Protein AF-A0A1D2JQI1-F1 (afdb_monomer_lite)

InterPro domains:
  IPR007872 DPH-type metal-binding domain [PF05207] (418-472)
  IPR007872 DPH-type metal-binding domain [PS51074] (416-472)
  IPR036671 DPH-type metal-binding domain superfamily [G3DSA:3.10.660.10] (413-496)
  IPR036671 DPH-type metal-binding domain superfamily [SSF144217] (415-484)
  IPR044248 Diphthamide biosynthesis protein 3/4-like [PTHR21454] (108-478)

Foldseek 3Di:
DPPDDDVVVCVVDVPVVVVVCCCDPPFADPVGHGPVCVVDPVSVVVVVVVVVVVCVVVVVVLVLVLLCVLLVDPPPPDDDVVLSVLSNVVSVVVVVCVVPVDDPVVVVVVCVVCVVSVVVVVVCVVVCVVSSVVVVVVVVVVVVVVVVVVVVVVPPPDDDDDDDDDDDDDDDDDDDDDDDDDDDDDDPDDDPPDPPPVNVVVVVVVVVCCCVVPVVVVVVVVVVVVVVVVVVVVVVVVVVVVVVCCCPVVNVVVVVVVVVVVVVVVVVVVVVVVVVVVVVVVCCVVDPVVVVVVVVVVVVVVVVVVVVVVVVVVVVVVVVVVVVVQQVPDDDDDDDDDDDDDGHPVVVVVVVVVVVVVVVVVVVVVDDDDDDDDDDDDDDPDPDDPDDDPDDPPPDDDPPVPPVVPPPPDPPDPPAPEEEEQVQWDADPVQQWTWDQDPVRFIFIDHLVCVVVVNQWTATPPPRHIHGYDDDPVPRDDDDPDDDDDDDDDDDDDDDD

Structure (mmCIF, N/CA/C/O backbone):
data_AF-A0A1D2JQI1-F1
#
_entry.id   AF-A0A1D2JQI1-F1
#
loop_
_atom_site.group_PDB
_atom_site.id
_atom_site.type_symbol
_atom_site.label_atom_id
_atom_site.label_alt_id
_atom_site.label_comp_id
_atom_site.label_asym_id
_atom_site.label_entity_id
_atom_site.label_seq_id
_atom_site.pdbx_PDB_ins_code
_atom_site.Cartn_x
_atom_site.Cartn_y
_atom_site.Cartn_z
_atom_site.occupancy
_atom_site.B_iso_or_equiv
_atom_site.auth_seq_id
_atom_site.auth_comp_id
_atom_site.auth_asym_id
_atom_site.auth_atom_id
_atom_site.pdbx_PDB_model_num
ATOM 1 N N . MET A 1 1 ? -30.054 -13.345 26.731 1.00 65.88 1 MET A N 1
ATOM 2 C CA . MET A 1 1 ? -31.461 -13.523 27.149 1.00 65.88 1 MET A CA 1
ATOM 3 C C . MET A 1 1 ? -32.138 -14.485 26.201 1.00 65.88 1 MET A C 1
ATOM 5 O O . MET A 1 1 ? -32.055 -14.279 24.997 1.00 65.88 1 MET A O 1
ATOM 9 N N . ILE A 1 2 ? -32.776 -15.524 26.736 1.00 69.56 2 ILE A N 1
ATOM 10 C CA . ILE A 1 2 ? -33.629 -16.416 25.942 1.00 69.56 2 ILE A CA 1
ATOM 11 C C . ILE A 1 2 ? -34.876 -15.619 25.548 1.00 69.56 2 ILE A C 1
ATOM 13 O O . ILE A 1 2 ? -35.559 -15.079 26.419 1.00 69.56 2 ILE A O 1
ATOM 17 N N . SER A 1 3 ? -35.133 -15.485 24.247 1.00 73.56 3 SER A N 1
ATOM 18 C CA . SER A 1 3 ? -36.301 -14.758 23.745 1.00 73.56 3 SER A CA 1
ATOM 19 C C . SER A 1 3 ? -37.591 -15.403 24.272 1.00 73.56 3 SER A C 1
ATOM 21 O O . SER A 1 3 ? -37.704 -16.631 24.221 1.00 73.56 3 SER A O 1
ATOM 23 N N . PRO A 1 4 ? -38.561 -14.623 24.783 1.00 74.06 4 PRO A N 1
ATOM 24 C CA . PRO A 1 4 ? -39.824 -15.180 25.256 1.00 74.06 4 PRO A CA 1
ATOM 25 C C . PRO A 1 4 ? -40.563 -15.873 24.101 1.00 74.06 4 PRO A C 1
ATOM 27 O O . PRO A 1 4 ? -40.760 -15.278 23.043 1.00 74.06 4 PRO A O 1
ATOM 30 N N . CYS A 1 5 ? -40.941 -17.140 24.299 1.00 76.75 5 CYS A N 1
ATOM 31 C CA . CYS A 1 5 ? -41.705 -17.916 23.320 1.00 76.75 5 CYS A CA 1
ATOM 32 C C . CYS A 1 5 ? -43.203 -17.596 23.403 1.00 76.75 5 CYS A C 1
ATOM 34 O O . CYS A 1 5 ? -43.749 -17.436 24.495 1.00 76.75 5 CYS A O 1
ATOM 36 N N . ASP A 1 6 ? -43.864 -17.556 22.245 1.00 81.00 6 ASP A N 1
ATOM 37 C CA . ASP A 1 6 ? -45.310 -17.351 22.131 1.00 81.00 6 ASP A CA 1
ATOM 38 C C . ASP A 1 6 ? -46.080 -18.522 22.788 1.00 81.00 6 ASP A C 1
ATOM 40 O O . ASP A 1 6 ? -45.827 -19.690 22.450 1.00 81.00 6 ASP A O 1
ATOM 44 N N . PRO A 1 7 ? -47.015 -18.256 23.724 1.00 77.38 7 PRO A N 1
ATOM 45 C CA . PRO A 1 7 ? -47.788 -19.298 24.397 1.00 77.38 7 PRO A CA 1
ATOM 46 C C . PRO A 1 7 ? -48.595 -20.191 23.443 1.00 77.38 7 PRO A C 1
ATOM 48 O O . PRO A 1 7 ? -48.797 -21.361 23.772 1.00 77.38 7 PRO A O 1
ATOM 51 N N . ALA A 1 8 ? -48.997 -19.705 22.261 1.00 79.31 8 ALA A N 1
ATOM 52 C CA . ALA A 1 8 ? -49.744 -20.497 21.276 1.00 79.31 8 ALA A CA 1
ATOM 53 C C . ALA A 1 8 ? -48.920 -21.669 20.699 1.00 79.31 8 ALA A C 1
ATOM 55 O O . ALA A 1 8 ? -49.446 -22.743 20.398 1.00 79.31 8 ALA A O 1
ATOM 56 N N . ILE A 1 9 ? -47.600 -21.496 20.587 1.00 77.56 9 ILE A N 1
ATOM 57 C CA . ILE A 1 9 ? -46.680 -22.532 20.092 1.00 77.56 9 ILE A CA 1
ATOM 58 C C . ILE A 1 9 ? -46.479 -23.619 21.157 1.00 77.56 9 ILE A C 1
ATOM 60 O O . ILE A 1 9 ? -46.401 -24.807 20.836 1.00 77.56 9 ILE A O 1
ATOM 64 N N . LEU A 1 10 ? -46.455 -23.221 22.434 1.00 78.19 10 LEU A N 1
ATOM 65 C CA . LEU A 1 10 ? -46.332 -24.133 23.574 1.00 78.19 10 LEU A CA 1
ATOM 66 C C . LEU A 1 10 ? -47.607 -24.963 23.797 1.00 78.19 10 LEU A C 1
ATOM 68 O O . LEU A 1 10 ? -47.518 -26.082 24.300 1.00 78.19 10 LEU A O 1
ATOM 72 N N . THR A 1 11 ? -48.786 -24.453 23.433 1.00 79.06 11 THR A N 1
ATOM 73 C CA . THR A 1 11 ? -50.043 -25.217 23.504 1.00 79.06 11 THR A CA 1
ATOM 74 C C . THR A 1 11 ? -50.204 -26.196 22.346 1.00 79.06 11 THR A C 1
ATOM 76 O O . THR A 1 11 ? -50.681 -27.305 22.567 1.00 79.06 11 THR A O 1
ATOM 79 N N . ASN A 1 12 ? -49.766 -25.828 21.139 1.00 87.06 12 ASN A N 1
ATOM 80 C CA . ASN A 1 12 ? -49.921 -26.669 19.947 1.00 87.06 12 ASN A CA 1
ATOM 81 C C . ASN A 1 12 ? -48.917 -27.832 19.887 1.00 87.06 12 ASN A C 1
ATOM 83 O O . ASN A 1 12 ? -49.200 -28.848 19.261 1.00 87.06 12 ASN A O 1
ATOM 87 N N . ASN A 1 13 ? -47.759 -27.707 20.545 1.00 86.75 13 ASN A N 1
ATOM 88 C CA . ASN A 1 13 ? -46.709 -28.726 20.539 1.00 86.75 13 ASN A CA 1
ATOM 89 C C . ASN A 1 13 ? -46.302 -29.119 21.972 1.00 86.75 13 ASN A C 1
ATOM 91 O O . ASN A 1 13 ? -45.365 -28.539 22.532 1.00 86.75 13 ASN A O 1
ATOM 95 N N . PRO A 1 14 ? -46.951 -30.131 22.583 1.00 86.88 14 PRO A N 1
ATOM 96 C CA . PRO A 1 14 ? -46.682 -30.518 23.970 1.00 86.88 14 PRO A CA 1
ATOM 97 C C . PRO A 1 14 ? -45.256 -31.052 24.177 1.00 86.88 14 PRO A C 1
ATOM 99 O O . PRO A 1 14 ? -44.654 -30.804 25.222 1.00 86.88 14 PRO A O 1
ATOM 102 N N . GLN A 1 15 ? -44.674 -31.715 23.170 1.00 85.31 15 GLN A N 1
ATOM 103 C CA . GLN A 1 15 ? -43.277 -32.169 23.209 1.00 85.31 15 GLN A CA 1
ATOM 104 C C . GLN A 1 15 ? -42.291 -30.991 23.236 1.00 85.31 15 GLN A C 1
ATOM 106 O O . GLN A 1 15 ? -41.346 -30.982 24.024 1.00 85.31 15 GLN A O 1
ATOM 111 N N . PHE A 1 16 ? -42.547 -29.954 22.433 1.00 87.38 16 PHE A N 1
ATOM 112 C CA . PHE A 1 16 ? -41.736 -28.737 22.425 1.00 87.38 16 PHE A CA 1
ATOM 113 C C . PHE A 1 16 ? -41.861 -27.964 23.742 1.00 87.38 16 PHE A C 1
ATOM 115 O O . PHE A 1 16 ? -40.862 -27.477 24.265 1.00 87.38 16 PHE A O 1
ATOM 122 N N . LYS A 1 17 ? -43.063 -27.907 24.330 1.00 85.69 17 LYS A N 1
ATOM 123 C CA . LYS A 1 17 ? -43.283 -27.307 25.653 1.00 85.69 17 LYS A CA 1
ATOM 124 C C . LYS A 1 17 ? -42.463 -27.996 26.742 1.00 85.69 17 LYS A C 1
ATOM 126 O O . LYS A 1 17 ? -41.819 -27.302 27.528 1.00 85.69 17 LYS A O 1
ATOM 131 N N . ALA A 1 18 ? -42.452 -29.330 26.767 1.00 85.81 18 ALA A N 1
ATOM 132 C CA . ALA A 1 18 ? -41.653 -30.101 27.718 1.00 85.81 18 ALA A CA 1
ATOM 133 C C . ALA A 1 18 ? -40.148 -29.822 27.549 1.00 85.81 18 ALA A C 1
ATOM 135 O O . ALA A 1 18 ? -39.460 -29.540 28.529 1.00 85.81 18 ALA A O 1
ATOM 136 N N . LEU A 1 19 ? -39.656 -29.795 26.306 1.00 86.50 19 LEU A N 1
ATOM 137 C CA . LEU A 1 19 ? -38.259 -29.487 25.993 1.00 86.50 19 LEU A CA 1
ATOM 138 C C . LEU A 1 19 ? -37.881 -28.046 26.362 1.00 86.50 19 LEU A C 1
ATOM 140 O O . LEU A 1 19 ? -36.851 -27.822 26.991 1.00 86.50 19 LEU A O 1
ATOM 144 N N . HIS A 1 20 ? -38.718 -27.062 26.032 1.00 84.62 20 HIS A N 1
ATOM 145 C CA . HIS A 1 20 ? -38.488 -25.660 26.382 1.00 84.62 20 HIS A CA 1
ATOM 146 C C . HIS A 1 20 ? -38.479 -25.461 27.904 1.00 84.62 20 HIS A C 1
ATOM 148 O O . HIS A 1 20 ? -37.617 -24.761 28.440 1.00 84.62 20 HIS A O 1
ATOM 154 N N . GLN A 1 21 ? -39.395 -26.115 28.624 1.00 85.50 21 GLN A N 1
ATOM 155 C CA . GLN A 1 21 ? -39.428 -26.097 30.084 1.00 85.50 21 GLN A CA 1
ATOM 156 C C . GLN A 1 21 ? -38.184 -26.762 30.680 1.00 85.50 21 GLN A C 1
ATOM 158 O O . GLN A 1 21 ? -37.587 -26.216 31.604 1.00 85.50 21 GLN A O 1
ATOM 163 N N . GLN A 1 22 ? -37.728 -27.884 30.125 1.00 85.19 22 GLN A N 1
ATOM 164 C CA . GLN A 1 22 ? -36.499 -28.543 30.559 1.00 85.19 22 GLN A CA 1
ATOM 165 C C . GLN A 1 22 ? -35.271 -27.656 30.302 1.00 85.19 22 GLN A C 1
ATOM 167 O O . GLN A 1 22 ? -34.471 -27.439 31.213 1.00 85.19 22 GLN A O 1
ATOM 172 N N . LEU A 1 23 ? -35.146 -27.064 29.113 1.00 83.19 23 LEU A N 1
ATOM 173 C CA . LEU A 1 23 ? -34.034 -26.176 28.772 1.00 83.19 23 LEU A CA 1
ATOM 174 C C . LEU A 1 23 ? -33.984 -24.937 29.671 1.00 83.19 23 LEU A C 1
ATOM 176 O O . LEU A 1 23 ? -32.914 -24.593 30.163 1.00 83.19 23 LEU A O 1
ATOM 180 N N . THR A 1 24 ? -35.121 -24.291 29.927 1.00 82.06 24 THR A N 1
ATOM 181 C CA . THR A 1 24 ? -35.177 -23.042 30.710 1.00 82.06 24 THR A CA 1
ATOM 182 C C . THR A 1 24 ? -35.077 -23.255 32.221 1.00 82.06 24 THR A C 1
ATOM 184 O O . THR A 1 24 ? -34.538 -22.398 32.925 1.00 82.06 24 THR A O 1
ATOM 187 N N . THR A 1 25 ? -35.556 -24.388 32.743 1.00 82.00 25 THR A N 1
ATOM 188 C CA . THR A 1 25 ? -35.526 -24.660 34.191 1.00 82.00 25 THR A CA 1
ATOM 189 C C . THR A 1 25 ? -34.269 -25.409 34.632 1.00 82.00 25 THR A C 1
ATOM 191 O O . THR A 1 25 ? -33.700 -25.066 35.669 1.00 82.00 25 THR A O 1
ATOM 194 N N . THR A 1 26 ? -33.796 -26.390 33.852 1.00 79.31 26 THR A N 1
ATOM 195 C CA . THR A 1 26 ? -32.721 -27.306 34.283 1.00 79.31 26 THR A CA 1
ATOM 196 C C . THR A 1 26 ? -31.365 -27.024 33.640 1.00 79.31 26 THR A C 1
ATOM 198 O O . THR A 1 26 ? -30.344 -27.121 34.320 1.00 79.31 26 THR A O 1
ATOM 201 N N . ILE A 1 27 ? -31.326 -26.640 32.359 1.00 81.12 27 ILE A N 1
ATOM 202 C CA . ILE A 1 27 ? -30.069 -26.598 31.590 1.00 81.12 27 ILE A CA 1
ATOM 203 C C . ILE A 1 27 ? -29.524 -25.177 31.438 1.00 81.12 27 ILE A C 1
ATOM 205 O O . ILE A 1 27 ? -28.314 -24.995 31.546 1.00 81.12 27 ILE A O 1
ATOM 209 N N . LEU A 1 28 ? -30.367 -24.165 31.224 1.00 83.88 28 LEU A N 1
ATOM 210 C CA . LEU A 1 28 ? -29.956 -22.798 30.890 1.00 83.88 28 LEU A CA 1
ATOM 211 C C . LEU A 1 28 ? -30.342 -21.781 31.975 1.00 83.88 28 LEU A C 1
ATOM 213 O O . LEU A 1 28 ? -31.339 -21.911 32.683 1.00 83.88 28 LEU A O 1
ATOM 217 N N . ASN A 1 29 ? -29.523 -20.746 32.102 1.00 80.44 29 ASN A N 1
ATOM 218 C CA . ASN A 1 29 ? -29.800 -19.522 32.843 1.00 80.44 29 ASN A CA 1
ATOM 219 C C . ASN A 1 29 ? -30.635 -18.563 31.975 1.00 80.44 29 ASN A C 1
ATOM 221 O O . ASN A 1 29 ? -30.608 -18.681 30.747 1.00 80.44 29 ASN A O 1
ATOM 225 N N . PRO A 1 30 ? -31.314 -17.562 32.568 1.00 75.12 30 PRO A N 1
ATOM 226 C CA . PRO A 1 30 ? -32.069 -16.547 31.817 1.00 75.12 30 PRO A CA 1
ATOM 227 C C . PRO A 1 30 ? -31.225 -15.803 30.766 1.00 75.12 30 PRO A C 1
ATOM 229 O O . PRO A 1 30 ? -31.743 -15.367 29.735 1.00 75.12 30 PRO A O 1
ATOM 232 N N . ASP A 1 31 ? -29.907 -15.729 30.967 1.00 72.12 31 ASP A N 1
ATOM 233 C CA . ASP A 1 31 ? -28.973 -15.110 30.026 1.00 72.12 31 ASP A CA 1
ATOM 234 C C . ASP A 1 31 ? -28.615 -16.000 28.823 1.00 72.12 31 ASP A C 1
ATOM 236 O O . ASP A 1 31 ? -28.075 -15.487 27.844 1.00 72.12 31 ASP A O 1
ATOM 240 N N . GLY A 1 32 ? -28.974 -17.290 28.848 1.00 69.38 32 GLY A N 1
ATOM 241 C CA . GLY A 1 32 ? -28.658 -18.286 27.814 1.00 69.38 32 GLY A CA 1
ATOM 242 C C . GLY A 1 32 ? -27.382 -19.094 28.081 1.00 69.38 32 GLY A C 1
ATOM 243 O O . GLY A 1 32 ? -27.019 -19.951 27.282 1.00 69.38 32 GLY A O 1
ATOM 244 N N . SER A 1 33 ? -26.697 -18.858 29.205 1.00 77.94 33 SER A N 1
ATOM 245 C CA . SER A 1 33 ? -25.552 -19.672 29.633 1.00 77.94 33 SER A CA 1
ATOM 246 C C . SER A 1 33 ? -26.017 -20.974 30.287 1.00 77.94 33 SER A C 1
ATOM 248 O O . SER A 1 33 ? -27.030 -20.996 30.979 1.00 77.94 33 SER A O 1
ATOM 250 N N . THR A 1 34 ? -25.292 -22.076 30.109 1.00 81.06 34 THR A N 1
ATOM 251 C CA . THR A 1 34 ? -25.673 -23.351 30.736 1.00 81.06 34 THR A CA 1
ATOM 252 C C . THR A 1 34 ? -25.367 -23.363 32.237 1.00 81.06 34 THR A C 1
ATOM 254 O O . THR A 1 34 ? -24.273 -22.977 32.658 1.00 81.06 34 THR A O 1
ATOM 257 N N . ARG A 1 35 ? -26.277 -23.917 33.034 1.00 77.69 35 ARG A N 1
ATOM 258 C CA . ARG A 1 35 ? -26.137 -24.136 34.479 1.00 77.69 35 ARG A CA 1
ATOM 259 C C . ARG A 1 35 ? -25.040 -25.147 34.826 1.00 77.69 35 ARG A C 1
ATOM 261 O O . ARG A 1 35 ? -24.340 -24.947 35.812 1.00 77.69 35 ARG A O 1
ATOM 268 N N . ALA A 1 36 ? -24.819 -26.165 33.987 1.00 70.06 36 ALA A N 1
ATOM 269 C CA . ALA A 1 36 ? -23.766 -27.173 34.183 1.00 70.06 36 ALA A CA 1
ATOM 270 C C . ALA A 1 36 ? -22.363 -26.546 34.291 1.00 70.06 36 ALA A C 1
ATOM 272 O O . ALA A 1 36 ? -21.581 -26.872 35.179 1.00 70.06 36 ALA A O 1
ATOM 273 N N . HIS A 1 37 ? -22.079 -25.553 33.449 1.00 66.75 37 HIS A N 1
ATOM 274 C CA . HIS A 1 37 ? -20.824 -24.804 33.476 1.00 66.75 37 HIS A CA 1
ATOM 275 C C . HIS A 1 37 ? -20.630 -23.952 34.734 1.00 66.75 37 HIS A C 1
ATOM 277 O O . HIS A 1 37 ? -19.496 -23.658 35.100 1.00 66.75 37 HIS A O 1
ATOM 283 N N . ALA A 1 38 ? -21.720 -23.553 35.391 1.00 66.19 38 ALA A N 1
ATOM 284 C CA . ALA A 1 38 ? -21.659 -22.847 36.660 1.00 66.19 38 ALA A CA 1
ATOM 285 C C . ALA A 1 38 ? -21.487 -23.802 37.849 1.00 66.19 38 ALA A C 1
ATOM 287 O O . ALA A 1 38 ? -21.155 -23.320 38.924 1.00 66.19 38 ALA A O 1
ATOM 288 N N . ALA A 1 39 ? -21.718 -25.111 37.704 1.00 70.94 39 ALA A N 1
ATOM 289 C CA . ALA A 1 39 ? -21.535 -26.107 38.764 1.00 70.94 39 ALA A CA 1
ATOM 290 C C . ALA A 1 39 ? -20.103 -26.668 38.821 1.00 70.94 39 ALA A C 1
ATOM 292 O O . ALA A 1 39 ? -19.658 -27.068 39.893 1.00 70.94 39 ALA A O 1
ATOM 293 N N . ASP A 1 40 ? -19.381 -26.640 37.698 1.00 80.50 40 ASP A N 1
ATOM 294 C CA . ASP A 1 40 ? -18.009 -27.135 37.580 1.00 80.50 40 ASP A CA 1
ATOM 295 C C . ASP A 1 40 ? -16.998 -26.245 38.350 1.00 80.50 40 ASP A C 1
ATOM 297 O O . ASP A 1 40 ? -16.815 -25.068 38.002 1.00 80.50 40 ASP A O 1
ATOM 301 N N . PRO A 1 41 ? -16.320 -26.774 39.390 1.00 82.88 41 PRO A N 1
ATOM 302 C CA . PRO A 1 41 ? -15.331 -26.029 40.169 1.00 82.88 41 PRO A CA 1
ATOM 303 C C . PRO A 1 41 ? -14.138 -25.541 39.339 1.00 82.88 41 PRO A C 1
ATOM 305 O O . PRO A 1 41 ? -13.644 -24.437 39.579 1.00 82.88 41 PRO A O 1
ATOM 308 N N . SER A 1 42 ? -13.702 -26.321 38.344 1.00 84.19 42 SER A N 1
ATOM 309 C CA . SER A 1 42 ? -12.545 -25.987 37.505 1.00 84.19 42 SER A CA 1
ATOM 310 C C . SER A 1 42 ? -12.815 -24.734 36.666 1.00 84.19 42 SER A C 1
ATOM 312 O O . SER A 1 42 ? -12.016 -23.797 36.619 1.00 84.19 42 SER A O 1
ATOM 314 N N . ARG A 1 43 ? -14.017 -24.645 36.092 1.00 81.19 43 ARG A N 1
ATOM 315 C CA . ARG A 1 43 ? -14.450 -23.497 35.297 1.00 81.19 43 ARG A CA 1
ATOM 316 C C . ARG A 1 43 ? -14.724 -22.258 36.142 1.00 81.19 43 ARG A C 1
ATOM 318 O O . ARG A 1 43 ? -14.455 -21.147 35.683 1.00 81.19 43 ARG A O 1
ATOM 325 N N . ARG A 1 44 ? -15.223 -22.414 37.375 1.00 82.81 44 ARG A N 1
ATOM 326 C CA . ARG A 1 44 ? -15.351 -21.288 38.319 1.00 82.81 44 ARG A CA 1
ATOM 327 C C . ARG A 1 44 ? -13.994 -20.666 38.636 1.00 82.81 44 ARG A C 1
ATOM 329 O O . ARG A 1 44 ? -13.909 -19.439 38.666 1.00 82.81 44 ARG A O 1
ATOM 336 N N . ALA A 1 45 ? -12.959 -21.486 38.831 1.00 86.94 45 ALA A N 1
ATOM 337 C CA . ALA A 1 45 ? -11.597 -21.003 39.052 1.00 86.94 45 ALA A CA 1
ATOM 338 C C . ALA A 1 45 ? -11.098 -20.191 37.844 1.00 86.94 45 ALA A C 1
ATOM 340 O O . ALA A 1 45 ? -10.741 -19.025 37.999 1.00 86.94 45 ALA A O 1
ATOM 341 N N . VAL A 1 46 ? -11.230 -20.729 36.625 1.00 87.50 46 VAL A N 1
ATOM 342 C CA . VAL A 1 46 ? -10.859 -20.016 35.385 1.00 87.50 46 VAL A CA 1
ATOM 343 C C . VAL A 1 46 ? -11.653 -18.717 35.206 1.00 87.50 46 VAL A C 1
ATOM 345 O O . VAL A 1 46 ? -11.106 -17.699 34.788 1.00 87.50 46 VAL A O 1
ATOM 348 N N . GLN A 1 47 ? -12.946 -18.702 35.538 1.00 86.00 47 GLN A N 1
ATOM 349 C CA . GLN A 1 47 ? -13.753 -17.484 35.460 1.00 86.00 47 GLN A CA 1
ATOM 350 C C . GLN A 1 47 ? -13.322 -16.439 36.500 1.00 86.00 47 GLN A C 1
ATOM 352 O O . GLN A 1 47 ? -13.365 -15.241 36.212 1.00 86.00 47 GLN A O 1
ATOM 357 N N . ALA A 1 48 ? -12.924 -16.863 37.701 1.00 88.56 48 ALA A N 1
ATOM 358 C CA . ALA A 1 48 ? -12.370 -15.972 38.714 1.00 88.56 48 ALA A CA 1
ATOM 359 C C . ALA A 1 48 ? -11.033 -15.373 38.249 1.00 88.56 48 ALA A C 1
ATOM 361 O O . ALA A 1 48 ? -10.844 -14.158 38.356 1.00 88.56 48 ALA A O 1
ATOM 362 N N . ASP A 1 49 ? -10.169 -16.184 37.638 1.00 91.31 49 ASP A N 1
ATOM 363 C CA . ASP A 1 49 ? -8.912 -15.726 37.046 1.00 91.31 49 ASP 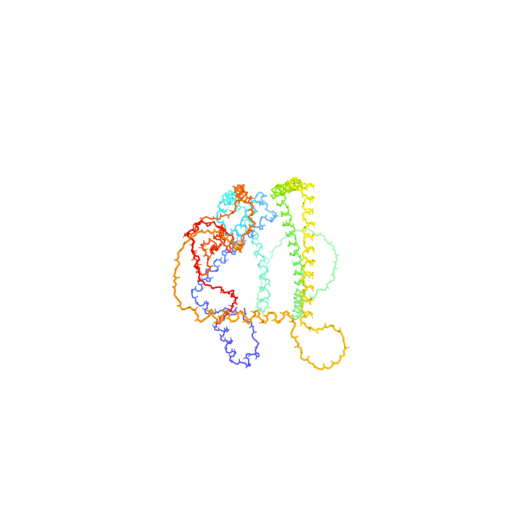A CA 1
ATOM 364 C C . ASP A 1 49 ? -9.157 -14.757 35.888 1.00 91.31 49 ASP A C 1
ATOM 366 O O . ASP A 1 49 ? -8.596 -13.661 35.865 1.00 91.31 49 ASP A O 1
ATOM 370 N N . LEU A 1 50 ? -10.078 -15.075 34.975 1.00 90.75 50 LEU A N 1
ATOM 371 C CA . LEU A 1 50 ? -10.466 -14.178 33.886 1.00 90.75 50 LEU A CA 1
ATOM 372 C C . LEU A 1 50 ? -10.983 -12.845 34.428 1.00 90.75 50 LEU A C 1
ATOM 374 O O . LEU A 1 50 ? -10.576 -11.789 33.944 1.00 90.75 50 LEU A O 1
ATOM 378 N N . LYS A 1 51 ? -11.836 -12.862 35.459 1.00 91.56 51 LYS A N 1
ATOM 379 C CA . LYS A 1 51 ? -12.302 -11.635 36.122 1.00 91.56 51 LYS A CA 1
ATOM 380 C C . LYS A 1 51 ? -11.135 -10.846 36.708 1.00 91.56 51 LYS A C 1
ATOM 382 O O . LYS A 1 51 ? -11.098 -9.631 36.539 1.00 91.56 51 LYS A O 1
ATOM 387 N N . LYS A 1 52 ? -10.163 -11.504 37.342 1.00 94.19 52 LYS A N 1
ATOM 388 C CA . LYS A 1 52 ? -8.953 -10.859 37.872 1.00 94.19 52 LYS A CA 1
ATOM 389 C C . LYS A 1 52 ? -8.137 -10.190 36.760 1.00 94.19 52 LYS A C 1
ATOM 391 O O . LYS A 1 52 ? -7.754 -9.028 36.911 1.00 94.19 52 LYS A O 1
ATOM 396 N N . TYR A 1 53 ? -7.919 -10.869 35.632 1.00 89.06 53 TYR A N 1
ATOM 397 C CA . TYR A 1 53 ? -7.228 -10.295 34.471 1.00 89.06 53 TYR A CA 1
ATOM 398 C C . TYR A 1 53 ? -8.011 -9.144 33.840 1.00 89.06 53 TYR A C 1
ATOM 400 O O . TYR A 1 53 ? -7.427 -8.109 33.523 1.00 89.06 53 TYR A O 1
ATOM 408 N N . LEU A 1 54 ? -9.333 -9.276 33.725 1.00 91.31 54 LEU A N 1
ATOM 409 C CA . LEU A 1 54 ? -10.206 -8.235 33.194 1.00 91.31 54 LEU A CA 1
ATOM 410 C C . LEU A 1 54 ? -10.188 -6.996 34.090 1.00 91.31 54 LEU A C 1
ATOM 412 O O . LEU A 1 54 ? -10.012 -5.890 33.588 1.00 91.31 54 LEU A O 1
ATOM 416 N N . ILE A 1 55 ? -10.285 -7.162 35.411 1.00 91.44 55 ILE A N 1
ATOM 417 C CA . ILE A 1 55 ? -10.159 -6.062 36.377 1.00 91.44 55 ILE A CA 1
ATOM 418 C C . ILE A 1 55 ? -8.801 -5.378 36.221 1.00 91.44 55 ILE A C 1
ATOM 420 O O . ILE A 1 55 ? -8.739 -4.150 36.183 1.00 91.44 55 ILE A O 1
ATOM 424 N N . ARG A 1 56 ? -7.714 -6.148 36.081 1.00 90.00 56 ARG A N 1
ATOM 425 C CA . ARG A 1 56 ? -6.372 -5.595 35.861 1.00 90.00 56 ARG A CA 1
ATOM 426 C C . ARG A 1 56 ? -6.304 -4.787 34.563 1.00 90.00 56 ARG A C 1
ATOM 428 O O . ARG A 1 56 ? -5.847 -3.649 34.592 1.00 90.00 56 ARG A O 1
ATOM 435 N N . ALA A 1 57 ? -6.798 -5.333 33.454 1.00 83.81 57 ALA A N 1
ATOM 436 C CA . ALA A 1 57 ? -6.802 -4.667 32.154 1.00 83.81 57 ALA A CA 1
ATOM 437 C C . ALA A 1 57 ? -7.659 -3.390 32.160 1.00 83.81 57 ALA A C 1
ATOM 439 O O . ALA A 1 57 ? -7.225 -2.337 31.687 1.00 83.81 57 ALA A O 1
ATOM 440 N N . VAL A 1 58 ? -8.856 -3.457 32.749 1.00 89.44 58 VAL A N 1
ATOM 441 C CA . VAL A 1 58 ? -9.768 -2.315 32.885 1.00 89.44 58 VAL A CA 1
ATOM 442 C C . VAL A 1 58 ? -9.157 -1.241 33.780 1.00 89.44 58 VAL A C 1
ATOM 444 O O . VAL A 1 58 ? -9.172 -0.074 33.398 1.00 89.44 58 VAL A O 1
ATOM 447 N N . LYS A 1 59 ? -8.550 -1.609 34.916 1.00 89.56 59 LYS A N 1
ATOM 448 C CA . LYS A 1 59 ? -7.843 -0.667 35.798 1.00 89.56 59 LYS A CA 1
ATOM 449 C C . LYS A 1 59 ? -6.746 0.077 35.039 1.00 89.56 59 LYS A C 1
ATOM 451 O O . LYS A 1 59 ? -6.704 1.302 35.094 1.00 89.56 59 LYS A O 1
ATOM 456 N N . THR A 1 60 ? -5.909 -0.637 34.285 1.00 86.00 60 THR A N 1
ATOM 457 C CA . THR A 1 60 ? -4.861 -0.022 33.456 1.00 86.00 60 THR A CA 1
ATOM 458 C C . THR A 1 60 ? -5.452 0.932 32.418 1.00 86.00 60 THR A C 1
ATOM 460 O O . THR A 1 60 ? -4.958 2.045 32.252 1.00 86.00 60 THR A O 1
ATOM 463 N N . ARG A 1 61 ? -6.543 0.541 31.748 1.00 86.31 61 ARG A N 1
ATOM 464 C CA . ARG A 1 61 ? -7.212 1.378 30.742 1.00 86.31 61 ARG A CA 1
ATOM 465 C C . ARG A 1 61 ? -7.827 2.644 31.343 1.00 86.31 61 ARG A C 1
ATOM 467 O O . ARG A 1 61 ? -7.713 3.708 30.738 1.00 86.31 61 ARG A O 1
ATOM 474 N N . ILE A 1 62 ? -8.462 2.536 32.511 1.00 88.81 62 ILE A N 1
ATOM 475 C CA . ILE A 1 62 ? -9.028 3.681 33.236 1.00 88.81 62 ILE A CA 1
ATOM 476 C C . ILE A 1 62 ? -7.907 4.638 33.635 1.00 88.81 62 ILE A C 1
ATOM 478 O O . ILE A 1 62 ? -7.978 5.812 33.290 1.00 88.81 62 ILE A O 1
ATOM 482 N N . LEU A 1 63 ? -6.849 4.137 34.280 1.00 87.00 63 LEU A N 1
ATOM 483 C CA . LEU A 1 63 ? -5.717 4.964 34.704 1.00 87.00 63 LEU A CA 1
ATOM 484 C C . LEU A 1 63 ? -5.080 5.695 33.522 1.00 87.00 63 LEU A C 1
ATOM 486 O O . LEU A 1 63 ? -4.907 6.906 33.571 1.00 87.00 63 LEU A O 1
ATOM 490 N N . ARG A 1 64 ? -4.825 4.987 32.421 1.00 85.25 64 ARG A N 1
ATOM 491 C CA . ARG A 1 64 ? -4.279 5.574 31.194 1.00 85.25 64 ARG A CA 1
ATOM 492 C C . ARG A 1 64 ? -5.154 6.700 30.643 1.00 85.25 64 ARG A C 1
ATOM 494 O O . ARG A 1 64 ? -4.642 7.755 30.290 1.00 85.25 64 ARG A O 1
ATOM 501 N N . ARG A 1 65 ? -6.472 6.488 30.582 1.00 86.56 65 ARG A N 1
ATOM 502 C CA . ARG A 1 65 ? -7.425 7.497 30.098 1.00 86.56 65 ARG A CA 1
ATOM 503 C C . ARG A 1 65 ? -7.467 8.720 31.011 1.00 86.56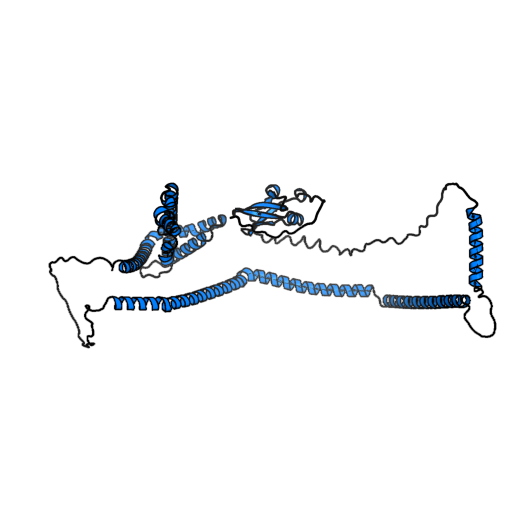 65 ARG A C 1
ATOM 505 O O . ARG A 1 65 ? -7.544 9.836 30.513 1.00 86.56 65 ARG A O 1
ATOM 512 N N . VAL A 1 66 ? -7.449 8.511 32.324 1.00 87.81 66 VAL A N 1
ATOM 513 C CA . VAL A 1 66 ? -7.508 9.595 33.312 1.00 87.81 66 VAL A CA 1
ATOM 514 C C . VAL A 1 66 ? -6.221 10.414 33.283 1.00 87.81 66 VAL A C 1
ATOM 516 O O . VAL A 1 66 ? -6.296 11.631 33.206 1.00 87.81 66 VAL A O 1
ATOM 519 N N . VAL A 1 67 ? -5.053 9.770 33.222 1.00 85.56 67 VAL A N 1
ATOM 520 C CA . VAL A 1 67 ? -3.761 10.464 33.073 1.00 85.56 67 VAL A CA 1
ATOM 521 C C . VAL A 1 67 ? -3.699 11.241 31.751 1.00 85.56 67 VAL A C 1
ATOM 523 O O . VAL A 1 67 ? -3.270 12.389 31.740 1.00 85.56 67 VAL A O 1
ATOM 526 N N . ALA A 1 68 ? -4.209 10.672 30.653 1.00 84.94 68 ALA A N 1
ATOM 527 C CA . ALA A 1 68 ? -4.313 11.378 29.374 1.00 84.94 68 ALA A CA 1
ATOM 528 C C . ALA A 1 68 ? -5.257 12.591 29.429 1.00 84.94 68 ALA A C 1
ATOM 530 O O . ALA A 1 68 ? -4.987 13.602 28.795 1.00 84.94 68 ALA A O 1
ATOM 531 N N . ARG A 1 69 ? -6.353 12.517 30.194 1.00 85.62 69 ARG A N 1
ATOM 532 C CA . ARG A 1 69 ? -7.250 13.662 30.408 1.00 85.62 69 ARG A CA 1
ATOM 533 C C . ARG A 1 69 ? -6.601 14.751 31.252 1.00 85.62 69 ARG A C 1
ATOM 535 O O . ARG A 1 69 ? -6.724 15.913 30.899 1.00 85.62 69 ARG A O 1
ATOM 542 N N . VAL A 1 70 ? -5.863 14.384 32.298 1.00 83.12 70 VAL A N 1
ATOM 543 C CA . VAL A 1 70 ? -5.111 15.341 33.129 1.00 83.12 70 VAL A CA 1
ATOM 544 C C . VAL A 1 70 ? -4.050 16.089 32.312 1.00 83.12 70 VAL A C 1
ATOM 546 O O . VAL A 1 70 ? -3.786 17.252 32.584 1.00 83.12 70 VAL A O 1
ATOM 549 N N . ALA A 1 71 ? -3.481 15.460 31.279 1.00 79.75 71 ALA A N 1
ATOM 550 C CA . ALA A 1 71 ? -2.559 16.126 30.357 1.00 79.75 71 ALA A CA 1
ATOM 551 C C . ALA A 1 71 ? -3.233 17.200 29.473 1.00 79.75 71 ALA A C 1
ATOM 553 O O . ALA A 1 71 ? -2.557 18.111 29.008 1.00 79.75 71 ALA A O 1
ATOM 554 N N . VAL A 1 72 ? -4.547 17.091 29.238 1.00 75.69 72 VAL A N 1
ATOM 555 C CA . VAL A 1 72 ? -5.311 17.933 28.296 1.00 75.69 72 VAL A CA 1
ATOM 556 C C . VAL A 1 72 ? -6.205 18.957 29.008 1.00 75.69 72 VAL A C 1
ATOM 558 O O . VAL A 1 72 ? -6.480 20.014 28.451 1.00 75.69 72 VAL A O 1
ATOM 561 N N . GLU A 1 73 ? -6.688 18.667 30.219 1.00 69.19 73 GLU A N 1
ATOM 562 C CA . GLU A 1 73 ? -7.605 19.550 30.947 1.00 69.19 73 GLU A CA 1
ATOM 563 C C . GLU A 1 73 ? -6.870 20.689 31.677 1.00 69.19 73 GLU A C 1
ATOM 565 O O . GLU A 1 73 ? -6.206 20.482 32.693 1.00 69.19 73 GLU A O 1
ATOM 570 N N . GLU A 1 74 ? -7.085 21.923 31.213 1.00 61.00 74 GLU A N 1
ATOM 571 C CA . GLU A 1 74 ? -6.708 23.186 31.874 1.00 61.00 74 GLU A CA 1
ATOM 572 C C . GLU A 1 74 ? -7.636 23.505 33.063 1.00 61.00 74 GLU A C 1
ATOM 574 O O . GLU A 1 74 ? -8.272 24.556 33.137 1.00 61.00 74 GLU A O 1
ATOM 579 N N . SER A 1 75 ? -7.811 22.567 33.993 1.00 53.00 75 SER A N 1
ATOM 580 C CA . SER A 1 75 ? -8.650 22.835 35.166 1.00 53.00 75 SER A CA 1
ATOM 581 C C . SER A 1 75 ? -7.920 23.746 36.170 1.00 53.00 75 SER A C 1
ATOM 583 O O . SER A 1 75 ? -6.727 23.584 36.411 1.00 53.00 75 SER A O 1
ATOM 585 N N . ASN A 1 76 ? -8.662 24.696 36.756 1.00 50.31 76 ASN A N 1
ATOM 586 C CA . ASN A 1 76 ? -8.259 25.832 37.614 1.00 50.31 76 ASN A CA 1
ATOM 587 C C . ASN A 1 76 ? -7.439 25.522 38.902 1.00 50.31 76 ASN A C 1
ATOM 589 O O . ASN A 1 76 ? -7.373 26.357 39.803 1.00 50.31 76 ASN A O 1
ATOM 593 N N . GLY A 1 77 ? -6.828 24.344 39.028 1.00 57.72 77 GLY A N 1
ATOM 594 C CA . GLY A 1 77 ? -5.863 23.986 40.069 1.00 57.72 77 GLY A CA 1
ATOM 595 C C . GLY A 1 77 ? -4.516 23.683 39.420 1.00 57.72 77 GLY A C 1
ATOM 596 O O . GLY A 1 77 ? -4.292 22.559 38.983 1.00 57.72 77 GLY A O 1
ATOM 597 N N . GLY A 1 78 ? -3.668 24.712 39.324 1.00 60.25 78 GLY A N 1
ATOM 598 C CA . GLY A 1 78 ? -2.443 24.758 38.523 1.00 60.25 78 GLY A CA 1
ATOM 599 C C . GLY A 1 78 ? -1.545 23.533 38.651 1.00 60.25 78 GLY A C 1
ATOM 600 O O . GLY A 1 78 ? -0.818 23.372 39.630 1.00 60.25 78 GLY A O 1
ATOM 601 N N . LEU A 1 79 ? -1.561 22.702 37.612 1.00 64.44 79 LEU A N 1
ATOM 602 C CA . LEU A 1 79 ? -0.423 21.859 37.301 1.00 64.44 79 LEU A CA 1
ATOM 603 C C . LEU A 1 79 ? 0.517 22.693 36.434 1.00 64.44 79 LEU A C 1
ATOM 605 O O . LEU A 1 79 ? 0.086 23.183 35.387 1.00 64.44 79 LEU A O 1
ATOM 609 N N . ASP A 1 80 ? 1.750 22.863 36.904 1.00 72.25 80 ASP A N 1
ATOM 610 C CA . ASP A 1 80 ? 2.801 23.598 36.205 1.00 72.25 80 ASP A CA 1
ATOM 611 C C . ASP A 1 80 ? 2.930 23.120 34.750 1.00 72.25 80 ASP A C 1
ATOM 613 O O . ASP A 1 80 ? 2.819 21.919 34.469 1.00 72.25 80 ASP A O 1
ATOM 617 N N . ASP A 1 81 ? 3.119 24.048 33.814 1.00 76.56 81 ASP A N 1
ATOM 618 C CA . ASP A 1 81 ? 3.090 23.738 32.381 1.00 76.56 81 ASP A CA 1
ATOM 619 C C . ASP A 1 81 ? 4.221 22.762 31.999 1.00 76.56 81 ASP A C 1
ATOM 621 O O . ASP A 1 81 ? 4.044 21.909 31.124 1.00 76.56 81 ASP A O 1
ATOM 625 N N . GLU A 1 82 ? 5.346 22.788 32.725 1.00 77.81 82 GLU A N 1
ATOM 626 C CA . GLU A 1 82 ? 6.430 21.806 32.595 1.00 77.81 82 GLU A CA 1
ATOM 627 C C . GLU A 1 82 ? 5.983 20.385 32.970 1.00 77.81 82 GLU A C 1
ATOM 629 O O . GLU A 1 82 ? 6.266 19.423 32.248 1.00 77.81 82 GLU A O 1
ATOM 634 N N . LEU A 1 83 ? 5.220 20.238 34.058 1.00 79.12 83 LEU A N 1
ATOM 635 C CA . LEU A 1 83 ? 4.661 18.952 34.471 1.00 79.12 83 LEU A CA 1
ATOM 636 C C . LEU A 1 83 ? 3.613 18.459 33.470 1.00 79.12 83 LEU A C 1
ATOM 638 O O . LEU A 1 83 ? 3.592 17.270 33.156 1.00 79.12 83 LEU A O 1
ATOM 642 N N . ARG A 1 84 ? 2.779 19.348 32.916 1.00 81.06 84 ARG A N 1
ATOM 643 C CA . ARG A 1 84 ? 1.779 18.985 31.895 1.00 81.06 84 ARG A CA 1
ATOM 644 C C . ARG A 1 84 ? 2.435 18.467 30.614 1.00 81.06 84 ARG A C 1
ATOM 646 O O . ARG A 1 84 ? 2.000 17.447 30.069 1.00 81.06 84 ARG A O 1
ATOM 653 N N . ASN A 1 85 ? 3.510 19.115 30.169 1.00 83.50 85 ASN A N 1
ATOM 654 C CA . ASN A 1 85 ? 4.301 18.667 29.024 1.00 83.50 85 ASN A CA 1
ATOM 655 C C . ASN A 1 85 ? 4.938 17.297 29.288 1.00 83.50 85 ASN A C 1
ATOM 657 O O . ASN A 1 85 ? 4.832 16.395 28.456 1.00 83.50 85 ASN A O 1
ATOM 661 N N . LEU A 1 86 ? 5.507 17.099 30.479 1.00 84.25 86 LEU A N 1
ATOM 662 C CA . LEU A 1 86 ? 6.099 15.826 30.885 1.00 84.25 86 LEU A CA 1
ATOM 663 C C . LEU A 1 86 ? 5.063 14.687 30.934 1.00 84.25 86 LEU A C 1
ATOM 665 O O . LEU A 1 86 ? 5.316 13.602 30.409 1.00 84.25 86 LEU A O 1
ATOM 669 N N . VAL A 1 87 ? 3.864 14.927 31.481 1.00 84.19 87 VAL A N 1
ATOM 670 C CA . VAL A 1 87 ? 2.774 13.934 31.449 1.00 84.19 87 VAL A CA 1
ATOM 671 C C . VAL A 1 87 ? 2.327 13.647 30.012 1.00 84.19 87 VAL A C 1
ATOM 673 O O . VAL A 1 87 ? 2.086 12.489 29.674 1.00 84.19 87 VAL A O 1
ATOM 676 N N . SER A 1 88 ? 2.263 14.660 29.146 1.00 85.00 88 SER A N 1
ATOM 677 C CA . SER A 1 88 ? 1.875 14.498 27.738 1.00 85.00 88 SER A CA 1
ATOM 678 C C . SER A 1 88 ? 2.850 13.603 26.969 1.00 85.00 88 SER A C 1
ATOM 680 O O . SER A 1 88 ? 2.422 12.662 26.296 1.00 85.00 88 SER A O 1
ATOM 682 N N . VAL A 1 89 ? 4.158 13.833 27.124 1.00 84.88 89 VAL A N 1
ATOM 683 C CA . VAL A 1 89 ? 5.215 13.002 26.518 1.00 84.88 89 VAL A CA 1
ATOM 684 C C . VAL A 1 89 ? 5.097 11.548 26.983 1.00 84.88 89 VAL A C 1
ATOM 686 O O . VAL A 1 89 ? 5.157 10.624 26.172 1.00 84.88 89 VAL A O 1
ATOM 689 N N . ILE A 1 90 ? 4.836 11.325 28.272 1.00 84.06 90 ILE A N 1
ATOM 690 C CA . ILE A 1 90 ? 4.716 9.977 28.843 1.00 84.06 90 ILE A CA 1
ATOM 691 C C . ILE A 1 90 ? 3.437 9.270 28.392 1.00 84.06 90 ILE A C 1
ATOM 693 O O . ILE A 1 90 ? 3.460 8.072 28.111 1.00 84.06 90 ILE A O 1
ATOM 697 N N . VAL A 1 91 ? 2.319 9.985 28.270 1.00 85.50 91 VAL A N 1
ATOM 698 C CA . VAL A 1 91 ? 1.072 9.428 27.725 1.00 85.50 91 VAL A CA 1
ATOM 699 C C . VAL A 1 91 ? 1.265 8.995 26.271 1.00 85.50 91 VAL A C 1
ATOM 701 O O . VAL A 1 91 ? 0.825 7.901 25.907 1.00 85.50 91 VAL A O 1
ATOM 704 N N . LEU A 1 92 ? 1.958 9.802 25.461 1.00 82.62 92 LEU A N 1
ATOM 705 C CA . LEU A 1 92 ? 2.304 9.460 24.078 1.00 82.62 92 LEU A CA 1
ATOM 706 C C . LEU A 1 92 ? 3.217 8.231 24.013 1.00 82.62 92 LEU A C 1
ATOM 708 O O . LEU A 1 92 ? 2.949 7.310 23.241 1.00 82.62 92 LEU A O 1
ATOM 712 N N . TYR A 1 93 ? 4.229 8.168 24.878 1.00 82.12 93 TYR A N 1
ATOM 713 C CA . TYR A 1 93 ? 5.115 7.014 24.994 1.00 82.12 93 TYR A CA 1
ATOM 714 C C . TYR A 1 93 ? 4.352 5.729 25.356 1.00 82.12 93 TYR A C 1
ATOM 716 O O . TYR A 1 93 ? 4.480 4.710 24.678 1.00 82.12 93 TYR A O 1
ATOM 724 N N . ILE A 1 94 ? 3.488 5.776 26.375 1.00 78.62 94 ILE A N 1
ATOM 725 C CA . ILE A 1 94 ? 2.663 4.630 26.783 1.00 78.62 94 ILE A CA 1
ATOM 726 C C . ILE A 1 94 ? 1.732 4.208 25.631 1.00 78.62 94 ILE A C 1
ATOM 728 O O . ILE A 1 94 ? 1.543 3.010 25.399 1.00 78.62 94 ILE A O 1
ATOM 732 N N . GLN A 1 95 ? 1.166 5.170 24.883 1.00 80.50 95 GLN A N 1
ATOM 733 C CA . GLN A 1 95 ? 0.368 4.937 23.668 1.00 80.50 95 GLN A CA 1
ATOM 734 C C . GLN A 1 95 ? 1.127 4.193 22.580 1.00 80.50 95 GLN A C 1
ATOM 736 O O . GLN A 1 95 ? 0.602 3.198 22.079 1.00 80.50 95 GLN A O 1
ATOM 741 N N . HIS A 1 96 ? 2.359 4.600 22.304 1.00 73.44 96 HIS A N 1
ATOM 742 C CA . HIS A 1 96 ? 3.196 3.995 21.280 1.00 73.44 96 HIS A CA 1
ATOM 743 C C . HIS A 1 96 ? 3.705 2.594 21.665 1.00 73.44 96 HIS A C 1
ATOM 745 O O . HIS A 1 96 ? 3.660 1.669 20.852 1.00 73.44 96 HIS A O 1
ATOM 751 N N . THR A 1 97 ? 4.118 2.384 22.920 1.00 65.94 97 THR A N 1
ATOM 752 C CA . THR A 1 97 ? 4.588 1.063 23.385 1.00 65.94 97 THR A CA 1
ATOM 753 C C . THR A 1 97 ? 3.472 0.025 23.414 1.00 65.94 97 THR A C 1
ATOM 755 O O . THR A 1 97 ? 3.706 -1.146 23.138 1.00 65.94 97 THR A O 1
ATOM 758 N N . SER A 1 98 ? 2.227 0.442 23.665 1.00 61.41 98 SER A N 1
ATOM 759 C CA . SER A 1 98 ? 1.085 -0.482 23.639 1.00 61.41 98 SER A CA 1
ATOM 760 C C . SER A 1 98 ? 0.662 -0.915 22.234 1.00 61.41 98 SER A C 1
ATOM 762 O O . SER A 1 98 ? 0.031 -1.959 22.105 1.00 61.41 98 SER A O 1
ATOM 764 N N . SER A 1 99 ? 0.989 -0.142 21.193 1.00 54.75 99 SER A N 1
ATOM 765 C CA . SER A 1 99 ? 0.818 -0.558 19.793 1.00 54.75 99 SER A CA 1
ATOM 766 C C . SER A 1 99 ? 2.027 -1.321 19.243 1.00 54.75 99 SER A C 1
ATOM 768 O O . SER A 1 99 ? 1.871 -2.113 18.321 1.00 54.75 99 SER A O 1
ATOM 770 N N . SER A 1 100 ? 3.216 -1.114 19.820 1.00 49.12 100 SER A N 1
ATOM 771 C CA . SER A 1 100 ? 4.501 -1.638 19.339 1.00 49.12 100 SER A CA 1
ATOM 772 C C . SER A 1 100 ? 5.025 -2.815 20.179 1.00 49.12 100 SER A C 1
ATOM 774 O O . SER A 1 100 ? 6.203 -2.882 20.523 1.00 49.12 100 SER A O 1
ATOM 776 N N . PHE A 1 101 ? 4.168 -3.784 20.504 1.00 46.47 101 PHE A N 1
ATOM 777 C CA . PHE A 1 101 ? 4.548 -4.994 21.255 1.00 46.47 101 PHE A CA 1
ATOM 778 C C . PHE A 1 101 ? 5.355 -6.033 20.438 1.00 46.47 101 PHE A C 1
ATOM 780 O O . PHE A 1 101 ? 5.373 -7.205 20.800 1.00 46.47 101 PHE A O 1
ATOM 787 N N . LYS A 1 102 ? 6.012 -5.644 19.332 1.00 51.34 102 LYS A N 1
ATOM 788 C CA . LYS A 1 102 ? 6.688 -6.592 18.420 1.00 51.34 102 LYS A CA 1
ATOM 789 C C . LYS A 1 102 ? 8.195 -6.387 18.197 1.00 51.34 102 LYS A C 1
ATOM 791 O O . LYS A 1 102 ? 8.815 -7.301 17.674 1.00 51.34 102 LYS A O 1
ATOM 796 N N . ASN A 1 103 ? 8.811 -5.287 18.646 1.00 49.97 103 ASN A N 1
ATOM 797 C CA . ASN A 1 103 ? 10.240 -5.027 18.384 1.00 49.97 103 ASN A CA 1
ATOM 798 C C . ASN A 1 103 ? 11.029 -4.870 19.693 1.00 49.97 103 ASN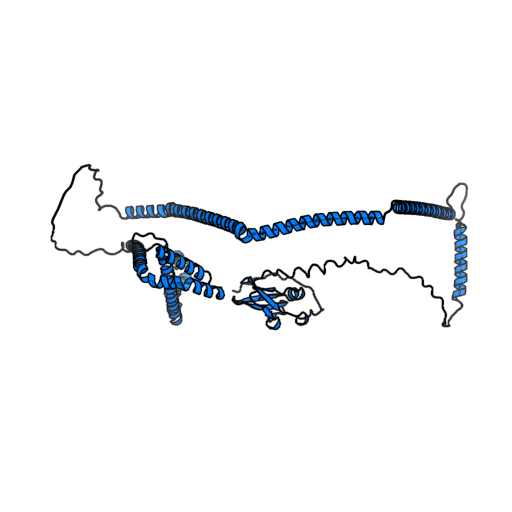 A C 1
ATOM 800 O O . ASN A 1 103 ? 11.144 -3.765 20.213 1.00 49.97 103 ASN A O 1
ATOM 804 N N . SER A 1 104 ? 11.563 -5.971 20.236 1.00 54.81 104 SER A N 1
ATOM 805 C CA . SER A 1 104 ? 12.303 -5.966 21.513 1.00 54.81 104 SER A CA 1
ATOM 806 C C . SER A 1 104 ? 13.595 -5.138 21.461 1.00 54.81 104 SER A C 1
ATOM 808 O O . SER A 1 104 ? 13.894 -4.451 22.428 1.00 54.81 104 SER A O 1
ATOM 810 N N . ALA A 1 105 ? 14.315 -5.133 20.333 1.00 55.41 105 ALA A N 1
ATOM 811 C CA . ALA A 1 105 ? 15.624 -4.477 20.222 1.00 55.41 105 ALA A CA 1
ATOM 812 C C . ALA A 1 105 ? 15.556 -2.936 20.283 1.00 55.41 105 ALA A C 1
ATOM 814 O O . ALA A 1 105 ? 16.387 -2.302 20.923 1.00 55.41 105 ALA A O 1
ATOM 815 N N . ASN A 1 106 ? 14.518 -2.325 19.699 1.00 56.06 106 ASN A N 1
ATOM 816 C CA . ASN A 1 106 ? 14.362 -0.861 19.691 1.00 56.06 106 ASN A CA 1
ATOM 817 C C . ASN A 1 106 ? 13.755 -0.319 20.994 1.00 56.06 106 ASN A C 1
ATOM 819 O O . ASN A 1 106 ? 13.793 0.886 21.246 1.00 56.06 106 ASN A O 1
ATOM 823 N N . ASN A 1 107 ? 13.148 -1.182 21.814 1.00 58.47 107 ASN A N 1
ATOM 824 C CA . ASN A 1 107 ? 12.532 -0.754 23.064 1.00 58.47 107 ASN A CA 1
ATOM 825 C C . ASN A 1 107 ? 13.592 -0.418 24.118 1.00 58.47 107 ASN A C 1
ATOM 827 O O . ASN A 1 107 ? 13.384 0.535 24.862 1.00 58.47 107 ASN A O 1
ATOM 831 N N . ASP A 1 108 ? 14.726 -1.121 24.159 1.00 63.78 108 ASP A N 1
ATOM 832 C CA . ASP A 1 108 ? 15.754 -0.916 25.189 1.00 63.78 108 ASP A CA 1
ATOM 833 C C . ASP A 1 108 ? 16.479 0.435 25.043 1.00 63.78 108 ASP A C 1
ATOM 835 O O . ASP A 1 108 ? 16.674 1.148 26.032 1.00 63.78 108 ASP A O 1
ATOM 839 N N . GLU A 1 109 ? 16.775 0.863 23.811 1.00 67.50 109 GLU A N 1
ATOM 840 C CA . GLU A 1 109 ? 17.323 2.201 23.539 1.00 67.50 109 GLU A CA 1
ATOM 841 C C . GLU A 1 109 ? 16.314 3.312 23.868 1.00 67.50 109 GLU A C 1
ATOM 843 O O . GLU A 1 109 ? 16.661 4.300 24.519 1.00 67.50 109 GLU A O 1
ATOM 848 N N . LEU A 1 110 ? 15.037 3.132 23.508 1.00 66.31 110 LEU A N 1
ATOM 849 C CA . LEU A 1 110 ? 13.973 4.081 23.851 1.00 66.31 110 LEU A CA 1
ATOM 850 C C . LEU A 1 110 ? 13.730 4.142 25.369 1.00 66.31 110 LEU A C 1
ATOM 852 O O . LEU A 1 110 ? 13.561 5.225 25.927 1.00 66.31 110 LEU A O 1
ATOM 856 N N . HIS A 1 111 ? 13.753 3.004 26.065 1.00 68.81 111 HIS A N 1
AT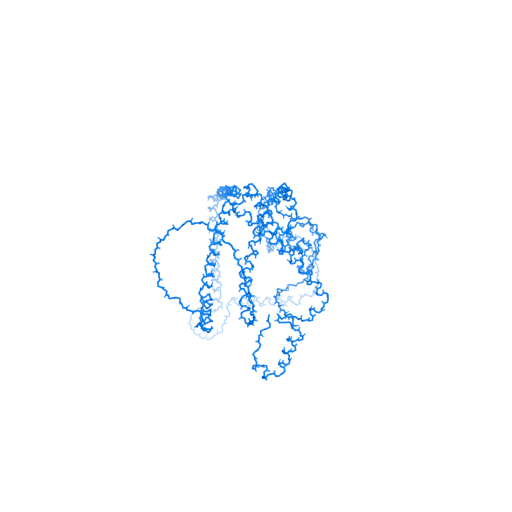OM 857 C CA . HIS A 1 111 ? 13.653 2.941 27.525 1.00 68.81 111 HIS A CA 1
ATOM 858 C C . HIS A 1 111 ? 14.823 3.665 28.208 1.00 68.81 111 HIS A C 1
ATOM 860 O O . HIS A 1 111 ? 14.608 4.334 29.222 1.00 68.81 111 HIS A O 1
ATOM 866 N N . SER A 1 112 ? 16.033 3.588 27.645 1.00 77.44 112 SER A N 1
ATOM 867 C CA . SER A 1 112 ? 17.206 4.325 28.129 1.00 77.44 112 SER A CA 1
ATOM 868 C C . SER A 1 112 ? 17.049 5.841 27.946 1.00 77.44 112 SER A C 1
ATOM 870 O O . SER A 1 112 ? 17.276 6.602 28.890 1.00 77.44 112 SER A O 1
ATOM 872 N N . LEU A 1 113 ? 16.550 6.281 26.783 1.00 76.88 113 LEU A N 1
ATOM 873 C CA . LEU A 1 113 ? 16.320 7.698 26.464 1.00 76.88 113 LEU A CA 1
ATOM 874 C C . LEU A 1 113 ? 15.250 8.357 27.352 1.00 76.88 113 LEU A C 1
ATOM 876 O O . LEU A 1 113 ? 15.435 9.493 27.783 1.00 76.88 113 LEU A O 1
ATOM 880 N N . PHE A 1 114 ? 14.162 7.648 27.677 1.00 78.50 114 PHE A N 1
ATOM 881 C CA . PHE A 1 114 ? 13.078 8.169 28.529 1.00 78.50 114 PHE A CA 1
ATOM 882 C C . PHE A 1 114 ? 13.275 7.907 30.032 1.00 78.50 114 PHE A C 1
ATOM 884 O O . PHE A 1 114 ? 12.509 8.415 30.851 1.00 78.50 114 PHE A O 1
ATOM 891 N N . SER A 1 115 ? 14.300 7.146 30.433 1.00 79.81 115 SER A N 1
ATOM 892 C CA . SER A 1 115 ? 14.645 6.879 31.841 1.00 79.81 115 SER A CA 1
ATOM 893 C C . SER A 1 115 ? 14.689 8.134 32.743 1.00 79.81 115 SER A C 1
ATOM 895 O O . SER A 1 115 ? 14.104 8.096 33.833 1.00 79.81 115 SER A O 1
ATOM 897 N N . PRO A 1 116 ? 15.313 9.266 32.346 1.00 83.88 116 PRO A N 1
ATOM 898 C CA . PRO A 1 116 ? 15.293 10.489 33.156 1.00 83.88 116 PRO A CA 1
ATOM 899 C C . PRO A 1 116 ? 13.891 11.101 33.300 1.00 83.88 116 PRO A C 1
ATOM 901 O O . PRO A 1 116 ? 13.525 11.522 34.401 1.00 83.88 116 PRO A O 1
ATOM 904 N N . ASP A 1 117 ? 13.082 11.097 32.240 1.00 82.06 117 ASP A N 1
ATOM 905 C CA . ASP A 1 117 ? 11.719 11.642 32.262 1.00 82.06 117 ASP A CA 1
ATOM 906 C C . ASP A 1 117 ? 10.765 10.761 33.072 1.00 82.06 117 ASP A C 1
ATOM 908 O O . ASP A 1 117 ? 9.930 11.269 33.821 1.00 82.06 117 ASP A O 1
ATOM 912 N N . LEU A 1 118 ? 10.946 9.439 33.025 1.00 83.75 118 LEU A N 1
ATOM 913 C CA . LEU A 1 118 ? 10.226 8.496 33.879 1.00 83.75 118 LEU A CA 1
ATOM 914 C C . LEU A 1 118 ? 10.547 8.727 35.360 1.00 83.75 118 LEU A C 1
ATOM 916 O O . LEU A 1 118 ? 9.636 8.750 36.186 1.00 83.75 118 LEU A O 1
ATOM 920 N N . LYS A 1 119 ? 11.816 8.958 35.719 1.00 85.56 119 LYS A N 1
ATOM 921 C CA . LYS A 1 119 ? 12.200 9.285 37.105 1.00 85.56 119 LYS A CA 1
ATOM 922 C C . LYS A 1 119 ? 11.564 10.595 37.576 1.00 85.56 119 LYS A C 1
ATOM 924 O O . LYS A 1 119 ? 11.018 10.638 38.678 1.00 85.56 119 LYS A O 1
ATOM 929 N N . ARG A 1 120 ? 11.576 11.631 36.728 1.00 85.00 120 ARG A N 1
ATOM 930 C CA . ARG A 1 120 ? 10.915 12.920 37.001 1.00 85.00 120 ARG A CA 1
ATOM 931 C C . ARG A 1 120 ? 9.400 12.770 37.153 1.00 85.00 120 ARG A C 1
ATOM 933 O O . ARG A 1 120 ? 8.813 13.342 38.071 1.00 85.00 120 ARG A O 1
ATOM 940 N N . PHE A 1 121 ? 8.771 11.936 36.330 1.00 85.38 121 PHE A N 1
ATOM 941 C CA . PHE A 1 121 ? 7.359 11.595 36.478 1.00 85.38 121 PHE A CA 1
ATOM 942 C C . PHE A 1 121 ? 7.072 10.894 37.792 1.00 85.38 121 PHE A C 1
ATOM 944 O O . PHE A 1 121 ? 6.150 11.291 38.494 1.00 85.38 121 PHE A O 1
ATOM 951 N N . HIS A 1 122 ? 7.878 9.897 38.164 1.00 85.50 122 HIS A N 1
ATOM 952 C CA . HIS A 1 122 ? 7.713 9.183 39.425 1.00 85.50 122 HIS A CA 1
ATOM 953 C C . HIS A 1 122 ? 7.767 10.123 40.635 1.00 85.50 122 HIS A C 1
ATOM 955 O O . HIS A 1 122 ? 6.950 9.971 41.543 1.00 85.50 122 HIS A O 1
ATOM 961 N N . SER A 1 123 ? 8.644 11.133 40.623 1.00 87.38 123 SER A N 1
ATOM 962 C CA . SER A 1 123 ? 8.654 12.177 41.657 1.00 87.38 123 SER A CA 1
ATOM 963 C C . SER A 1 123 ? 7.447 13.122 41.604 1.00 87.38 123 SER A C 1
ATOM 965 O O . SER A 1 123 ? 7.061 13.660 42.637 1.00 87.38 123 SER A O 1
ATOM 967 N N . ALA A 1 124 ? 6.823 13.297 40.437 1.00 83.50 124 ALA A N 1
ATOM 968 C CA . ALA A 1 124 ? 5.646 14.143 40.233 1.00 83.50 124 ALA A CA 1
ATOM 969 C C . ALA A 1 124 ? 4.302 13.408 40.426 1.00 83.50 124 ALA A C 1
ATOM 971 O O . ALA A 1 124 ? 3.249 14.039 40.440 1.00 83.50 124 ALA A O 1
ATOM 972 N N . ILE A 1 125 ? 4.289 12.082 40.616 1.00 84.56 125 ILE A N 1
ATOM 973 C CA . ILE A 1 125 ? 3.049 11.329 40.880 1.00 84.56 125 ILE A CA 1
ATOM 974 C C . ILE A 1 125 ? 2.247 11.924 42.054 1.00 84.56 125 ILE A C 1
ATOM 976 O O . ILE A 1 125 ? 1.038 12.098 41.889 1.00 84.56 125 ILE A O 1
ATOM 980 N N . PRO A 1 126 ? 2.847 12.278 43.211 1.00 86.06 126 PRO A N 1
ATOM 981 C CA . PRO A 1 126 ? 2.092 12.805 44.347 1.00 86.06 126 PRO A CA 1
ATOM 982 C C . PRO A 1 126 ? 1.309 14.088 44.041 1.00 86.06 126 PRO A C 1
ATOM 984 O O . PRO A 1 126 ? 0.209 14.253 44.564 1.00 86.06 126 PRO A O 1
ATOM 987 N N . SER A 1 127 ? 1.826 14.964 43.172 1.00 82.44 127 SER A N 1
ATOM 988 C CA . SER A 1 127 ? 1.141 16.202 42.774 1.00 82.44 127 SER A CA 1
ATOM 989 C C . SER A 1 127 ? 0.037 15.973 41.736 1.00 82.44 127 SER A C 1
ATOM 991 O O . SER A 1 127 ? -0.884 16.778 41.644 1.00 82.44 127 SER A O 1
ATOM 993 N N . LEU A 1 128 ? 0.068 14.852 41.007 1.00 81.38 128 LEU A N 1
ATOM 994 C CA . LEU A 1 128 ? -0.974 14.455 40.052 1.00 81.38 128 LEU A CA 1
ATOM 995 C C . LEU A 1 128 ? -2.171 13.756 40.719 1.00 81.38 128 LEU A C 1
ATOM 997 O O . LEU A 1 128 ? -3.280 13.781 40.181 1.00 81.38 128 LEU A O 1
ATOM 1001 N N . ILE A 1 129 ? -1.971 13.126 41.884 1.00 85.31 129 ILE A N 1
ATOM 1002 C CA . ILE A 1 129 ? -3.012 12.361 42.597 1.00 85.31 129 ILE A CA 1
ATOM 1003 C C . ILE A 1 129 ? -4.286 13.184 42.869 1.00 85.31 129 ILE A C 1
ATOM 1005 O O . ILE A 1 129 ? -5.370 12.648 42.615 1.00 85.31 129 ILE A O 1
ATOM 1009 N N . PRO A 1 130 ? -4.226 14.445 43.346 1.00 85.88 130 PRO A N 1
ATOM 1010 C CA . PRO A 1 130 ? -5.428 15.240 43.605 1.00 85.88 130 PRO A CA 1
ATOM 1011 C C . PRO A 1 130 ? -6.284 15.451 42.350 1.00 85.88 130 PRO A C 1
ATOM 1013 O O . PRO A 1 130 ? -7.497 15.245 42.403 1.00 85.88 130 PRO A O 1
ATOM 1016 N N . SER A 1 131 ? -5.656 15.770 41.213 1.00 81.94 131 SER A N 1
ATOM 1017 C CA . SER A 1 131 ? -6.334 15.984 39.925 1.00 81.94 131 SER A CA 1
ATOM 1018 C C . SER A 1 131 ? -6.908 14.687 39.347 1.00 81.94 131 SER A C 1
ATOM 1020 O O . SER A 1 131 ? -8.017 14.660 38.820 1.00 81.94 131 SER A O 1
ATOM 1022 N N . ILE A 1 132 ? -6.193 13.571 39.499 1.00 85.56 132 ILE A N 1
ATOM 1023 C CA . ILE A 1 132 ? -6.689 12.241 39.114 1.00 85.56 132 ILE A CA 1
ATOM 1024 C C . ILE A 1 132 ? -7.903 11.851 39.975 1.00 85.56 132 ILE A C 1
ATOM 1026 O O . ILE A 1 132 ? -8.891 11.322 39.463 1.00 85.56 132 ILE A O 1
ATOM 1030 N N . SER A 1 133 ? -7.843 12.110 41.283 1.00 89.44 133 SER A N 1
ATOM 1031 C CA . SER A 1 133 ? -8.902 11.769 42.237 1.00 89.44 133 SER A CA 1
ATOM 1032 C C . SER A 1 133 ? -10.174 12.589 42.016 1.00 89.44 133 SER A C 1
ATOM 1034 O O . SER A 1 133 ? -11.276 12.033 42.065 1.00 89.44 133 SER A O 1
ATOM 1036 N N . SER A 1 134 ? -10.049 13.889 41.726 1.00 87.00 134 SER A N 1
ATOM 1037 C CA . SER A 1 134 ? -11.198 14.751 41.427 1.00 87.00 134 SER A CA 1
ATOM 1038 C C . SER A 1 134 ? -11.914 14.301 40.152 1.00 87.00 134 SER A C 1
ATOM 1040 O O . SER A 1 134 ? -13.137 14.152 40.164 1.00 87.00 134 SER A O 1
ATOM 1042 N N . LEU A 1 135 ? -11.163 13.975 39.095 1.00 86.38 135 LEU A N 1
ATOM 1043 C CA . LEU A 1 135 ? -11.715 13.502 37.827 1.00 86.38 135 LEU A CA 1
ATOM 1044 C C . LEU A 1 135 ? -12.393 12.129 37.967 1.00 86.38 135 LEU A C 1
ATOM 1046 O O . LEU A 1 135 ? -13.506 11.932 37.481 1.00 86.38 135 LEU A O 1
ATOM 1050 N N . LEU A 1 136 ? -11.779 11.194 38.700 1.00 88.88 136 LEU A N 1
ATOM 1051 C CA . LEU A 1 136 ? -12.397 9.900 39.010 1.00 88.88 136 LEU A CA 1
ATOM 1052 C C . LEU A 1 136 ? -13.662 10.051 39.861 1.00 88.88 136 LEU A C 1
ATOM 1054 O O . LEU A 1 136 ? -14.644 9.345 39.634 1.00 88.88 136 LEU A O 1
ATOM 1058 N N . SER A 1 137 ? -13.656 10.968 40.829 1.00 89.69 137 SER A N 1
ATOM 1059 C CA . SER A 1 137 ? -14.820 11.248 41.674 1.00 89.69 137 SER A CA 1
ATOM 1060 C C . SER A 1 137 ? -15.960 11.871 40.866 1.00 89.69 137 SER A C 1
ATOM 1062 O O . SER A 1 137 ? -17.120 11.497 41.062 1.00 89.69 137 SER A O 1
ATOM 1064 N N . ALA A 1 138 ? -15.640 12.753 39.915 1.00 88.00 138 ALA A N 1
ATOM 1065 C CA . ALA A 1 138 ? -16.599 13.310 38.970 1.00 88.00 138 ALA A CA 1
ATOM 1066 C C . ALA A 1 138 ? -17.198 12.211 38.078 1.00 88.00 138 ALA A C 1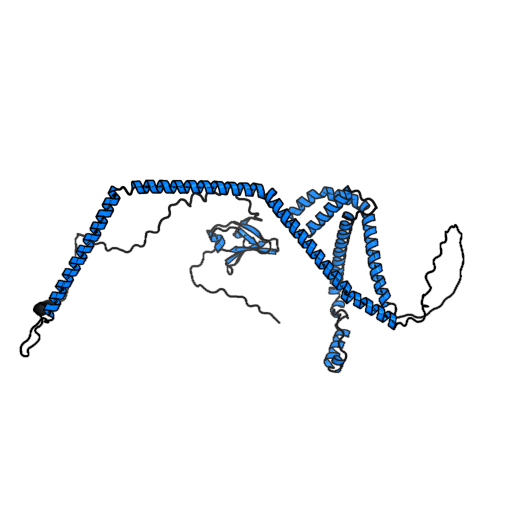
ATOM 1068 O O . ALA A 1 138 ? -18.418 12.041 38.073 1.00 88.00 138 ALA A O 1
ATOM 1069 N N . ASP A 1 139 ? -16.370 11.391 37.421 1.00 86.88 139 ASP A N 1
ATOM 1070 C CA . ASP A 1 139 ? -16.820 10.259 36.595 1.00 86.88 139 ASP A CA 1
ATOM 1071 C C . ASP A 1 139 ? -17.713 9.291 37.402 1.00 86.88 139 ASP A C 1
ATOM 1073 O O . ASP A 1 139 ? -18.758 8.844 36.924 1.00 86.88 139 ASP A O 1
ATOM 1077 N N . LEU A 1 140 ? -17.361 9.010 38.661 1.00 90.06 140 LEU A N 1
ATOM 1078 C CA . LEU A 1 140 ? -18.151 8.166 39.562 1.00 90.06 140 LEU A CA 1
ATOM 1079 C C . LEU A 1 140 ? -19.501 8.819 39.903 1.00 90.06 140 LEU A C 1
ATOM 1081 O O . LEU A 1 140 ? -20.530 8.141 39.904 1.00 90.06 140 LEU A O 1
ATOM 1085 N N . SER A 1 141 ? -19.528 10.129 40.155 1.00 89.75 141 SER A N 1
ATOM 1086 C CA . SER A 1 141 ? -20.769 10.873 40.402 1.00 89.75 141 SER A CA 1
ATOM 1087 C C . SER A 1 141 ? -21.703 10.863 39.183 1.00 89.75 141 SER A C 1
ATOM 1089 O O . SER A 1 141 ? -22.904 10.633 39.339 1.00 89.75 141 SER A O 1
ATOM 1091 N N . HIS A 1 142 ? -21.148 10.984 37.970 1.00 87.81 142 HIS A N 1
ATOM 1092 C CA . HIS A 1 142 ? -21.889 10.847 36.718 1.00 87.81 142 HIS A CA 1
ATOM 1093 C C . HIS A 1 142 ? -22.441 9.427 36.548 1.00 87.81 142 HIS A C 1
ATOM 1095 O O . HIS A 1 142 ? -23.620 9.253 36.259 1.00 87.81 142 HIS A O 1
ATOM 1101 N N . LEU A 1 143 ? -21.642 8.385 36.792 1.00 86.81 143 LEU A N 1
ATOM 1102 C CA . LEU A 1 143 ? -22.131 7.003 36.720 1.00 86.81 143 LEU A CA 1
ATOM 1103 C C . LEU A 1 143 ? -23.215 6.714 37.766 1.00 86.81 143 LEU A C 1
ATOM 1105 O O . LEU A 1 143 ? -24.185 6.018 37.468 1.00 86.81 143 LEU A O 1
ATOM 1109 N N . LYS A 1 144 ? -23.093 7.277 38.973 1.00 86.50 144 LYS A N 1
ATOM 1110 C CA . LYS A 1 144 ? -24.122 7.174 40.015 1.00 86.50 144 LYS A CA 1
ATOM 1111 C C . LYS A 1 144 ? -25.426 7.857 39.611 1.00 86.50 144 LYS A C 1
ATOM 1113 O O . LYS A 1 144 ? -26.477 7.300 39.911 1.00 86.50 144 LYS A O 1
ATOM 1118 N N . SER A 1 145 ? -25.387 9.004 38.929 1.00 87.19 145 SER A N 1
ATOM 1119 C CA . SER A 1 145 ? -26.607 9.666 38.443 1.00 87.19 145 SER A CA 1
ATOM 1120 C C . SER A 1 145 ? -27.278 8.886 37.304 1.00 87.19 145 SER A C 1
ATOM 1122 O O . SER A 1 145 ? -28.504 8.768 37.271 1.00 87.19 145 SER A O 1
ATOM 1124 N N . PHE A 1 146 ? -26.500 8.252 36.421 1.00 81.50 146 PHE A N 1
ATOM 1125 C CA . PHE A 1 146 ? -27.043 7.317 35.429 1.00 81.50 146 PHE A CA 1
ATOM 1126 C C . PHE A 1 146 ? -27.638 6.057 36.075 1.00 81.50 146 PHE A C 1
ATOM 1128 O O . PHE A 1 146 ? -28.695 5.591 35.665 1.00 81.50 146 PHE A O 1
ATOM 1135 N N . ALA A 1 147 ? -27.012 5.514 37.118 1.00 80.12 147 ALA A N 1
ATOM 1136 C CA . ALA A 1 147 ? -27.543 4.342 37.811 1.00 80.12 147 ALA A CA 1
ATOM 1137 C C . ALA A 1 147 ? -28.814 4.660 38.623 1.00 80.12 147 ALA A C 1
ATOM 1139 O O . ALA A 1 147 ? -29.767 3.885 38.605 1.00 80.12 147 ALA A O 1
ATOM 1140 N N . SER A 1 148 ? -28.872 5.808 39.307 1.00 74.88 148 SER A N 1
ATOM 1141 C CA . SER A 1 148 ? -30.038 6.195 40.115 1.00 74.88 148 SER A CA 1
ATOM 1142 C C . SER A 1 148 ? -31.262 6.557 39.269 1.00 74.88 148 SER A C 1
ATOM 1144 O O . SER A 1 148 ? -32.392 6.289 39.686 1.00 74.88 148 SER A O 1
ATOM 1146 N N . THR A 1 149 ? -31.060 7.094 38.062 1.00 67.31 149 THR A N 1
ATOM 1147 C CA . THR A 1 149 ? -32.138 7.304 37.077 1.00 67.31 149 THR A CA 1
ATOM 1148 C C . THR A 1 149 ? -32.705 5.986 36.542 1.00 67.31 149 THR A C 1
ATOM 1150 O O . THR A 1 149 ? -33.905 5.897 36.290 1.00 67.31 149 THR A O 1
ATOM 1153 N N . ILE A 1 150 ? -31.884 4.936 36.444 1.00 62.75 150 ILE A N 1
ATOM 1154 C CA . ILE A 1 150 ? -32.340 3.585 36.088 1.00 62.75 150 ILE A CA 1
ATOM 1155 C C . ILE A 1 150 ? -33.142 2.966 37.244 1.00 62.75 150 ILE A C 1
ATOM 1157 O O . ILE A 1 150 ? -34.250 2.487 37.015 1.00 62.75 150 ILE A O 1
ATOM 1161 N N . SER A 1 151 ? -32.666 3.044 38.490 1.00 55.81 151 SER A N 1
ATOM 1162 C CA . SER A 1 151 ? -33.370 2.458 39.647 1.00 55.81 151 SER A CA 1
ATOM 1163 C C . SER A 1 151 ? -34.708 3.133 39.973 1.00 55.81 151 SER A C 1
ATOM 1165 O O . SER A 1 151 ? -35.657 2.459 40.361 1.00 55.81 151 SER A O 1
ATOM 1167 N N . THR A 1 152 ? -34.833 4.448 39.764 1.00 52.44 152 THR A N 1
ATOM 1168 C CA . THR A 1 152 ? -36.115 5.164 39.951 1.00 52.44 152 THR A CA 1
ATOM 1169 C C . THR A 1 152 ? -37.159 4.841 38.878 1.00 52.44 152 THR A C 1
ATOM 1171 O O . THR A 1 152 ? -38.339 5.136 39.065 1.00 52.44 152 THR A O 1
ATOM 1174 N N . SER A 1 153 ? -36.763 4.200 37.773 1.00 48.88 153 SER A N 1
ATOM 1175 C CA . SER A 1 153 ? -37.700 3.675 36.773 1.00 48.88 153 SER A CA 1
ATOM 1176 C C . SER A 1 153 ? -38.222 2.268 37.101 1.00 48.88 153 SER A C 1
ATOM 1178 O O . SER A 1 153 ? -39.266 1.883 36.579 1.00 48.88 153 SER A O 1
ATOM 1180 N N . THR A 1 154 ? -37.559 1.537 38.005 1.00 45.31 154 THR A N 1
ATOM 1181 C CA . THR A 1 154 ? -37.931 0.174 38.430 1.00 45.31 154 THR A CA 1
ATOM 1182 C C . THR A 1 154 ? -38.559 0.093 39.824 1.00 45.31 154 THR A C 1
ATOM 1184 O O . THR A 1 154 ? -39.209 -0.904 40.113 1.00 45.31 154 THR A O 1
ATOM 1187 N N . SER A 1 155 ? -38.434 1.115 40.681 1.00 41.47 155 SER A N 1
ATOM 1188 C CA . SER A 1 155 ? -38.963 1.086 42.058 1.00 41.47 155 SER A CA 1
ATOM 1189 C C . SER A 1 155 ? -40.317 1.784 42.274 1.00 41.47 155 SER A C 1
ATOM 1191 O O . SER A 1 155 ? -40.785 1.842 43.405 1.00 41.47 155 SER A O 1
ATOM 1193 N N . ASN A 1 156 ? -40.975 2.304 41.234 1.00 43.06 156 ASN A N 1
ATOM 1194 C CA . ASN A 1 156 ? -42.298 2.943 41.365 1.00 43.06 156 ASN A CA 1
ATOM 1195 C C . ASN A 1 156 ? -43.488 1.961 41.287 1.00 43.06 156 ASN A C 1
ATOM 1197 O O . ASN A 1 156 ? -44.607 2.394 41.017 1.00 43.06 156 ASN A O 1
ATOM 1201 N N . SER A 1 157 ? -43.269 0.663 41.530 1.00 43.28 157 SER A N 1
ATOM 1202 C CA . SER A 1 157 ? -44.350 -0.333 41.528 1.00 43.28 157 SER A CA 1
ATOM 1203 C C . SER A 1 157 ? -44.720 -0.931 42.882 1.00 43.28 157 SER A C 1
ATOM 1205 O O . SER A 1 157 ? -45.839 -1.406 42.967 1.00 43.28 157 SER A O 1
ATOM 1207 N N . ASP A 1 158 ? -43.918 -0.835 43.947 1.00 37.75 158 ASP A N 1
ATOM 1208 C CA . ASP A 1 158 ? -44.291 -1.453 45.232 1.00 37.75 158 ASP A CA 1
ATOM 1209 C C . ASP A 1 158 ? -43.798 -0.639 46.439 1.00 37.75 158 ASP A C 1
ATOM 1211 O O . ASP A 1 158 ? -42.624 -0.693 46.799 1.00 37.75 158 ASP A O 1
ATOM 1215 N N . ASN A 1 159 ? -44.698 0.143 47.050 1.00 36.12 159 ASN A N 1
ATOM 1216 C CA . ASN A 1 159 ? -45.000 0.101 48.491 1.00 36.12 159 ASN A CA 1
ATOM 1217 C C . ASN A 1 159 ? -45.804 1.328 48.941 1.00 36.12 159 ASN A C 1
ATOM 1219 O O . ASN A 1 159 ? -45.295 2.439 49.090 1.00 36.12 159 ASN A O 1
ATOM 1223 N N . HIS A 1 160 ? -47.078 1.077 49.233 1.00 38.88 160 HIS A N 1
ATOM 1224 C CA . HIS A 1 160 ? -47.877 1.902 50.122 1.00 38.88 160 HIS A CA 1
ATOM 1225 C C . HIS A 1 160 ? -47.483 1.637 51.584 1.00 38.88 160 HIS A C 1
ATOM 1227 O O . HIS A 1 160 ? -47.336 0.490 51.992 1.00 38.88 160 HIS A O 1
ATOM 1233 N N . ASN A 1 161 ? -47.516 2.721 52.364 1.00 34.53 161 ASN A N 1
ATOM 1234 C CA . ASN A 1 161 ? -47.889 2.779 53.780 1.00 34.53 161 ASN A CA 1
ATOM 1235 C C . ASN A 1 161 ? -46.785 2.594 54.842 1.00 34.53 161 ASN A C 1
ATOM 1237 O O . ASN A 1 161 ? -46.361 1.482 55.124 1.00 34.53 161 ASN A O 1
ATOM 1241 N N . SER A 1 162 ? -46.460 3.687 55.544 1.00 33.09 162 SER A N 1
ATOM 1242 C CA . SER A 1 162 ? -46.672 3.778 57.000 1.00 33.09 162 SER A CA 1
ATOM 1243 C C . SER A 1 162 ? -46.347 5.182 57.526 1.00 33.09 162 SER A C 1
ATOM 1245 O O . SER A 1 162 ? -45.243 5.692 57.347 1.00 33.09 162 SER A O 1
ATOM 1247 N N . ASN A 1 163 ? -47.334 5.772 58.199 1.00 34.75 163 ASN A N 1
ATOM 1248 C CA . ASN A 1 163 ? -47.238 6.954 59.052 1.00 34.75 163 ASN A CA 1
ATOM 1249 C C . ASN A 1 163 ? -46.206 6.785 60.178 1.00 34.75 163 ASN A C 1
ATOM 1251 O O . ASN A 1 163 ? -46.192 5.740 60.821 1.00 34.75 163 ASN A O 1
ATOM 1255 N N . SER A 1 164 ? -45.526 7.873 60.551 1.00 31.27 164 SER A N 1
ATOM 1256 C CA . SER A 1 164 ? -45.366 8.231 61.968 1.00 31.27 164 SER A CA 1
ATOM 1257 C C . SER A 1 164 ? -44.898 9.676 62.144 1.00 31.27 164 SER A C 1
ATOM 1259 O O . SER A 1 164 ? -43.942 10.133 61.522 1.00 31.27 164 SER A O 1
ATOM 1261 N N . SER A 1 165 ? -45.625 10.350 63.021 1.00 35.16 165 SER A N 1
ATOM 1262 C CA . SER A 1 165 ? -45.473 11.677 63.601 1.00 35.16 165 SER A CA 1
ATOM 1263 C C . SER A 1 165 ? -44.092 11.951 64.219 1.00 35.16 165 SER A C 1
ATOM 1265 O O . SER A 1 165 ? -43.479 11.045 64.772 1.00 35.16 165 SER A O 1
ATOM 1267 N N . ASP A 1 166 ? -43.667 13.218 64.244 1.00 29.52 166 ASP A N 1
ATOM 1268 C CA . ASP A 1 166 ? -43.688 14.085 65.445 1.00 29.52 166 ASP A CA 1
ATOM 1269 C C . ASP A 1 166 ? -42.500 15.084 65.518 1.00 29.52 166 ASP A C 1
ATOM 1271 O O . ASP A 1 166 ? -41.351 14.741 65.258 1.00 29.52 166 ASP A O 1
ATOM 1275 N N . ARG A 1 167 ? -42.831 16.311 65.956 1.00 28.59 167 ARG A N 1
ATOM 1276 C CA . ARG A 1 167 ? -42.007 17.359 66.616 1.00 28.59 167 ARG A CA 1
ATOM 1277 C C . ARG A 1 167 ? -40.922 18.188 65.877 1.00 28.59 167 ARG A C 1
ATOM 1279 O O . ARG A 1 167 ? -39.824 17.751 65.561 1.00 28.59 167 ARG A O 1
ATOM 1286 N N . GLN A 1 168 ? -41.242 19.489 65.787 1.00 27.22 168 GLN A N 1
ATOM 1287 C CA . GLN A 1 168 ? -40.378 20.698 65.812 1.00 27.22 168 GLN A CA 1
ATOM 1288 C C . GLN A 1 168 ? -39.505 20.780 67.112 1.00 27.22 168 GLN A C 1
ATOM 1290 O O . GLN A 1 168 ? -39.733 19.920 67.966 1.00 27.22 168 GLN A O 1
ATOM 1295 N N . PRO A 1 169 ? -38.624 21.797 67.392 1.00 40.81 169 PRO A N 1
ATOM 1296 C CA . PRO A 1 169 ? -38.481 23.140 66.777 1.00 40.81 169 PRO A CA 1
ATOM 1297 C C . PRO A 1 169 ? -37.061 23.795 66.682 1.00 40.81 169 PRO A C 1
ATOM 1299 O O . PRO A 1 169 ? -36.082 23.326 67.241 1.00 40.81 169 PRO A O 1
ATOM 1302 N N . ALA A 1 170 ? -37.051 24.973 66.028 1.00 26.27 170 ALA A N 1
ATOM 1303 C CA . ALA A 1 170 ? -36.263 26.202 66.288 1.00 26.27 170 ALA A CA 1
ATOM 1304 C C . ALA A 1 170 ? -34.724 26.246 66.094 1.00 26.27 170 ALA A C 1
ATOM 1306 O O . ALA A 1 170 ? -33.969 25.651 66.846 1.00 26.27 170 ALA A O 1
ATOM 1307 N N . HIS A 1 171 ? -34.244 27.123 65.194 1.00 31.17 171 HIS A N 1
ATOM 1308 C CA . HIS A 1 171 ? -33.790 28.482 65.557 1.00 31.17 171 HIS A CA 1
ATOM 1309 C C . HIS A 1 171 ? -33.364 29.325 64.330 1.00 31.17 171 HIS A C 1
ATOM 1311 O O . HIS A 1 171 ? -32.620 28.890 63.457 1.00 31.17 171 HIS A O 1
ATOM 1317 N N . GLN A 1 172 ? -33.873 30.557 64.302 1.00 30.80 172 GLN A N 1
ATOM 1318 C CA . GLN A 1 172 ? -33.451 31.737 63.525 1.00 30.80 172 GLN A CA 1
ATOM 1319 C C . GLN A 1 172 ? -32.441 32.550 64.389 1.00 30.80 172 GLN A C 1
ATOM 1321 O O . GLN A 1 172 ? -32.435 32.297 65.599 1.00 30.80 172 GLN A O 1
ATOM 1326 N N . PRO A 1 173 ? -31.646 33.531 63.875 1.00 40.72 173 PRO A N 1
ATOM 1327 C CA . PRO A 1 173 ? -32.203 34.718 63.208 1.00 40.72 173 PRO A CA 1
ATOM 1328 C C . PRO A 1 173 ? -31.385 35.415 62.082 1.00 40.72 173 PRO A C 1
ATOM 1330 O O . PRO A 1 173 ? -30.164 35.407 62.021 1.00 40.72 173 PRO A O 1
ATOM 1333 N N . THR A 1 174 ? -32.173 36.025 61.188 1.00 30.64 174 THR A N 1
ATOM 1334 C CA . THR A 1 174 ? -32.077 37.338 60.506 1.00 30.64 174 THR A CA 1
ATOM 1335 C C . THR A 1 174 ? -30.733 38.021 60.173 1.00 30.64 174 THR A C 1
ATOM 1337 O O . THR A 1 174 ? -29.995 38.404 61.072 1.00 30.64 174 THR A O 1
ATOM 1340 N N . ASN A 1 175 ? -30.572 38.440 58.902 1.00 28.89 175 ASN A N 1
ATOM 1341 C CA . ASN A 1 175 ? -30.567 39.868 58.515 1.00 28.89 175 ASN A CA 1
ATOM 1342 C C . ASN A 1 175 ? -30.875 40.094 57.010 1.00 28.89 175 ASN A C 1
ATOM 1344 O O . ASN A 1 175 ? -30.531 39.291 56.153 1.00 28.89 175 ASN A O 1
ATOM 1348 N N . GLN A 1 176 ? -31.625 41.171 56.754 1.00 31.77 176 GLN A N 1
ATOM 1349 C CA . GLN A 1 176 ? -32.279 41.659 55.516 1.00 31.77 176 GLN A CA 1
ATOM 1350 C C . GLN A 1 176 ? -31.277 42.410 54.573 1.00 31.77 176 GLN A C 1
ATOM 1352 O O . GLN A 1 176 ? -30.109 42.449 54.949 1.00 31.77 176 GLN A O 1
ATOM 1357 N N . PRO A 1 177 ? -31.637 43.079 53.432 1.00 38.62 177 PRO A N 1
ATOM 1358 C CA . PRO A 1 177 ? -32.962 43.391 52.876 1.00 38.62 177 PRO A CA 1
ATOM 1359 C C . PRO A 1 177 ? -33.165 43.258 51.344 1.00 38.62 177 PRO A C 1
ATOM 1361 O O . PRO A 1 177 ? -32.283 43.002 50.536 1.00 38.62 177 PRO A O 1
ATOM 1364 N N . ARG A 1 178 ? -34.441 43.450 51.000 1.00 33.88 178 ARG A N 1
ATOM 1365 C CA . ARG A 1 178 ? -35.139 43.446 49.703 1.00 33.88 178 ARG A CA 1
ATOM 1366 C C . ARG A 1 178 ? -34.768 44.655 48.814 1.00 33.88 178 ARG A C 1
ATOM 1368 O O . ARG A 1 178 ? -34.367 45.683 49.350 1.00 33.88 178 ARG A O 1
ATOM 1375 N N . PRO A 1 179 ? -35.144 44.637 47.519 1.00 38.34 179 PRO A N 1
ATOM 1376 C CA . PRO A 1 179 ? -36.318 45.439 47.156 1.00 38.34 179 PRO A CA 1
ATOM 1377 C C . PRO A 1 179 ? -37.343 44.697 46.283 1.00 38.34 179 PRO A C 1
ATOM 1379 O O . PRO A 1 179 ? -37.046 43.779 45.524 1.00 38.34 179 PRO A O 1
ATOM 1382 N N . ARG A 1 180 ? -38.610 45.086 46.466 1.00 36.12 180 ARG A N 1
ATOM 1383 C CA . ARG A 1 180 ? -39.774 44.639 45.690 1.00 36.12 180 ARG A CA 1
ATOM 1384 C C . ARG A 1 180 ? -39.758 45.322 44.324 1.00 36.12 180 ARG A C 1
ATOM 1386 O O . ARG A 1 180 ? -39.673 46.541 44.287 1.00 36.12 180 ARG A O 1
ATOM 1393 N N . ASN A 1 181 ? -40.079 44.584 43.265 1.00 35.66 181 ASN A N 1
ATOM 1394 C CA . ASN A 1 181 ? -41.047 45.092 42.299 1.00 35.66 181 ASN A CA 1
ATOM 1395 C C . ASN A 1 181 ? -41.946 43.974 41.770 1.00 35.66 181 ASN A C 1
ATOM 1397 O O . ASN A 1 181 ? -41.512 42.866 41.472 1.00 35.66 181 ASN A O 1
ATOM 1401 N N . ARG A 1 182 ? -43.244 44.275 41.799 1.00 39.28 182 ARG A N 1
ATOM 1402 C CA . ARG A 1 182 ? -44.364 43.387 41.505 1.00 39.28 182 ARG A CA 1
ATOM 1403 C C . ARG A 1 182 ? -44.561 43.305 39.999 1.00 39.28 182 ARG A C 1
ATOM 1405 O O . ARG A 1 182 ? -44.879 44.325 39.410 1.00 39.28 182 ARG A O 1
ATOM 1412 N N . LEU A 1 183 ? -44.579 42.098 39.447 1.00 39.72 183 LEU A N 1
ATOM 1413 C CA . LEU A 1 183 ? -45.505 41.736 38.375 1.00 39.72 183 LEU A CA 1
ATOM 1414 C C . LEU A 1 183 ? -45.968 40.300 38.638 1.00 39.72 183 LEU A C 1
ATOM 1416 O O . LEU A 1 183 ? -45.157 39.388 38.764 1.00 39.72 183 LEU A O 1
ATOM 1420 N N . ARG A 1 184 ? -47.281 40.127 38.817 1.00 42.47 184 ARG A N 1
ATOM 1421 C CA . ARG A 1 184 ? -47.947 38.820 38.858 1.00 42.47 184 ARG A CA 1
ATOM 1422 C C . ARG A 1 184 ? -47.985 38.261 37.432 1.00 42.47 184 ARG A C 1
ATOM 1424 O O . ARG A 1 184 ? -48.512 38.956 36.568 1.00 42.47 184 ARG A O 1
ATOM 1431 N N . PRO A 1 185 ? -47.611 36.996 37.209 1.00 40.59 185 PRO A N 1
ATOM 1432 C CA . PRO A 1 185 ? -48.255 36.180 36.195 1.00 40.59 185 PRO A CA 1
ATOM 1433 C C . PRO A 1 185 ? -49.359 35.351 36.847 1.00 40.59 185 PRO A C 1
ATOM 1435 O O . PRO A 1 185 ? -49.238 34.873 37.977 1.00 40.59 185 PRO A O 1
ATOM 1438 N N . LEU A 1 186 ? -50.459 35.240 36.117 1.00 36.12 186 LEU A N 1
ATOM 1439 C CA . LEU A 1 186 ? -51.661 34.500 36.452 1.00 36.12 186 LEU A CA 1
ATOM 1440 C C . LEU A 1 186 ? -51.350 33.071 36.909 1.00 36.12 186 LEU A C 1
ATOM 1442 O O . LEU A 1 186 ? -50.645 32.306 36.255 1.00 36.12 186 LEU A O 1
ATOM 1446 N N . SER A 1 187 ? -51.931 32.732 38.055 1.00 41.41 187 SER A N 1
ATOM 1447 C CA . SER A 1 187 ? -52.043 31.379 38.568 1.00 41.41 187 SER A CA 1
ATOM 1448 C C . SER A 1 187 ? -52.924 30.547 37.637 1.00 41.41 187 SER A C 1
ATOM 1450 O O . SER A 1 187 ? -54.140 30.692 37.655 1.00 41.41 187 SER A O 1
ATOM 1452 N N . LEU A 1 188 ? -52.308 29.633 36.893 1.00 42.59 188 LEU A N 1
ATOM 1453 C CA . LEU A 1 188 ? -52.912 28.366 36.475 1.00 42.59 188 LEU A CA 1
ATOM 1454 C C . LEU A 1 188 ? -51.925 27.250 36.834 1.00 42.59 188 LEU A C 1
ATOM 1456 O O . LEU A 1 188 ? -51.293 26.631 35.986 1.00 42.59 188 LEU A O 1
ATOM 1460 N N . LYS A 1 189 ? -51.747 27.041 38.141 1.00 38.16 189 LYS A N 1
ATOM 1461 C CA . LYS A 1 189 ? -51.212 25.792 38.686 1.00 38.16 189 LYS A CA 1
ATOM 1462 C C . LYS A 1 189 ? -52.391 24.819 38.794 1.00 38.16 189 LYS A C 1
ATOM 1464 O O . LYS A 1 189 ? -53.316 25.131 39.545 1.00 38.16 189 LYS A O 1
ATOM 1469 N N . PRO A 1 190 ? -52.399 23.671 38.101 1.00 40.66 190 PRO A N 1
ATOM 1470 C CA . PRO A 1 190 ? -53.339 22.612 38.424 1.00 40.66 190 PRO A CA 1
ATOM 1471 C C . PRO A 1 190 ? -52.937 21.998 39.769 1.00 40.66 190 PRO A C 1
ATOM 1473 O O . PRO A 1 190 ? -51.761 21.719 40.013 1.00 40.66 190 PRO A O 1
ATOM 1476 N N . SER A 1 191 ? -53.924 21.821 40.641 1.00 35.69 191 SER A N 1
ATOM 1477 C CA . SER A 1 191 ? -53.845 21.014 41.861 1.00 35.69 191 SER A CA 1
ATOM 1478 C C . SER A 1 191 ? -53.327 19.593 41.547 1.00 35.69 191 SER A C 1
ATOM 1480 O O . SER A 1 191 ? -53.715 19.034 40.519 1.00 35.69 191 SER A O 1
ATOM 1482 N N . PRO A 1 192 ? -52.473 18.977 42.388 1.00 49.69 192 PRO A N 1
ATOM 1483 C CA . PRO A 1 192 ? -51.805 17.709 42.092 1.00 49.69 192 PRO A CA 1
ATOM 1484 C C . PRO A 1 192 ? -52.656 16.473 42.442 1.00 49.69 192 PRO A C 1
ATOM 1486 O O . PRO A 1 192 ? -52.106 15.475 42.898 1.00 49.69 192 PRO A O 1
ATOM 1489 N N . ALA A 1 193 ? -53.980 16.526 42.264 1.00 49.12 193 ALA A N 1
ATOM 1490 C CA . ALA A 1 193 ? -54.868 15.426 42.659 1.00 49.12 193 ALA A CA 1
ATOM 1491 C C . ALA A 1 193 ? -55.487 14.627 41.496 1.00 49.12 193 ALA A C 1
ATOM 1493 O O . ALA A 1 193 ? -55.810 13.470 41.714 1.00 49.12 193 ALA A O 1
ATOM 1494 N N . ASP A 1 194 ? -55.555 15.145 40.262 1.00 50.25 194 ASP A N 1
ATOM 1495 C CA . ASP A 1 194 ? -56.308 14.469 39.181 1.00 50.25 194 ASP A CA 1
ATOM 1496 C C . ASP A 1 194 ? -55.542 14.326 37.853 1.00 50.25 194 ASP A C 1
ATOM 1498 O O . ASP A 1 194 ? -56.109 14.428 36.765 1.00 50.25 194 ASP A O 1
ATOM 1502 N N . ILE A 1 195 ? -54.233 14.065 37.896 1.00 58.12 195 ILE A N 1
ATOM 1503 C CA . ILE A 1 195 ? -53.511 13.647 36.683 1.00 58.12 195 ILE A CA 1
ATOM 1504 C C . ILE A 1 195 ? -53.526 12.122 36.644 1.00 58.12 195 ILE A C 1
ATOM 1506 O O . ILE A 1 195 ? -52.675 11.470 37.247 1.00 58.12 195 ILE A O 1
ATOM 1510 N N . SER A 1 196 ? -54.513 11.550 35.950 1.00 60.81 196 SER A N 1
ATOM 1511 C CA . SER A 1 196 ? -54.634 10.096 35.842 1.00 60.81 196 SER A CA 1
ATOM 1512 C C . SER A 1 196 ? -53.344 9.492 35.265 1.00 60.81 196 SER A C 1
ATOM 1514 O O . SER A 1 196 ? -52.818 9.963 34.253 1.00 60.81 196 SER A O 1
ATOM 1516 N N . LEU A 1 197 ? -52.829 8.441 35.911 1.00 63.47 197 LEU A N 1
ATOM 1517 C CA . LEU A 1 197 ? -51.645 7.668 35.498 1.00 63.47 197 LEU A CA 1
ATOM 1518 C C . LEU A 1 197 ? -51.548 7.408 33.970 1.00 63.47 197 LEU A C 1
ATOM 1520 O O . LEU A 1 197 ? -50.452 7.526 33.413 1.00 63.47 197 LEU A O 1
ATOM 1524 N N . PRO A 1 198 ? -52.661 7.125 33.253 1.00 71.06 198 PRO A N 1
ATOM 1525 C CA . PRO A 1 198 ? -52.673 6.983 31.794 1.00 71.06 198 PRO A CA 1
ATOM 1526 C C . PRO A 1 198 ? -52.176 8.211 31.014 1.00 71.06 198 PRO A C 1
ATOM 1528 O O . PRO A 1 198 ? -51.542 8.068 29.965 1.00 71.06 198 PRO A O 1
ATOM 1531 N N . SER A 1 199 ? -52.430 9.429 31.498 1.00 72.25 199 SER A N 1
ATOM 1532 C CA . SER A 1 199 ? -52.026 10.666 30.811 1.00 72.25 199 SER A CA 1
ATOM 1533 C C . SER A 1 199 ? -50.531 10.957 30.996 1.00 72.25 199 SER A C 1
ATOM 1535 O O . SER A 1 199 ? -49.853 11.377 30.058 1.00 72.25 199 SER A O 1
ATOM 1537 N N . GLN A 1 200 ? -49.964 10.614 32.156 1.00 79.06 200 GLN A N 1
ATOM 1538 C CA . GLN A 1 200 ? -48.516 10.675 32.380 1.00 79.06 200 GLN A CA 1
ATOM 1539 C C . GLN A 1 200 ? -47.764 9.598 31.593 1.00 79.06 200 GLN A C 1
ATOM 1541 O O . GLN A 1 200 ? -46.733 9.890 30.983 1.00 79.06 200 GLN A O 1
ATOM 1546 N N . LEU A 1 201 ? -48.290 8.370 31.557 1.00 83.56 201 LEU A N 1
ATOM 1547 C CA . LEU A 1 201 ? -47.680 7.268 30.817 1.00 83.56 201 LEU A CA 1
ATOM 1548 C C . LEU A 1 201 ? -47.736 7.516 29.306 1.00 83.56 201 LEU A C 1
ATOM 1550 O O . LEU A 1 201 ? -46.733 7.336 28.619 1.00 83.56 201 LEU A O 1
ATOM 1554 N N . SER A 1 202 ? -48.858 8.019 28.784 1.00 83.94 202 SER A N 1
ATOM 1555 C CA . SER A 1 202 ? -48.969 8.383 27.364 1.00 83.94 202 SER A CA 1
ATOM 1556 C C . SER A 1 202 ? -48.068 9.561 26.982 1.00 83.94 202 SER A C 1
ATOM 1558 O O . SER A 1 202 ? -47.457 9.526 25.912 1.00 83.94 202 SER A O 1
ATOM 1560 N N . ASN A 1 203 ? -47.895 10.557 27.857 1.00 85.25 203 ASN A N 1
ATOM 1561 C CA . ASN A 1 203 ? -46.926 11.631 27.638 1.00 85.25 203 ASN A CA 1
ATOM 1562 C C . ASN A 1 203 ? -45.484 11.106 27.644 1.00 85.25 203 ASN A C 1
ATOM 1564 O O . ASN A 1 203 ? -44.723 11.455 26.745 1.00 85.25 203 ASN A O 1
ATOM 1568 N N . ARG A 1 204 ? -45.125 10.205 28.570 1.00 85.88 204 ARG A N 1
ATOM 1569 C CA . ARG A 1 204 ? -43.793 9.574 28.594 1.00 85.88 204 ARG A CA 1
ATOM 1570 C C . ARG A 1 204 ? -43.529 8.676 27.385 1.00 85.88 204 ARG A C 1
ATOM 1572 O O . ARG A 1 204 ? -42.431 8.699 26.834 1.00 85.88 204 ARG A O 1
ATOM 1579 N N . LEU A 1 205 ? -44.528 7.924 26.926 1.00 92.19 205 LEU A N 1
ATOM 1580 C CA . LEU A 1 205 ? -44.424 7.142 25.690 1.00 92.19 205 LEU A CA 1
ATOM 1581 C C . LEU A 1 205 ? -44.280 8.044 24.463 1.00 92.19 205 LEU A C 1
ATOM 1583 O O . LEU A 1 205 ? -43.528 7.713 23.548 1.00 92.19 205 LEU A O 1
ATOM 1587 N N . ARG A 1 206 ? -44.960 9.196 24.442 1.00 89.19 206 ARG A N 1
ATOM 1588 C CA . ARG A 1 206 ? -44.811 10.181 23.368 1.00 89.19 206 ARG A CA 1
ATOM 1589 C C . ARG A 1 206 ? -43.404 10.776 23.365 1.00 89.19 206 ARG A C 1
ATOM 1591 O O . ARG A 1 206 ? -42.792 10.797 22.306 1.00 89.19 206 ARG A O 1
ATOM 1598 N N . THR A 1 207 ? -42.856 11.150 24.524 1.00 89.31 207 THR A N 1
ATOM 1599 C CA . THR A 1 207 ? -41.473 11.654 24.623 1.00 89.31 207 THR A CA 1
ATOM 1600 C C . THR A 1 207 ? -40.431 10.591 24.275 1.00 89.31 207 THR A C 1
ATOM 1602 O O . THR A 1 207 ? -39.439 10.885 23.619 1.00 89.31 207 THR A O 1
ATOM 1605 N N . LEU A 1 208 ? -40.650 9.328 24.657 1.00 92.69 208 LEU A N 1
ATOM 1606 C CA . LEU A 1 208 ? -39.752 8.240 24.262 1.00 92.69 208 LEU A CA 1
ATOM 1607 C C . LEU A 1 208 ? -39.790 8.007 22.750 1.00 92.69 208 LEU A C 1
ATOM 1609 O O . LEU A 1 208 ? -38.740 7.836 22.135 1.00 92.69 208 LEU A O 1
ATOM 1613 N N . ARG A 1 209 ? -40.977 8.070 22.134 1.00 92.31 209 ARG A N 1
ATOM 1614 C CA . ARG A 1 209 ? -41.100 7.988 20.676 1.00 92.31 209 ARG A CA 1
ATOM 1615 C C . ARG A 1 209 ? -40.442 9.164 19.973 1.00 92.31 209 ARG A C 1
ATOM 1617 O O . ARG A 1 209 ? -39.803 8.926 18.956 1.00 92.31 209 ARG A O 1
ATOM 1624 N N . THR A 1 210 ? -40.550 10.396 20.470 1.00 92.00 210 THR A N 1
ATOM 1625 C CA . THR A 1 210 ? -39.869 11.543 19.838 1.00 92.00 210 THR A CA 1
ATOM 1626 C C . THR A 1 210 ? -38.351 11.395 19.917 1.00 92.00 210 THR A C 1
ATOM 1628 O O . THR A 1 210 ? -37.674 11.577 18.909 1.00 92.00 210 THR A O 1
ATOM 1631 N N . ILE A 1 211 ? -37.821 10.939 21.056 1.00 93.12 211 ILE A N 1
ATOM 1632 C CA . ILE A 1 211 ? -36.381 10.690 21.213 1.00 93.12 211 ILE A CA 1
ATOM 1633 C C . ILE A 1 211 ? -35.910 9.571 20.272 1.00 93.12 211 ILE A C 1
ATOM 1635 O O . ILE A 1 211 ? -34.885 9.709 19.606 1.00 93.12 211 ILE A O 1
ATOM 1639 N N . GLN A 1 212 ? -36.662 8.469 20.177 1.00 92.75 212 GLN A N 1
ATOM 1640 C CA . GLN A 1 212 ? -36.301 7.336 19.317 1.00 92.75 212 GLN A CA 1
ATOM 1641 C C . GLN A 1 212 ? -36.443 7.639 17.822 1.00 92.75 212 GLN A C 1
ATOM 1643 O O . GLN A 1 212 ? -35.617 7.187 17.035 1.00 92.75 212 GLN A O 1
ATOM 1648 N N . SER A 1 213 ? -37.483 8.374 17.425 1.00 91.62 213 SER A N 1
ATOM 1649 C CA . SER A 1 213 ? -37.784 8.627 16.009 1.00 91.62 213 SER A CA 1
ATOM 1650 C C . SER A 1 213 ? -37.076 9.851 15.439 1.00 91.62 213 SER A C 1
ATOM 1652 O O . SER A 1 213 ? -36.844 9.888 14.234 1.00 91.62 213 SER A O 1
ATOM 1654 N N . HIS A 1 214 ? -36.717 10.834 16.269 1.00 92.12 214 HIS A N 1
ATOM 1655 C CA . HIS A 1 214 ? -36.179 12.104 15.790 1.00 92.12 214 HIS A CA 1
ATOM 1656 C C . HIS A 1 214 ? -34.803 12.431 16.369 1.00 92.12 214 HIS A C 1
ATOM 1658 O O . HIS A 1 214 ? -33.846 12.590 15.608 1.00 92.12 214 HIS A O 1
ATOM 1664 N N . ASP A 1 215 ? -34.662 12.469 17.694 1.00 92.50 215 ASP A N 1
ATOM 1665 C CA . ASP A 1 215 ? -33.430 12.977 18.311 1.00 92.50 215 ASP A CA 1
ATOM 1666 C C . ASP A 1 215 ? -32.248 12.022 18.119 1.00 92.50 215 ASP A C 1
ATOM 1668 O O . ASP A 1 215 ? -31.146 12.451 17.772 1.00 92.50 215 ASP A O 1
ATOM 1672 N N . LEU A 1 216 ? -32.471 10.714 18.282 1.00 94.50 216 LEU A N 1
ATOM 1673 C CA . LEU A 1 216 ? -31.423 9.701 18.160 1.00 94.50 216 LEU A CA 1
ATOM 1674 C C . LEU A 1 216 ? -30.917 9.546 16.711 1.00 94.50 216 LEU A C 1
ATOM 1676 O O . LEU A 1 216 ? -29.696 9.567 16.519 1.00 94.50 216 LEU A O 1
ATOM 1680 N N . PRO A 1 217 ? -31.778 9.474 15.673 1.00 95.12 217 PRO A N 1
ATOM 1681 C CA . PRO A 1 217 ? -31.328 9.510 14.282 1.00 95.12 217 PRO A CA 1
ATOM 1682 C C . PRO A 1 217 ? -30.574 10.797 13.947 1.00 95.12 217 PRO A C 1
ATOM 1684 O O . PRO A 1 217 ? -29.516 10.733 13.329 1.00 95.12 217 PRO A O 1
ATOM 1687 N N . THR A 1 218 ? -31.058 11.951 14.414 1.00 94.50 218 THR A N 1
ATOM 1688 C CA . THR A 1 218 ? -30.427 13.253 14.150 1.00 94.50 218 THR A CA 1
ATOM 1689 C C . THR A 1 218 ? -29.062 13.383 14.830 1.00 94.50 218 THR A C 1
ATOM 1691 O O . THR A 1 218 ? -28.119 13.921 14.254 1.00 94.50 218 THR A O 1
ATOM 1694 N N . ALA A 1 219 ? -28.911 12.870 16.052 1.00 94.81 219 ALA A N 1
ATOM 1695 C CA . ALA A 1 219 ? -27.617 12.816 16.726 1.00 94.81 219 ALA A CA 1
ATOM 1696 C C . ALA A 1 219 ? -26.651 11.858 16.012 1.00 94.81 219 ALA A C 1
ATOM 1698 O O . ALA A 1 219 ? -25.469 12.170 15.863 1.00 94.81 219 ALA A O 1
ATOM 1699 N N . ARG A 1 220 ? -27.152 10.718 15.518 1.00 95.62 220 ARG A N 1
ATOM 1700 C CA . ARG A 1 220 ? -26.351 9.742 14.773 1.00 95.62 220 ARG A CA 1
ATOM 1701 C C . ARG A 1 220 ? -25.869 10.304 13.438 1.00 95.62 220 ARG A C 1
ATOM 1703 O O . ARG A 1 220 ? -24.693 10.145 13.132 1.00 95.62 220 ARG A O 1
ATOM 1710 N N . THR A 1 221 ? -26.722 11.001 12.684 1.00 95.94 221 THR A N 1
ATOM 1711 C CA . THR A 1 221 ? -26.314 11.650 11.428 1.00 95.94 221 THR A CA 1
ATOM 1712 C C . THR A 1 221 ? -25.290 12.754 11.681 1.00 95.94 221 THR A C 1
ATOM 1714 O O . THR A 1 221 ? -24.259 12.796 11.009 1.00 95.94 221 THR A O 1
ATOM 1717 N N . LYS A 1 222 ? -25.491 13.587 12.711 1.00 97.19 222 LYS A N 1
ATOM 1718 C CA . LYS A 1 222 ? -24.501 14.595 13.130 1.00 97.19 222 LYS A CA 1
ATOM 1719 C C . LYS A 1 222 ? -23.153 13.965 13.480 1.00 97.19 222 LYS A C 1
ATOM 1721 O O . LYS A 1 222 ? -22.132 14.450 13.008 1.00 97.19 222 LYS A O 1
ATOM 1726 N N . LEU A 1 223 ? -23.147 12.865 14.237 1.00 97.00 223 LEU A N 1
ATOM 1727 C CA . LEU A 1 223 ? -21.923 12.136 14.578 1.00 97.00 223 LEU A CA 1
ATOM 1728 C C . LEU A 1 223 ? -21.239 11.564 13.333 1.00 97.00 223 LEU A C 1
ATOM 1730 O O . LEU A 1 223 ? -20.025 11.672 13.205 1.00 97.00 223 LEU A O 1
ATOM 1734 N N . THR A 1 224 ? -21.989 10.981 12.394 1.00 97.38 224 THR A N 1
ATOM 1735 C CA . THR A 1 224 ? -21.390 10.460 11.155 1.00 97.38 224 THR A CA 1
ATOM 1736 C C . THR A 1 224 ? -20.768 11.565 10.306 1.00 97.38 224 THR A C 1
ATOM 1738 O O . THR A 1 224 ? -19.690 11.368 9.753 1.00 97.38 224 THR A O 1
ATOM 1741 N N . VAL A 1 225 ? -21.396 12.743 10.249 1.00 97.69 225 VAL A N 1
ATOM 1742 C CA . VAL A 1 225 ? -20.874 13.895 9.502 1.00 97.69 225 VAL A CA 1
ATOM 1743 C C . VAL A 1 225 ? -19.601 14.435 10.150 1.00 97.69 225 VAL A C 1
ATOM 1745 O O . VAL A 1 225 ? -18.620 14.683 9.452 1.00 97.69 225 VAL A O 1
ATOM 1748 N N . THR A 1 226 ? -19.567 14.572 11.479 1.00 97.12 226 THR A N 1
ATOM 1749 C CA . THR A 1 226 ? -18.353 15.029 12.170 1.00 97.12 226 THR A CA 1
ATOM 1750 C C . THR A 1 226 ? -17.231 13.998 12.087 1.00 97.12 226 THR A C 1
ATOM 1752 O O . THR A 1 226 ? -16.090 14.376 11.842 1.00 97.12 226 THR A O 1
ATOM 1755 N N . ALA A 1 227 ? -17.531 12.702 12.207 1.00 96.94 227 ALA A N 1
ATOM 1756 C CA . ALA A 1 227 ? -16.545 11.639 12.022 1.00 96.94 227 ALA A CA 1
ATOM 1757 C C . ALA A 1 227 ? -15.955 11.646 10.602 1.00 96.94 227 ALA A C 1
ATOM 1759 O O . ALA A 1 227 ? -14.740 11.536 10.445 1.00 96.94 227 ALA A O 1
ATOM 1760 N N . ALA A 1 228 ? -16.788 11.844 9.575 1.00 97.38 228 ALA A N 1
ATOM 1761 C CA . ALA A 1 228 ? -16.326 11.987 8.197 1.00 97.38 228 ALA A CA 1
ATOM 1762 C C . ALA A 1 228 ? -15.427 13.223 8.019 1.00 97.38 228 ALA A C 1
ATOM 1764 O O . ALA A 1 228 ? -14.375 13.126 7.392 1.00 97.38 228 ALA A O 1
ATOM 1765 N N . ALA A 1 229 ? -15.788 14.361 8.621 1.00 97.44 229 ALA A N 1
ATOM 1766 C CA . ALA A 1 229 ? -14.967 15.571 8.585 1.00 97.44 229 ALA A CA 1
ATOM 1767 C C . ALA A 1 229 ? -13.605 15.378 9.276 1.00 97.44 229 ALA A C 1
ATOM 1769 O O . ALA A 1 229 ? -12.585 15.832 8.762 1.00 97.44 229 ALA A O 1
ATOM 1770 N N . VAL A 1 230 ? -13.566 14.663 10.406 1.00 97.62 230 VAL A N 1
ATOM 1771 C CA . VAL A 1 230 ? -12.316 14.337 11.113 1.00 97.62 230 VAL A CA 1
ATOM 1772 C C . VAL A 1 230 ? -11.429 13.417 10.273 1.00 97.62 230 VAL A C 1
ATOM 1774 O O . VAL A 1 230 ? -10.231 13.666 10.167 1.00 97.62 230 VAL A O 1
ATOM 1777 N N . LEU A 1 231 ? -11.998 12.388 9.638 1.00 96.94 231 LEU A N 1
ATOM 1778 C CA . LEU A 1 231 ? -11.242 11.505 8.743 1.00 96.94 231 LEU A CA 1
ATOM 1779 C C . LEU A 1 231 ? -10.706 12.256 7.517 1.00 96.94 231 LEU A C 1
ATOM 1781 O O . LEU A 1 231 ? -9.558 12.047 7.133 1.00 96.94 231 LEU A O 1
ATOM 1785 N N . ALA A 1 232 ? -11.494 13.169 6.944 1.00 97.12 232 ALA A N 1
ATOM 1786 C CA . ALA A 1 232 ? -11.049 14.020 5.844 1.00 97.12 232 ALA A CA 1
ATOM 1787 C C . ALA A 1 232 ? -9.894 14.943 6.268 1.00 97.12 232 ALA A C 1
ATOM 1789 O O . ALA A 1 232 ? -8.896 15.046 5.558 1.00 97.12 232 ALA A O 1
ATOM 1790 N N . ALA A 1 233 ? -9.985 15.563 7.448 1.00 96.69 233 ALA A N 1
ATOM 1791 C CA . ALA A 1 233 ? -8.901 16.375 7.996 1.00 96.69 233 ALA A CA 1
ATOM 1792 C C . ALA A 1 233 ? -7.636 15.537 8.256 1.00 96.69 233 ALA A C 1
ATOM 1794 O O . ALA A 1 233 ? -6.533 15.966 7.924 1.00 96.69 233 ALA A O 1
ATOM 1795 N N . HIS A 1 234 ? -7.784 14.319 8.784 1.00 96.88 234 HIS A N 1
ATOM 1796 C CA . HIS A 1 234 ? -6.665 13.399 8.989 1.00 96.88 234 HIS A CA 1
ATOM 1797 C C . HIS A 1 234 ? -5.986 13.017 7.665 1.00 96.88 234 HIS A C 1
ATOM 1799 O O . HIS A 1 234 ? -4.759 13.032 7.578 1.00 96.88 234 HIS A O 1
ATOM 1805 N N . ALA A 1 235 ? -6.764 12.735 6.616 1.00 96.75 235 ALA A N 1
ATOM 1806 C CA . ALA A 1 235 ? -6.228 12.455 5.285 1.00 96.75 235 ALA A CA 1
ATOM 1807 C C . ALA A 1 235 ? -5.429 13.646 4.726 1.00 96.75 235 ALA A C 1
ATOM 1809 O O . ALA A 1 235 ? -4.313 13.460 4.249 1.00 96.75 235 ALA A O 1
ATOM 1810 N N . GLN A 1 236 ? -5.941 14.874 4.872 1.00 97.38 236 GLN A N 1
ATOM 1811 C CA . GLN A 1 236 ? -5.235 16.087 4.437 1.00 97.38 236 GLN A CA 1
ATOM 1812 C C . GLN A 1 236 ? -3.921 16.313 5.197 1.00 97.38 236 GLN A C 1
ATOM 1814 O O . GLN A 1 236 ? -2.929 16.748 4.613 1.00 97.38 236 GLN A O 1
ATOM 1819 N N . VAL A 1 237 ? -3.888 16.029 6.503 1.00 96.94 237 VAL A N 1
ATOM 1820 C CA . VAL A 1 237 ? -2.656 16.128 7.301 1.00 96.94 237 VAL A CA 1
ATOM 1821 C C . VAL A 1 237 ? -1.633 15.087 6.846 1.00 96.94 237 VAL A C 1
ATOM 1823 O O . VAL A 1 237 ? -0.465 15.431 6.668 1.00 96.94 237 VAL A O 1
ATOM 1826 N N . MET A 1 238 ? -2.064 13.848 6.599 1.00 93.81 238 MET A N 1
ATOM 1827 C CA . MET A 1 238 ? -1.193 12.788 6.081 1.00 93.81 238 MET A CA 1
ATOM 1828 C C . MET A 1 238 ? -0.624 13.138 4.703 1.00 93.81 238 MET A C 1
ATOM 1830 O O . MET A 1 238 ? 0.575 12.998 4.490 1.00 93.81 238 MET A O 1
ATOM 1834 N N . GLU A 1 239 ? -1.444 13.663 3.793 1.00 95.62 239 GLU A N 1
ATOM 1835 C CA . GLU A 1 239 ? -1.001 14.098 2.464 1.00 95.62 239 GLU A CA 1
ATOM 1836 C C . GLU A 1 239 ? 0.068 15.197 2.548 1.00 95.62 239 GLU A C 1
ATOM 1838 O O . GLU A 1 239 ? 1.093 15.134 1.862 1.00 95.62 239 GLU A O 1
ATOM 1843 N N . ARG A 1 240 ? -0.131 16.184 3.432 1.00 94.44 240 ARG A N 1
ATOM 1844 C CA . ARG A 1 240 ? 0.858 17.244 3.679 1.00 94.44 240 ARG A CA 1
ATOM 1845 C C . ARG A 1 240 ? 2.136 16.698 4.303 1.00 94.44 240 ARG A C 1
ATOM 1847 O O . ARG A 1 240 ? 3.218 17.132 3.922 1.00 94.44 240 ARG A O 1
ATOM 1854 N N . MET A 1 241 ? 2.026 15.754 5.237 1.00 91.75 241 MET A N 1
ATOM 1855 C CA . MET A 1 241 ? 3.177 15.101 5.860 1.00 91.75 241 MET A CA 1
ATOM 1856 C C . MET A 1 241 ? 4.005 14.340 4.821 1.00 91.75 241 MET A C 1
ATOM 1858 O O . MET A 1 241 ? 5.221 14.504 4.784 1.00 91.75 241 MET A O 1
ATOM 1862 N N . ILE A 1 242 ? 3.353 13.576 3.940 1.00 86.56 242 ILE A N 1
ATOM 1863 C CA . ILE A 1 242 ? 4.010 12.859 2.840 1.00 86.56 242 ILE A CA 1
ATOM 1864 C C . ILE A 1 242 ? 4.723 13.852 1.919 1.00 86.56 242 ILE A C 1
ATOM 1866 O O . ILE A 1 242 ? 5.923 13.718 1.709 1.00 86.56 242 ILE A O 1
ATOM 1870 N N . HIS A 1 243 ? 4.049 14.918 1.479 1.00 84.88 243 HIS A N 1
ATOM 1871 C CA . HIS A 1 243 ? 4.672 15.956 0.650 1.00 84.88 243 HIS A CA 1
ATOM 1872 C C . HIS A 1 243 ? 5.872 16.636 1.327 1.00 84.88 243 HIS A C 1
ATOM 1874 O O . HIS A 1 243 ? 6.851 16.988 0.665 1.00 84.88 243 HIS A O 1
ATOM 1880 N N . ILE A 1 244 ? 5.814 16.860 2.643 1.00 86.19 244 ILE A N 1
ATOM 1881 C CA . ILE A 1 244 ? 6.940 17.422 3.394 1.00 86.19 244 ILE A CA 1
ATOM 1882 C C . ILE A 1 244 ? 8.084 16.412 3.443 1.00 86.19 244 ILE A C 1
ATOM 1884 O O . ILE A 1 244 ? 9.205 16.796 3.133 1.00 86.19 244 ILE A O 1
ATOM 1888 N N . LEU A 1 245 ? 7.824 15.141 3.758 1.00 80.50 245 LEU A N 1
ATOM 1889 C CA . LEU A 1 245 ? 8.842 14.085 3.781 1.00 80.50 245 LEU A CA 1
ATOM 1890 C C . LEU A 1 245 ? 9.489 13.882 2.407 1.00 80.50 245 LEU A C 1
ATOM 1892 O O . LEU A 1 245 ? 10.710 13.748 2.311 1.00 80.50 245 LEU A O 1
ATOM 1896 N N . GLU A 1 246 ? 8.702 13.934 1.337 1.00 81.06 246 GLU A N 1
ATOM 1897 C CA . GLU A 1 246 ? 9.194 13.901 -0.038 1.00 81.06 246 GLU A CA 1
ATOM 1898 C C . GLU A 1 246 ? 10.100 15.093 -0.349 1.00 81.06 246 GLU A C 1
ATOM 1900 O O . GLU A 1 246 ? 11.118 14.942 -1.017 1.00 81.06 246 GLU A O 1
ATOM 1905 N N . ARG A 1 247 ? 9.781 16.286 0.163 1.00 76.44 247 ARG A N 1
ATOM 1906 C CA . ARG A 1 247 ? 10.585 17.495 -0.072 1.00 76.44 247 ARG A CA 1
ATOM 1907 C C . ARG A 1 247 ? 11.828 17.594 0.811 1.00 76.44 247 ARG A C 1
ATOM 1909 O O . ARG A 1 247 ? 12.850 18.090 0.328 1.00 76.44 247 ARG A O 1
ATOM 1916 N N . THR A 1 248 ? 11.753 17.167 2.071 1.00 77.62 248 THR A N 1
ATOM 1917 C CA . THR A 1 248 ? 12.806 17.369 3.082 1.00 77.62 248 THR A CA 1
ATOM 1918 C C . THR A 1 248 ? 13.723 16.161 3.231 1.00 77.62 248 THR A C 1
ATOM 1920 O O . THR A 1 248 ? 14.936 16.343 3.232 1.00 77.62 248 THR A O 1
ATOM 1923 N N . LYS A 1 249 ? 13.174 14.940 3.302 1.00 67.19 249 LYS A N 1
ATOM 1924 C CA . LYS A 1 249 ? 13.947 13.703 3.493 1.00 67.19 249 LYS A CA 1
ATOM 1925 C C . LYS A 1 249 ? 14.330 13.070 2.160 1.00 67.19 249 LYS A C 1
ATOM 1927 O O . LYS A 1 249 ? 15.503 12.814 1.917 1.00 67.19 249 LYS A O 1
ATOM 1932 N N . HIS A 1 250 ? 13.358 12.869 1.273 1.00 66.25 250 HIS A N 1
ATOM 1933 C CA . HIS A 1 250 ? 13.625 12.276 -0.040 1.00 66.25 250 HIS A CA 1
ATOM 1934 C C . HIS A 1 250 ? 14.068 13.317 -1.070 1.00 66.25 250 HIS A C 1
ATOM 1936 O O . HIS A 1 250 ? 14.634 12.959 -2.092 1.00 66.25 250 HIS A O 1
ATOM 1942 N N . GLY A 1 251 ? 13.880 14.611 -0.810 1.00 70.00 251 GLY A N 1
ATOM 1943 C CA . GLY A 1 251 ? 14.024 15.634 -1.840 1.00 70.00 251 GLY A CA 1
ATOM 1944 C C . GLY A 1 251 ? 15.457 15.843 -2.314 1.00 70.00 251 GLY A C 1
ATOM 1945 O O . GLY A 1 251 ? 15.664 16.050 -3.502 1.00 70.00 251 GLY A O 1
ATOM 1946 N N . ALA A 1 252 ? 16.458 15.796 -1.432 1.00 73.88 252 ALA A N 1
ATOM 1947 C CA . ALA A 1 252 ? 17.855 15.953 -1.850 1.00 73.88 252 ALA A CA 1
ATOM 1948 C C . ALA A 1 252 ? 18.348 14.739 -2.653 1.00 73.88 252 ALA A C 1
ATOM 1950 O O . ALA A 1 252 ? 18.926 14.914 -3.724 1.00 73.88 252 ALA A O 1
ATOM 1951 N N . LEU A 1 253 ? 18.043 13.526 -2.180 1.00 72.62 253 LEU A N 1
ATOM 1952 C CA . LEU A 1 253 ? 18.432 12.274 -2.831 1.00 72.62 253 LEU A CA 1
ATOM 1953 C C . LEU A 1 253 ? 17.658 12.051 -4.140 1.00 72.62 253 LEU A C 1
ATOM 1955 O O . LEU A 1 253 ? 18.261 11.731 -5.157 1.00 72.62 253 LEU A O 1
ATOM 1959 N N . ALA A 1 254 ? 16.356 12.348 -4.170 1.00 76.88 254 ALA A N 1
ATOM 1960 C CA . ALA A 1 254 ? 15.543 12.296 -5.383 1.00 76.88 254 ALA A CA 1
ATOM 1961 C C . ALA A 1 254 ? 15.944 13.373 -6.404 1.00 76.88 254 ALA A C 1
ATOM 1963 O O . ALA A 1 254 ? 15.989 13.086 -7.597 1.00 76.88 254 ALA A O 1
ATOM 1964 N N . ARG A 1 255 ? 16.289 14.601 -5.973 1.00 79.38 255 ARG A N 1
ATOM 1965 C CA . ARG A 1 255 ? 16.831 15.632 -6.882 1.00 79.38 255 ARG A CA 1
ATOM 1966 C C . ARG A 1 255 ? 18.203 15.236 -7.424 1.00 79.38 255 ARG A C 1
ATOM 1968 O O . ARG A 1 255 ? 18.442 15.432 -8.609 1.00 79.38 255 ARG A O 1
ATOM 1975 N N . GLY A 1 256 ? 19.068 14.654 -6.593 1.00 84.94 256 GLY A N 1
ATOM 1976 C CA . GLY A 1 256 ? 20.367 14.128 -7.017 1.00 84.94 256 GLY A CA 1
ATOM 1977 C C . GLY A 1 256 ? 20.230 12.978 -8.017 1.00 84.94 256 GLY A C 1
ATOM 1978 O O . GLY A 1 256 ? 20.843 13.015 -9.081 1.00 84.94 256 GLY A O 1
ATOM 1979 N N . GLY A 1 257 ? 19.363 12.004 -7.723 1.00 84.69 257 GLY A N 1
ATOM 1980 C CA . GLY A 1 257 ? 19.056 10.883 -8.611 1.00 84.69 257 GLY A CA 1
ATOM 1981 C C . GLY A 1 257 ? 18.451 11.338 -9.937 1.00 84.69 257 GLY A C 1
ATOM 1982 O O . GLY A 1 257 ? 18.918 10.926 -10.996 1.00 84.69 257 GLY A O 1
ATOM 1983 N N . LYS A 1 258 ? 17.485 12.265 -9.899 1.00 86.31 258 LYS A N 1
ATOM 1984 C CA . LYS A 1 258 ? 16.887 12.853 -11.103 1.00 86.31 258 LYS A CA 1
ATOM 1985 C C . LYS A 1 258 ? 17.916 13.617 -11.940 1.00 86.31 258 LYS A C 1
ATOM 1987 O O . LYS A 1 258 ? 18.007 13.366 -13.135 1.00 86.31 258 LYS A O 1
ATOM 1992 N N . ALA A 1 259 ? 18.727 14.483 -11.331 1.00 90.94 259 ALA A N 1
ATOM 1993 C CA . ALA A 1 259 ? 19.765 15.228 -12.047 1.00 90.94 259 ALA A CA 1
ATOM 1994 C C . ALA A 1 259 ? 20.824 14.296 -12.660 1.00 90.94 259 ALA A C 1
ATOM 1996 O O . ALA A 1 259 ? 21.272 14.519 -13.784 1.00 90.94 259 ALA A O 1
ATOM 1997 N N . ARG A 1 260 ? 21.196 13.216 -11.958 1.00 92.06 260 ARG A N 1
ATOM 1998 C CA . ARG A 1 260 ? 22.106 12.189 -12.483 1.00 92.06 260 ARG A CA 1
ATOM 1999 C C . ARG A 1 260 ? 21.484 11.437 -13.660 1.00 92.06 260 ARG A C 1
ATOM 2001 O O . ARG A 1 260 ? 22.168 11.235 -14.659 1.00 92.06 260 ARG A O 1
ATOM 2008 N N . ALA A 1 261 ? 20.210 11.060 -13.568 1.00 94.56 261 ALA A N 1
ATOM 2009 C CA . ALA A 1 261 ? 19.490 10.403 -14.657 1.00 94.56 261 ALA A CA 1
ATOM 2010 C C . ALA A 1 261 ? 19.369 11.313 -15.890 1.00 94.56 261 ALA A C 1
ATOM 2012 O O . ALA A 1 261 ? 19.667 10.879 -16.999 1.00 94.56 261 ALA A O 1
ATOM 2013 N N . GLU A 1 262 ? 19.016 12.587 -15.700 1.00 94.69 262 GLU A N 1
ATOM 2014 C CA . GLU A 1 262 ? 18.954 13.587 -16.773 1.00 94.69 262 GLU A CA 1
ATOM 2015 C C . GLU A 1 262 ? 20.329 13.807 -17.421 1.00 94.69 262 GLU A C 1
ATOM 2017 O O . GLU A 1 262 ? 20.440 13.811 -18.646 1.00 94.69 262 GLU A O 1
ATOM 2022 N N . HIS A 1 263 ? 21.396 13.904 -16.624 1.00 96.81 263 HIS A N 1
ATOM 2023 C CA . HIS A 1 263 ? 22.762 14.005 -17.138 1.00 96.81 263 HIS A CA 1
ATOM 2024 C C . HIS A 1 263 ? 23.148 12.781 -17.982 1.00 96.81 263 HIS A C 1
ATOM 2026 O O . HIS A 1 263 ? 23.648 12.931 -19.096 1.00 96.81 263 HIS A O 1
ATOM 2032 N N . VAL A 1 264 ? 22.896 11.565 -17.482 1.00 97.62 264 VAL A N 1
ATOM 2033 C CA . VAL A 1 264 ? 23.182 10.327 -18.225 1.00 97.62 264 VAL A CA 1
ATOM 2034 C C . VAL A 1 264 ? 22.359 10.256 -19.512 1.00 97.62 264 VAL A C 1
ATOM 2036 O O . VAL A 1 264 ? 22.902 9.879 -20.546 1.00 97.62 264 VAL A O 1
ATOM 2039 N N . ALA A 1 265 ? 21.093 10.675 -19.491 1.00 96.88 265 ALA A N 1
ATOM 2040 C CA . ALA A 1 265 ? 20.250 10.705 -20.683 1.00 96.88 265 ALA A CA 1
ATOM 2041 C C . ALA A 1 265 ? 20.823 11.624 -21.777 1.00 96.88 265 ALA A C 1
ATOM 2043 O O . ALA A 1 265 ? 20.914 11.218 -22.935 1.00 96.88 265 ALA A O 1
ATOM 2044 N N . VAL A 1 266 ? 21.282 12.826 -21.416 1.00 97.44 266 VAL A N 1
ATOM 2045 C CA . VAL A 1 266 ? 21.925 13.753 -22.365 1.00 97.44 266 VAL A CA 1
ATOM 2046 C C . VAL A 1 266 ? 23.242 13.179 -22.898 1.00 97.44 266 VAL A C 1
ATOM 2048 O O . VAL A 1 266 ? 23.528 13.275 -24.093 1.00 97.44 266 VAL A O 1
ATOM 2051 N N . VAL A 1 267 ? 24.039 12.532 -22.043 1.00 98.19 267 VAL A N 1
ATOM 2052 C CA . VAL A 1 267 ? 25.276 11.859 -22.471 1.00 98.19 267 VAL A CA 1
ATOM 2053 C C . VAL A 1 267 ? 24.977 10.737 -23.468 1.00 98.19 267 VAL A C 1
ATOM 2055 O O . VAL A 1 267 ? 25.664 10.639 -24.485 1.00 98.19 267 VAL A O 1
ATOM 2058 N N . LEU A 1 268 ? 23.944 9.924 -23.223 1.00 97.75 268 LEU A N 1
ATOM 2059 C CA . LEU A 1 268 ? 23.537 8.844 -24.125 1.00 97.75 268 LEU A CA 1
ATOM 2060 C C . LEU A 1 268 ? 23.091 9.374 -25.491 1.00 97.75 268 LEU A C 1
ATOM 2062 O O . LEU A 1 268 ? 23.521 8.826 -26.502 1.00 97.75 268 LEU A O 1
ATOM 2066 N N . GLN A 1 269 ? 22.340 10.477 -25.542 1.00 96.56 269 GLN A N 1
ATOM 2067 C CA . GLN A 1 269 ? 21.996 11.142 -26.808 1.00 96.56 269 GLN A CA 1
ATOM 2068 C C . GLN A 1 269 ? 23.248 11.607 -27.570 1.00 96.56 269 GLN A C 1
ATOM 2070 O O . GLN A 1 269 ? 23.345 11.459 -28.789 1.00 96.56 269 GLN A O 1
ATOM 2075 N N . GLY A 1 270 ? 24.251 12.127 -26.857 1.00 97.31 270 GLY A N 1
ATOM 2076 C CA . GLY A 1 270 ? 25.534 12.493 -27.459 1.00 97.31 270 GLY A CA 1
ATOM 2077 C C . GLY A 1 270 ? 26.309 11.288 -28.004 1.00 97.31 270 GLY A C 1
ATOM 2078 O O . GLY A 1 270 ? 26.937 11.379 -29.060 1.00 97.31 270 GLY A O 1
ATOM 2079 N N . ILE A 1 271 ? 26.266 10.151 -27.304 1.00 97.56 271 ILE A N 1
ATOM 2080 C CA . ILE A 1 271 ? 26.892 8.899 -27.752 1.00 97.56 271 ILE A CA 1
ATOM 2081 C C . ILE A 1 271 ? 26.165 8.345 -28.977 1.00 97.56 271 ILE A C 1
ATOM 2083 O O . ILE A 1 271 ? 26.828 7.961 -29.935 1.00 97.56 271 ILE A O 1
ATOM 2087 N N . GLU A 1 272 ? 24.833 8.358 -28.992 1.00 97.19 272 GLU A N 1
ATOM 2088 C CA . GLU A 1 272 ? 24.030 7.943 -30.144 1.00 97.19 272 GLU A CA 1
ATOM 2089 C C . GLU A 1 272 ? 24.403 8.749 -31.396 1.00 97.19 272 GLU A C 1
ATOM 2091 O O . GLU A 1 272 ? 24.715 8.170 -32.437 1.00 97.19 272 GLU A O 1
ATOM 2096 N N . GLY A 1 273 ? 24.513 10.076 -31.267 1.00 97.56 273 GLY A N 1
ATOM 2097 C CA . GLY A 1 273 ? 24.988 10.939 -32.349 1.00 97.56 273 GLY A CA 1
ATOM 2098 C C . GLY A 1 273 ? 26.390 10.565 -32.846 1.00 97.56 273 GLY A C 1
ATOM 2099 O O . GLY A 1 273 ? 26.614 10.472 -34.054 1.00 97.56 273 GLY A O 1
ATOM 2100 N N . LYS A 1 274 ? 27.331 10.278 -31.934 1.00 97.19 274 LYS A N 1
ATOM 2101 C CA . LYS A 1 274 ? 28.686 9.822 -32.301 1.00 97.19 274 LYS A CA 1
ATOM 2102 C C . LYS A 1 274 ? 28.668 8.480 -33.032 1.00 97.19 274 LYS A C 1
ATOM 2104 O O . LYS A 1 274 ? 29.365 8.332 -34.031 1.00 97.19 274 LYS A O 1
ATOM 2109 N N . VAL A 1 275 ? 27.862 7.524 -32.574 1.00 97.62 275 VAL A N 1
ATOM 2110 C CA . VAL A 1 275 ? 27.714 6.211 -33.221 1.00 97.62 275 VAL A CA 1
ATOM 2111 C C . VAL A 1 275 ? 27.128 6.365 -34.626 1.00 97.62 275 VAL A C 1
ATOM 2113 O O . VAL A 1 275 ? 27.606 5.719 -35.559 1.00 97.62 275 VAL A O 1
ATOM 2116 N N . CYS A 1 276 ? 26.150 7.254 -34.816 1.00 97.12 276 CYS A N 1
ATOM 2117 C CA . CYS A 1 276 ? 25.613 7.574 -36.138 1.00 97.12 276 CYS A CA 1
ATOM 2118 C C . CYS A 1 276 ? 26.680 8.156 -37.073 1.00 97.12 276 CYS A C 1
ATOM 2120 O O . CYS A 1 276 ? 26.785 7.715 -38.217 1.00 97.12 276 CYS A O 1
ATOM 2122 N N . ILE A 1 277 ? 27.499 9.098 -36.594 1.00 97.25 277 ILE A N 1
ATOM 2123 C CA . ILE A 1 277 ? 28.597 9.675 -37.386 1.00 97.25 277 ILE A CA 1
ATOM 2124 C C . ILE A 1 277 ? 29.602 8.587 -37.773 1.00 97.25 277 ILE A C 1
ATOM 2126 O O . ILE A 1 277 ? 29.867 8.407 -38.960 1.00 97.25 277 ILE A O 1
ATOM 2130 N N . MET A 1 278 ? 30.073 7.792 -36.807 1.00 96.56 278 MET A N 1
ATOM 2131 C CA . MET A 1 278 ? 30.999 6.685 -37.070 1.00 96.56 278 MET A CA 1
ATOM 2132 C C . MET A 1 278 ? 30.428 5.685 -38.079 1.00 96.56 278 MET A C 1
ATOM 2134 O O . MET A 1 278 ? 31.136 5.222 -38.969 1.00 96.56 278 MET A O 1
ATOM 2138 N N . ARG A 1 279 ? 29.130 5.369 -37.992 1.00 96.12 279 ARG A N 1
ATOM 2139 C CA . ARG A 1 279 ? 28.458 4.515 -38.977 1.00 96.12 279 ARG A CA 1
ATOM 2140 C C . ARG A 1 279 ? 28.540 5.118 -40.377 1.00 96.12 279 ARG A C 1
ATOM 2142 O O . ARG A 1 279 ? 28.830 4.389 -41.321 1.00 96.12 279 ARG A O 1
ATOM 2149 N N . HIS A 1 280 ? 28.268 6.411 -40.531 1.00 95.12 280 HIS A N 1
ATOM 2150 C CA . HIS A 1 280 ? 28.350 7.071 -41.832 1.00 95.12 280 HIS A CA 1
ATOM 2151 C C . HIS A 1 280 ? 29.784 7.125 -42.371 1.00 95.12 280 HIS A C 1
ATOM 2153 O O . HIS A 1 280 ? 29.973 6.896 -43.562 1.00 95.12 280 HIS A O 1
ATOM 2159 N N . GLU A 1 281 ? 30.780 7.341 -41.511 1.00 95.38 281 GLU A N 1
ATOM 2160 C CA . GLU A 1 281 ? 32.203 7.282 -41.871 1.00 95.38 281 GLU A CA 1
ATOM 2161 C C . GLU A 1 281 ? 32.627 5.877 -42.326 1.00 95.38 281 GLU A C 1
ATOM 2163 O O . GLU A 1 281 ? 33.285 5.720 -43.351 1.00 95.38 281 GLU A O 1
ATOM 2168 N N . MET A 1 282 ? 32.207 4.827 -41.615 1.00 94.69 282 MET A N 1
ATOM 2169 C CA . MET A 1 282 ? 32.494 3.448 -42.024 1.00 94.69 282 MET A CA 1
ATOM 2170 C C . MET A 1 282 ? 31.779 3.081 -43.327 1.00 94.69 282 MET A C 1
ATOM 2172 O O . MET A 1 282 ? 32.363 2.435 -44.195 1.00 94.69 282 MET A O 1
ATOM 2176 N N . LEU A 1 283 ? 30.517 3.493 -43.490 1.00 92.69 283 LEU A N 1
ATOM 2177 C CA . LEU A 1 283 ? 29.763 3.235 -44.715 1.00 92.69 283 LEU A CA 1
ATOM 2178 C C . LEU A 1 283 ? 30.355 3.973 -45.914 1.00 92.69 283 LEU A C 1
ATOM 2180 O O . LEU A 1 283 ? 30.388 3.389 -46.991 1.00 92.69 283 LEU A O 1
ATOM 2184 N N . SER A 1 284 ? 30.844 5.203 -45.751 1.00 91.81 284 SER A N 1
ATOM 2185 C CA . SER A 1 284 ? 31.505 5.925 -46.843 1.00 91.81 284 SER A CA 1
ATOM 2186 C C . SER A 1 284 ? 32.867 5.319 -47.198 1.00 91.81 284 SER A C 1
ATOM 2188 O O . SER A 1 284 ? 33.238 5.320 -48.371 1.00 91.81 284 SER A O 1
ATOM 2190 N N . ALA A 1 285 ? 33.576 4.735 -46.225 1.00 91.75 285 ALA A N 1
ATOM 2191 C CA . ALA A 1 285 ? 34.816 4.000 -46.469 1.00 91.75 285 ALA A CA 1
ATOM 2192 C C . ALA A 1 285 ? 34.589 2.669 -47.213 1.00 91.75 285 ALA A C 1
ATOM 2194 O O . ALA A 1 285 ? 35.385 2.309 -48.079 1.00 91.75 285 ALA A O 1
ATOM 2195 N N . ILE A 1 286 ? 33.513 1.936 -46.896 1.00 91.94 286 ILE A N 1
ATOM 2196 C CA . ILE A 1 286 ? 33.183 0.650 -47.538 1.00 91.94 286 ILE A CA 1
ATOM 2197 C C . ILE A 1 286 ? 32.525 0.865 -48.910 1.00 91.94 286 ILE A C 1
ATOM 2199 O O . ILE A 1 286 ? 32.895 0.215 -49.886 1.00 91.94 286 ILE A O 1
ATOM 2203 N N . TYR A 1 287 ? 31.548 1.771 -48.990 1.00 91.12 287 TYR A N 1
ATOM 2204 C CA . TYR A 1 287 ? 30.771 2.061 -50.194 1.00 91.12 287 TYR A CA 1
ATOM 2205 C C . TYR A 1 287 ? 31.276 3.330 -50.868 1.00 91.12 287 TYR A C 1
ATOM 2207 O O . TYR A 1 287 ? 30.645 4.388 -50.840 1.00 91.12 287 TYR A O 1
ATOM 2215 N N . THR A 1 288 ? 32.421 3.208 -51.526 1.00 93.25 288 THR A N 1
ATOM 2216 C CA . THR A 1 288 ? 32.889 4.242 -52.449 1.00 93.25 288 THR A CA 1
ATOM 2217 C C . THR A 1 288 ? 31.943 4.365 -53.660 1.00 93.25 288 THR A C 1
ATOM 2219 O O . THR A 1 288 ? 31.273 3.399 -54.051 1.00 93.25 288 THR A O 1
ATOM 2222 N N . PRO A 1 289 ? 31.868 5.534 -54.321 1.00 92.25 289 PRO A N 1
ATOM 2223 C CA . PRO A 1 289 ? 31.055 5.694 -55.532 1.00 92.25 289 PRO A CA 1
ATOM 2224 C C . PRO A 1 289 ? 31.470 4.719 -56.649 1.00 92.25 289 PRO A C 1
ATOM 2226 O O . PRO A 1 289 ? 30.645 4.259 -57.433 1.00 92.25 289 PRO A O 1
ATOM 2229 N N . GLU A 1 290 ? 32.745 4.336 -56.692 1.00 92.62 290 GLU A N 1
ATOM 2230 C CA . GLU A 1 290 ? 33.258 3.359 -57.653 1.00 92.62 290 GLU A CA 1
ATOM 2231 C C . GLU A 1 290 ? 32.770 1.937 -57.360 1.00 92.62 290 GLU A C 1
ATOM 2233 O O . GLU A 1 290 ? 32.346 1.234 -58.281 1.00 92.62 290 GLU A O 1
ATOM 2238 N N . THR A 1 291 ? 32.790 1.516 -56.090 1.00 93.19 291 THR A N 1
ATOM 2239 C CA . THR A 1 291 ? 32.318 0.182 -55.682 1.00 93.19 291 THR A CA 1
ATOM 2240 C C . THR A 1 291 ? 30.808 0.058 -55.836 1.00 93.19 291 THR A C 1
ATOM 2242 O O . THR A 1 291 ? 30.332 -0.946 -56.355 1.00 93.19 291 THR A O 1
ATOM 2245 N N . THR A 1 292 ? 30.045 1.094 -55.487 1.00 93.62 292 THR A N 1
ATOM 2246 C CA . THR A 1 292 ? 28.591 1.121 -55.718 1.00 93.62 292 THR A CA 1
ATOM 2247 C C . THR A 1 292 ? 28.249 1.083 -57.207 1.00 93.62 292 THR A C 1
ATOM 2249 O O . THR A 1 292 ? 27.383 0.306 -57.608 1.00 93.62 292 THR A O 1
ATOM 2252 N N . ALA A 1 293 ? 28.975 1.818 -58.057 1.00 95.19 293 ALA A N 1
ATOM 2253 C CA . ALA A 1 293 ? 28.814 1.731 -59.507 1.00 95.19 293 ALA A CA 1
ATOM 2254 C C . ALA A 1 293 ? 29.215 0.350 -60.058 1.00 95.19 293 ALA A C 1
ATOM 2256 O O . ALA A 1 293 ? 28.570 -0.159 -60.974 1.00 95.19 293 ALA A O 1
ATOM 2257 N N . ALA A 1 294 ? 30.254 -0.285 -59.505 1.00 95.62 294 ALA A N 1
ATOM 2258 C CA . ALA A 1 294 ? 30.646 -1.644 -59.875 1.00 95.62 294 ALA A CA 1
ATOM 2259 C C . ALA A 1 294 ? 29.582 -2.681 -59.483 1.00 95.62 294 ALA A C 1
ATOM 2261 O O . ALA A 1 294 ? 29.245 -3.539 -60.296 1.00 95.62 294 ALA A O 1
ATOM 2262 N N . LEU A 1 295 ? 29.008 -2.568 -58.282 1.00 95.50 295 LEU A N 1
ATOM 2263 C CA . LEU A 1 295 ? 27.905 -3.415 -57.823 1.00 95.50 295 LEU A CA 1
ATOM 2264 C C . LEU A 1 295 ? 26.639 -3.209 -58.664 1.00 95.50 295 LEU A C 1
ATOM 2266 O O . LEU A 1 295 ? 25.982 -4.189 -59.005 1.00 95.50 295 LEU A O 1
ATOM 2270 N N . ALA A 1 296 ? 26.325 -1.968 -59.049 1.00 96.12 296 ALA A N 1
ATOM 2271 C CA . ALA A 1 296 ? 25.210 -1.671 -59.947 1.00 96.12 296 ALA A CA 1
ATOM 2272 C C . ALA A 1 296 ? 25.405 -2.337 -61.316 1.00 96.12 296 ALA A C 1
ATOM 2274 O O . ALA A 1 296 ? 24.533 -3.074 -61.763 1.00 96.12 296 ALA A O 1
ATOM 2275 N N . ARG A 1 297 ? 26.592 -2.192 -61.923 1.00 96.75 297 ARG A N 1
ATOM 2276 C CA . ARG A 1 297 ? 26.926 -2.880 -63.182 1.00 96.75 297 ARG A CA 1
ATOM 2277 C C . ARG A 1 297 ? 26.853 -4.401 -63.056 1.00 96.75 297 ARG A C 1
ATOM 2279 O O . ARG A 1 297 ? 26.412 -5.068 -63.985 1.00 96.75 297 ARG A O 1
ATOM 2286 N N . TYR A 1 298 ? 27.294 -4.960 -61.929 1.00 96.94 298 TYR A N 1
ATOM 2287 C CA . TYR A 1 298 ? 27.206 -6.399 -61.691 1.00 96.94 298 TYR A CA 1
ATOM 2288 C C . TYR A 1 298 ? 25.752 -6.869 -61.577 1.00 96.94 298 TYR A C 1
ATOM 2290 O O . TYR A 1 298 ? 25.408 -7.899 -62.151 1.00 96.94 298 TYR A O 1
ATOM 2298 N N . ARG A 1 299 ? 24.891 -6.101 -60.899 1.00 97.62 299 ARG A N 1
ATOM 2299 C CA . ARG A 1 299 ? 23.448 -6.367 -60.848 1.00 97.62 299 ARG A CA 1
ATOM 2300 C C . ARG A 1 299 ? 22.835 -6.345 -62.246 1.00 97.62 299 ARG A C 1
ATOM 2302 O O . ARG A 1 299 ? 22.191 -7.316 -62.619 1.00 97.62 299 ARG A O 1
ATOM 2309 N N . ASP A 1 300 ? 23.108 -5.306 -63.030 1.00 97.56 300 ASP A N 1
ATOM 2310 C CA . ASP A 1 300 ? 22.568 -5.185 -64.387 1.00 97.56 300 ASP A CA 1
ATOM 2311 C C . ASP A 1 300 ? 23.056 -6.348 -65.278 1.00 97.56 300 ASP A C 1
ATOM 2313 O O . ASP A 1 300 ? 22.288 -6.935 -66.035 1.00 97.56 300 ASP A O 1
ATOM 2317 N N . HIS A 1 301 ? 24.313 -6.778 -65.116 1.00 97.06 301 HIS A N 1
ATOM 2318 C CA . HIS A 1 301 ? 24.830 -7.982 -65.769 1.00 97.06 301 HIS A CA 1
ATOM 2319 C C . HIS A 1 301 ? 24.102 -9.264 -65.318 1.00 97.06 301 HIS A C 1
ATOM 2321 O O . HIS A 1 301 ? 23.830 -10.145 -66.137 1.00 97.06 301 HIS A O 1
ATOM 2327 N N . LEU A 1 302 ? 23.785 -9.412 -64.028 1.00 97.75 302 LEU A N 1
ATOM 2328 C CA . LEU A 1 302 ? 23.000 -10.550 -63.540 1.00 97.75 302 LEU A CA 1
ATOM 2329 C C . LEU A 1 302 ? 21.583 -10.558 -64.134 1.00 97.75 302 LEU A C 1
ATOM 2331 O O . LEU A 1 302 ? 21.100 -11.621 -64.522 1.00 97.75 302 LEU A O 1
ATOM 2335 N N . ASP A 1 303 ? 20.956 -9.395 -64.281 1.00 97.12 303 ASP A N 1
ATOM 2336 C CA . ASP A 1 303 ? 19.637 -9.274 -64.904 1.00 97.12 303 ASP A CA 1
ATOM 2337 C C . ASP A 1 303 ? 19.686 -9.603 -66.405 1.00 97.12 303 ASP A C 1
ATOM 2339 O O . ASP A 1 303 ? 18.886 -10.406 -66.891 1.00 97.12 303 ASP A O 1
ATOM 2343 N N . ASP A 1 304 ? 20.692 -9.103 -67.126 1.00 97.75 304 ASP A N 1
ATOM 2344 C CA . ASP A 1 304 ? 20.931 -9.439 -68.534 1.00 97.75 304 ASP A CA 1
ATOM 2345 C C . ASP A 1 304 ? 21.184 -10.937 -68.733 1.00 97.75 304 ASP A C 1
ATOM 2347 O O . ASP A 1 304 ? 20.657 -11.564 -69.658 1.00 97.75 304 ASP A O 1
ATOM 2351 N N . THR A 1 305 ? 22.008 -11.544 -67.874 1.00 97.19 305 THR A N 1
ATOM 2352 C CA . THR A 1 305 ? 22.282 -12.986 -67.954 1.00 97.19 305 THR A CA 1
ATOM 2353 C C . THR A 1 305 ? 21.034 -13.803 -67.658 1.00 97.19 305 THR A C 1
ATOM 2355 O O . THR A 1 305 ? 20.768 -14.768 -68.379 1.00 97.19 305 THR A O 1
ATOM 2358 N N . ARG A 1 306 ? 20.227 -13.400 -66.671 1.00 97.69 306 ARG A N 1
ATOM 2359 C CA . ARG A 1 306 ? 18.931 -14.019 -66.394 1.00 97.69 306 ARG A CA 1
ATOM 2360 C C . ARG A 1 306 ? 18.006 -13.925 -67.604 1.00 97.69 306 ARG A C 1
ATOM 2362 O O . ARG A 1 306 ? 17.472 -14.950 -68.020 1.00 97.69 306 ARG A O 1
ATOM 2369 N N . LEU A 1 307 ? 17.871 -12.747 -68.209 1.00 97.69 307 LEU A N 1
ATOM 2370 C CA . LEU A 1 307 ? 17.009 -12.532 -69.371 1.00 97.69 307 LEU A CA 1
ATOM 2371 C C . LEU A 1 307 ? 17.451 -13.387 -70.567 1.00 97.69 307 LEU A C 1
ATOM 2373 O O . LEU A 1 307 ? 16.627 -14.061 -71.183 1.00 97.69 307 LEU A O 1
ATOM 2377 N N . ARG A 1 308 ? 18.760 -13.460 -70.845 1.00 96.69 308 ARG A N 1
ATOM 2378 C CA . ARG A 1 308 ? 19.315 -14.335 -71.895 1.00 96.69 308 ARG A CA 1
ATOM 2379 C C . ARG A 1 308 ? 19.057 -15.815 -71.624 1.00 96.69 308 ARG A C 1
ATOM 2381 O O . ARG A 1 308 ? 18.798 -16.575 -72.556 1.00 96.69 308 ARG A O 1
ATOM 2388 N N . LEU A 1 309 ? 19.158 -16.253 -70.369 1.00 97.06 309 LEU A N 1
ATOM 2389 C CA . LEU A 1 309 ? 18.855 -17.635 -69.992 1.00 97.06 309 LEU A CA 1
ATOM 2390 C C . LEU A 1 309 ? 17.359 -17.935 -70.116 1.00 97.06 309 LEU A C 1
ATOM 2392 O O . LEU A 1 309 ? 16.998 -19.008 -70.596 1.00 97.06 309 LEU A O 1
ATOM 2396 N N . GLU A 1 310 ? 16.494 -16.993 -69.746 1.00 97.50 310 GLU A N 1
ATOM 2397 C CA . GLU A 1 310 ? 15.047 -17.103 -69.934 1.00 97.50 310 GLU A CA 1
ATOM 2398 C C . GLU A 1 310 ? 14.676 -17.156 -71.421 1.00 97.50 310 GLU A C 1
ATOM 2400 O O . GLU A 1 310 ? 13.847 -17.976 -71.816 1.00 97.50 310 GLU A O 1
ATOM 2405 N N . GLU A 1 311 ? 15.324 -16.359 -72.270 1.00 96.56 311 GLU A N 1
ATOM 2406 C CA . GLU A 1 311 ? 15.137 -16.411 -73.719 1.00 96.56 311 GLU A CA 1
ATOM 2407 C C . GLU A 1 311 ? 15.618 -17.744 -74.306 1.00 96.56 311 GLU A C 1
ATOM 2409 O O . GLU A 1 311 ? 14.875 -18.401 -75.035 1.00 96.56 311 GLU A O 1
ATOM 2414 N N . ARG A 1 312 ? 16.818 -18.211 -73.932 1.00 96.00 312 ARG A N 1
ATOM 2415 C CA . ARG A 1 312 ? 17.324 -19.532 -74.343 1.00 96.00 312 ARG A CA 1
ATOM 2416 C C . ARG A 1 312 ? 16.406 -20.657 -73.888 1.00 96.00 312 ARG A C 1
ATOM 2418 O O . ARG A 1 312 ? 16.177 -21.593 -74.650 1.00 96.00 312 ARG A O 1
ATOM 2425 N N . ARG A 1 313 ? 15.856 -20.561 -72.675 1.00 96.38 313 ARG A N 1
ATOM 2426 C CA . ARG A 1 313 ? 14.856 -21.502 -72.167 1.00 96.38 313 ARG A CA 1
ATOM 2427 C C . ARG A 1 313 ? 13.608 -21.479 -73.044 1.00 96.38 313 ARG A C 1
ATOM 2429 O O . ARG A 1 313 ? 13.178 -22.543 -73.468 1.00 96.38 313 ARG A O 1
ATOM 2436 N N . LYS A 1 314 ? 13.053 -20.303 -73.355 1.00 96.50 314 LYS A N 1
ATOM 2437 C CA . LYS A 1 314 ? 11.880 -20.171 -74.238 1.00 96.50 314 LYS A CA 1
ATOM 2438 C C . LYS A 1 314 ? 12.150 -20.755 -75.625 1.00 96.50 314 LYS A C 1
ATOM 2440 O O . LYS A 1 314 ? 11.339 -21.523 -76.123 1.00 96.50 314 LYS A O 1
ATOM 2445 N N . GLN A 1 315 ? 13.305 -20.466 -76.221 1.00 95.56 315 GLN A N 1
ATOM 2446 C CA . GLN A 1 315 ? 13.694 -21.029 -77.517 1.00 95.56 315 GLN A CA 1
ATOM 2447 C C . GLN A 1 315 ? 13.857 -22.554 -77.468 1.00 95.56 315 GLN A C 1
ATOM 2449 O O . GLN A 1 315 ? 13.446 -23.242 -78.398 1.00 95.56 315 GLN A O 1
ATOM 2454 N N . ALA A 1 316 ? 14.453 -23.096 -76.402 1.00 93.50 316 ALA A N 1
ATOM 2455 C CA . ALA A 1 316 ? 14.574 -24.539 -76.216 1.00 93.50 316 ALA A CA 1
ATOM 2456 C C . ALA A 1 316 ? 13.197 -25.201 -76.068 1.00 93.50 316 ALA A C 1
ATOM 2458 O O . ALA A 1 316 ? 12.957 -26.227 -76.696 1.00 93.50 316 ALA A O 1
ATOM 2459 N N . VAL A 1 317 ? 12.284 -24.584 -75.311 1.00 95.06 317 VAL A N 1
ATOM 2460 C CA . VAL A 1 317 ? 10.897 -25.047 -75.164 1.00 95.06 317 VAL A CA 1
ATOM 2461 C C . VAL A 1 317 ? 10.166 -25.018 -76.507 1.00 95.06 317 VAL A C 1
ATOM 2463 O O . VAL A 1 317 ? 9.630 -26.041 -76.902 1.00 95.06 317 VAL A O 1
ATOM 2466 N N . LEU A 1 318 ? 10.244 -23.926 -77.274 1.00 94.69 318 LEU A N 1
ATOM 2467 C CA . LEU A 1 318 ? 9.632 -23.847 -78.609 1.00 94.69 318 LEU A CA 1
ATOM 2468 C C . LEU A 1 318 ? 10.182 -24.904 -79.579 1.00 94.69 318 LEU A C 1
ATOM 2470 O O . LEU A 1 318 ? 9.436 -25.452 -80.385 1.00 94.69 318 LEU A O 1
ATOM 2474 N N . LYS A 1 319 ? 11.487 -25.207 -79.517 1.00 90.81 319 LYS A N 1
ATOM 2475 C CA . LYS A 1 319 ? 12.078 -26.296 -80.312 1.00 90.81 319 LYS A CA 1
ATOM 2476 C C . LYS A 1 319 ? 11.531 -27.657 -79.887 1.00 90.81 319 LYS A C 1
ATOM 2478 O O . LYS A 1 319 ? 11.238 -28.466 -80.757 1.00 90.81 319 LYS A O 1
ATOM 2483 N N . LEU A 1 320 ? 11.391 -27.904 -78.583 1.00 87.44 320 LEU A N 1
ATOM 2484 C CA . LEU A 1 320 ? 10.783 -29.132 -78.065 1.00 87.44 320 LEU A CA 1
ATOM 2485 C C . LEU A 1 320 ? 9.316 -29.254 -78.492 1.00 87.44 320 LEU A C 1
ATOM 2487 O O . LEU A 1 320 ? 8.945 -30.301 -79.004 1.00 87.44 320 LEU A O 1
ATOM 2491 N N . GLU A 1 321 ? 8.529 -28.182 -78.396 1.00 87.25 321 GLU A N 1
ATOM 2492 C CA . GLU A 1 321 ? 7.144 -28.137 -78.888 1.00 87.25 321 GLU A CA 1
ATOM 2493 C C . GLU A 1 321 ? 7.060 -28.370 -80.405 1.00 87.25 321 GLU A C 1
ATOM 2495 O O . GLU A 1 321 ? 6.131 -29.007 -80.891 1.00 87.25 321 GLU A O 1
ATOM 2500 N N . ALA A 1 322 ? 8.028 -27.875 -81.186 1.00 82.81 322 ALA A N 1
ATOM 2501 C CA . ALA A 1 322 ? 8.093 -28.145 -82.621 1.00 82.81 322 ALA A CA 1
ATOM 2502 C C . ALA A 1 322 ? 8.415 -29.617 -82.921 1.00 82.81 322 ALA A C 1
ATOM 2504 O O . ALA A 1 322 ? 7.836 -30.180 -83.848 1.00 82.81 322 ALA A O 1
ATOM 2505 N N . TYR A 1 323 ? 9.305 -30.247 -82.143 1.00 81.31 323 TYR A N 1
ATOM 2506 C CA . TYR A 1 323 ? 9.550 -31.688 -82.244 1.00 81.31 323 TYR A CA 1
ATOM 2507 C C . TYR A 1 323 ? 8.320 -32.498 -81.832 1.00 81.31 323 TYR A C 1
ATOM 2509 O O . TYR A 1 323 ? 7.984 -33.447 -82.526 1.00 81.31 323 TYR A O 1
ATOM 2517 N N . GLU A 1 324 ? 7.628 -32.098 -80.765 1.00 77.50 324 GLU A N 1
ATOM 2518 C CA . GLU A 1 324 ? 6.376 -32.719 -80.322 1.00 77.50 324 GLU A CA 1
ATOM 2519 C C . GLU A 1 324 ? 5.285 -32.596 -81.394 1.00 77.50 324 GLU A C 1
ATOM 2521 O O . GLU A 1 324 ? 4.645 -33.584 -81.730 1.00 77.50 324 GLU A O 1
ATOM 2526 N N . ARG A 1 325 ? 5.143 -31.426 -82.032 1.00 76.75 325 ARG A N 1
ATOM 2527 C CA . ARG A 1 325 ? 4.201 -31.221 -83.145 1.00 76.75 325 ARG A CA 1
ATOM 2528 C C . ARG A 1 325 ? 4.561 -32.029 -84.397 1.00 76.75 325 ARG A C 1
ATOM 2530 O O . ARG A 1 325 ? 3.677 -32.502 -85.104 1.00 76.75 325 ARG A O 1
ATOM 2537 N N . ALA A 1 326 ? 5.853 -32.174 -84.697 1.00 68.62 326 ALA A N 1
ATOM 2538 C CA . ALA A 1 326 ? 6.324 -33.017 -85.797 1.00 68.62 326 ALA A CA 1
ATOM 2539 C C . ALA A 1 326 ? 6.120 -34.514 -85.510 1.00 68.62 326 ALA A C 1
ATOM 2541 O O . ALA A 1 326 ? 5.972 -35.304 -86.440 1.00 68.62 326 ALA A O 1
ATOM 2542 N N . ASP A 1 327 ? 6.105 -34.894 -84.235 1.00 61.25 327 ASP A N 1
ATOM 2543 C CA . ASP A 1 327 ? 5.796 -36.245 -83.783 1.00 61.25 327 ASP A CA 1
ATOM 2544 C C . ASP A 1 327 ? 4.282 -36.521 -83.771 1.00 61.25 327 ASP A C 1
ATOM 2546 O O . ASP A 1 327 ? 3.857 -37.631 -84.083 1.00 61.25 327 ASP A O 1
ATOM 2550 N N . SER A 1 328 ? 3.465 -35.495 -83.497 1.00 60.81 328 SER A N 1
ATOM 2551 C CA . SER A 1 328 ? 2.004 -35.588 -83.405 1.00 60.81 328 SER A CA 1
ATOM 2552 C C . SER A 1 328 ? 1.254 -35.463 -84.738 1.00 60.81 328 SER A C 1
ATOM 2554 O O . SER A 1 328 ? 0.032 -35.537 -84.741 1.00 60.81 328 SER A O 1
ATOM 2556 N N . GLY A 1 329 ? 1.941 -35.295 -85.875 1.00 58.25 329 GLY A N 1
ATOM 2557 C CA . GLY A 1 329 ? 1.337 -35.483 -87.203 1.00 58.25 329 GLY A CA 1
ATOM 2558 C C . GLY A 1 329 ? 0.168 -34.553 -87.565 1.00 58.25 329 GLY A C 1
ATOM 2559 O O . GLY A 1 329 ? -0.659 -34.928 -88.390 1.00 58.25 329 GLY A O 1
ATOM 2560 N N . GLU A 1 330 ? 0.088 -33.342 -87.006 1.00 51.88 330 GLU A N 1
ATOM 2561 C CA . GLU A 1 330 ? -1.024 -32.415 -87.270 1.00 51.88 330 GLU A CA 1
ATOM 2562 C C . GLU A 1 330 ? -0.547 -31.110 -87.926 1.00 51.88 330 GLU A C 1
ATOM 2564 O O . GLU A 1 330 ? -0.014 -30.206 -87.278 1.00 51.88 330 GLU A O 1
ATOM 2569 N N . GLY A 1 331 ? -0.753 -31.016 -89.248 1.00 46.34 331 GLY A N 1
ATOM 2570 C CA . GLY A 1 331 ? -0.442 -29.827 -90.047 1.00 46.34 331 GLY A CA 1
ATOM 2571 C C . GLY A 1 331 ? -0.742 -29.938 -91.550 1.00 46.34 331 GLY A C 1
ATOM 2572 O O . GLY A 1 331 ? 0.193 -29.908 -92.336 1.00 46.34 331 GLY A O 1
ATOM 2573 N N . ALA A 1 332 ? -2.036 -30.051 -91.895 1.00 44.28 332 ALA A N 1
ATOM 2574 C CA . ALA A 1 332 ? -2.776 -29.577 -93.089 1.00 44.28 332 ALA A CA 1
ATOM 2575 C C . ALA A 1 332 ? -2.138 -29.632 -94.514 1.00 44.28 332 ALA A C 1
ATOM 2577 O O . ALA A 1 332 ? -1.075 -29.077 -94.753 1.00 44.28 332 ALA A O 1
ATOM 2578 N N . GLY A 1 333 ? -2.800 -30.151 -95.560 1.00 41.84 333 GLY A N 1
ATOM 2579 C CA . GLY A 1 333 ? -4.248 -30.224 -95.770 1.00 41.84 333 GLY A CA 1
ATOM 2580 C C . GLY A 1 333 ? -4.726 -31.247 -96.813 1.00 41.84 333 GLY A C 1
ATOM 2581 O O . GLY A 1 333 ? -3.955 -31.801 -97.589 1.00 41.84 333 GLY A O 1
ATOM 2582 N N . ALA A 1 334 ? -6.038 -31.459 -96.708 1.00 47.84 334 ALA A N 1
ATOM 2583 C CA . ALA A 1 334 ? -6.990 -32.278 -97.451 1.00 47.84 334 ALA A CA 1
ATOM 2584 C C . ALA A 1 334 ? -6.604 -32.747 -98.865 1.00 47.84 334 ALA A C 1
ATOM 2586 O O . ALA A 1 334 ? -6.405 -31.933 -99.759 1.00 47.84 334 ALA A O 1
ATOM 2587 N N . ASP A 1 335 ? -6.590 -34.067 -99.067 1.00 41.62 335 ASP A N 1
ATOM 2588 C CA . ASP A 1 335 ? -7.649 -34.780 -99.798 1.00 41.62 335 ASP A CA 1
ATOM 2589 C C . ASP A 1 335 ? -7.375 -36.298 -99.780 1.00 41.62 335 ASP A C 1
ATOM 2591 O O . ASP A 1 335 ? -6.296 -36.746 -100.153 1.00 41.62 335 ASP A O 1
ATOM 2595 N N . GLY A 1 336 ? -8.379 -37.089 -99.387 1.00 38.78 336 GLY A N 1
ATOM 2596 C CA . GLY A 1 336 ? -8.507 -38.490 -99.807 1.00 38.78 336 GLY A CA 1
ATOM 2597 C C . GLY A 1 336 ? -7.859 -39.587 -98.947 1.00 38.78 336 GLY A C 1
ATOM 2598 O O . GLY A 1 336 ? -6.656 -39.797 -98.979 1.00 38.78 336 GLY A O 1
ATOM 2599 N N . ASP A 1 337 ? -8.747 -40.386 -98.349 1.00 37.09 337 ASP A N 1
ATOM 2600 C CA . ASP A 1 337 ? -8.672 -41.850 -98.209 1.00 37.09 337 ASP A CA 1
ATOM 2601 C C . ASP A 1 337 ? -7.714 -42.479 -97.168 1.00 37.09 337 ASP A C 1
ATOM 2603 O O . ASP A 1 337 ? -6.603 -42.032 -96.905 1.00 37.09 337 ASP A O 1
ATOM 2607 N N . GLY A 1 338 ? -8.221 -43.514 -96.494 1.00 48.50 338 GLY A N 1
ATOM 2608 C CA . GLY A 1 338 ? -7.722 -44.007 -95.210 1.00 48.50 338 GLY A CA 1
ATOM 2609 C C . GLY A 1 338 ? -6.347 -44.688 -95.230 1.00 48.50 338 GLY A C 1
ATOM 2610 O O . GLY A 1 338 ? -6.022 -45.469 -96.120 1.00 48.50 338 GLY A O 1
ATOM 2611 N N . GLY A 1 339 ? -5.569 -44.484 -94.160 1.00 40.38 339 GLY A N 1
ATOM 2612 C CA . GLY A 1 339 ? -4.362 -45.272 -93.906 1.00 40.38 339 GLY A CA 1
ATOM 2613 C C . GLY A 1 339 ? -3.547 -44.836 -92.685 1.00 40.38 339 GLY A C 1
ATOM 2614 O O . GLY A 1 339 ? -2.872 -43.820 -92.733 1.00 40.38 339 GLY A O 1
ATOM 2615 N N . SER A 1 340 ? -3.572 -45.663 -91.630 1.00 46.97 340 SER A N 1
ATOM 2616 C CA . SER A 1 340 ? -2.509 -45.896 -90.630 1.00 46.97 340 SER A CA 1
ATOM 2617 C C . SER A 1 340 ? -1.615 -44.703 -90.245 1.00 46.97 340 SER A C 1
ATOM 2619 O O . SER A 1 340 ? -0.615 -44.435 -90.912 1.00 46.97 340 SER A O 1
ATOM 2621 N N . GLU A 1 341 ? -1.870 -44.115 -89.073 1.00 50.00 341 GLU A N 1
ATOM 2622 C CA . GLU A 1 341 ? -0.944 -43.230 -88.354 1.00 50.00 341 GLU A CA 1
ATOM 2623 C C . GLU A 1 341 ? 0.447 -43.880 -88.250 1.00 50.00 341 GLU A C 1
ATOM 2625 O O . GLU A 1 341 ? 0.655 -44.872 -87.545 1.00 50.00 341 GLU A O 1
ATOM 2630 N N . LYS A 1 342 ? 1.415 -43.360 -89.007 1.00 56.03 342 LYS A N 1
ATOM 2631 C CA . LYS A 1 342 ? 2.821 -43.723 -88.836 1.00 56.03 342 LYS A CA 1
ATOM 2632 C C . LYS A 1 342 ? 3.374 -42.852 -87.706 1.00 56.03 342 LYS A C 1
ATOM 2634 O O . LYS A 1 342 ? 3.256 -41.634 -87.812 1.00 56.03 342 LYS A O 1
ATOM 2639 N N . PRO A 1 343 ? 3.975 -43.428 -86.650 1.00 57.25 343 PRO A N 1
ATOM 2640 C CA . PRO A 1 343 ? 4.664 -42.630 -85.643 1.00 57.25 343 PRO A CA 1
ATOM 2641 C C . PRO A 1 343 ? 5.761 -41.793 -86.310 1.00 57.25 343 PRO A C 1
ATOM 2643 O O . PRO A 1 343 ? 6.423 -42.271 -87.238 1.00 57.25 343 PRO A O 1
ATOM 2646 N N . GLY A 1 344 ? 5.944 -40.555 -85.846 1.00 61.38 344 GLY A N 1
ATOM 2647 C CA . GLY A 1 344 ? 6.960 -39.646 -86.364 1.00 61.38 344 GLY A CA 1
ATOM 2648 C C . GLY A 1 344 ? 8.351 -40.286 -86.372 1.00 61.38 344 GLY A C 1
ATOM 2649 O O . GLY A 1 344 ? 8.682 -41.141 -85.545 1.00 61.38 344 GLY A O 1
ATOM 2650 N N . ALA A 1 345 ? 9.201 -39.871 -87.316 1.00 61.31 345 ALA A N 1
ATOM 2651 C CA . ALA A 1 345 ? 10.535 -40.448 -87.512 1.00 61.31 345 ALA A CA 1
ATOM 2652 C C . ALA A 1 345 ? 11.382 -40.477 -86.219 1.00 61.31 345 ALA A C 1
ATOM 2654 O O . ALA A 1 345 ? 12.190 -41.384 -86.032 1.00 61.31 345 ALA A O 1
ATOM 2655 N N . MET A 1 346 ? 11.170 -39.531 -85.296 1.00 62.28 346 MET A N 1
ATOM 2656 C CA . MET A 1 346 ? 11.837 -39.496 -83.989 1.00 62.28 346 MET A CA 1
ATOM 2657 C C . MET A 1 346 ? 11.338 -40.582 -83.024 1.00 62.28 346 MET A C 1
ATOM 2659 O O . MET A 1 346 ? 12.167 -41.200 -82.357 1.00 62.28 346 MET A O 1
ATOM 2663 N N . VAL A 1 347 ? 10.036 -40.894 -82.986 1.00 65.44 347 VAL A N 1
ATOM 2664 C CA . VAL A 1 347 ? 9.506 -42.045 -82.230 1.00 65.44 347 VAL A CA 1
ATOM 2665 C C . VAL A 1 347 ? 9.980 -43.362 -82.823 1.00 65.44 347 VAL A C 1
ATOM 2667 O O . VAL A 1 347 ? 10.272 -44.293 -82.075 1.00 65.44 347 VAL A O 1
ATOM 2670 N N . GLU A 1 348 ? 10.123 -43.461 -84.144 1.00 65.31 348 GLU A N 1
ATOM 2671 C CA . GLU A 1 348 ? 10.664 -44.672 -84.762 1.00 65.31 348 GLU A CA 1
ATOM 2672 C C . GLU A 1 348 ? 12.161 -44.856 -84.453 1.00 65.31 348 GLU A C 1
ATOM 2674 O O . GLU A 1 348 ? 12.585 -45.964 -84.121 1.00 65.31 348 GLU A O 1
ATOM 2679 N N . ILE A 1 349 ? 12.954 -43.776 -84.459 1.00 70.81 349 ILE A N 1
ATOM 2680 C CA . ILE A 1 349 ? 14.358 -43.793 -84.017 1.00 70.81 349 ILE A CA 1
ATOM 2681 C C . ILE A 1 349 ? 14.449 -44.149 -82.526 1.00 70.81 349 ILE A C 1
ATOM 2683 O O . ILE A 1 349 ? 15.221 -45.036 -82.165 1.00 70.81 349 ILE A O 1
ATOM 2687 N N . ALA A 1 350 ? 13.639 -43.532 -81.662 1.00 67.75 350 ALA A N 1
ATOM 2688 C CA . ALA A 1 350 ? 13.609 -43.829 -80.229 1.00 67.75 350 ALA A CA 1
ATOM 2689 C C . ALA A 1 350 ? 13.154 -45.270 -79.944 1.00 67.75 350 ALA A C 1
ATOM 2691 O O . ALA A 1 350 ? 13.723 -45.936 -79.081 1.00 67.75 350 ALA A O 1
ATOM 2692 N N . ARG A 1 351 ? 12.184 -45.797 -80.704 1.00 71.88 351 ARG A N 1
ATOM 2693 C CA . ARG A 1 351 ? 11.747 -47.198 -80.625 1.00 71.88 351 ARG A CA 1
ATOM 2694 C C . ARG A 1 351 ? 12.850 -48.149 -81.086 1.00 71.88 351 ARG A C 1
ATOM 2696 O O . ARG A 1 351 ? 13.074 -49.152 -80.415 1.00 71.88 351 ARG A O 1
ATOM 2703 N N . ARG A 1 352 ? 13.557 -47.842 -82.181 1.00 75.50 352 ARG A N 1
ATOM 2704 C CA . ARG A 1 352 ? 14.701 -48.641 -82.655 1.00 75.50 352 ARG A CA 1
ATOM 2705 C C . ARG A 1 352 ? 15.838 -48.640 -81.641 1.00 75.50 352 ARG A C 1
ATOM 2707 O O . ARG A 1 352 ? 16.321 -49.711 -81.309 1.00 75.50 352 ARG A O 1
ATOM 2714 N N . TYR A 1 353 ? 16.209 -47.487 -81.088 1.00 73.81 353 TYR A N 1
ATOM 2715 C CA . TYR A 1 353 ? 17.210 -47.416 -80.020 1.00 73.81 353 TYR A CA 1
ATOM 2716 C C . TYR A 1 353 ? 16.745 -48.128 -78.746 1.00 73.81 353 TYR A C 1
ATOM 2718 O O . TYR A 1 353 ? 17.530 -48.848 -78.146 1.00 73.81 353 TYR A O 1
ATOM 2726 N N . GLY A 1 354 ? 15.475 -48.007 -78.355 1.00 76.25 354 GLY A N 1
ATOM 2727 C CA . GLY A 1 354 ? 14.918 -48.733 -77.212 1.00 76.25 354 GLY A CA 1
ATOM 2728 C C . GLY A 1 354 ? 14.890 -50.252 -77.411 1.00 76.25 354 GLY A C 1
ATOM 2729 O O . GLY A 1 354 ? 15.146 -50.995 -76.467 1.00 76.25 354 GLY A O 1
ATOM 2730 N N . ALA A 1 355 ? 14.616 -50.728 -78.628 1.00 75.50 355 ALA A N 1
ATOM 2731 C CA . ALA A 1 355 ? 14.721 -52.143 -78.983 1.00 75.50 355 ALA A CA 1
ATOM 2732 C C . ALA A 1 355 ? 16.182 -52.617 -78.955 1.00 75.50 355 ALA A C 1
ATOM 2734 O O . ALA A 1 355 ? 16.473 -53.642 -78.352 1.00 75.50 355 ALA A O 1
ATOM 2735 N N . LEU A 1 356 ? 17.102 -51.825 -79.509 1.00 77.31 356 LEU A N 1
ATOM 2736 C CA . LEU A 1 356 ? 18.535 -52.123 -79.543 1.00 77.31 356 LEU A CA 1
ATOM 2737 C C . LEU A 1 356 ? 19.143 -52.133 -78.129 1.00 77.31 356 LEU A C 1
ATOM 2739 O O . LEU A 1 356 ? 19.947 -53.000 -77.813 1.00 77.31 356 LEU A O 1
ATOM 2743 N N . VAL A 1 357 ? 18.698 -51.241 -77.240 1.00 74.94 357 VAL A N 1
ATOM 2744 C CA . VAL A 1 357 ? 19.056 -51.252 -75.810 1.00 74.94 357 VAL A CA 1
ATOM 2745 C C . VAL A 1 357 ? 18.507 -52.500 -75.118 1.00 74.94 357 VAL A C 1
ATOM 2747 O O . VAL A 1 357 ? 19.249 -53.153 -74.399 1.00 74.94 357 VAL A O 1
ATOM 2750 N N . LYS A 1 358 ? 17.258 -52.905 -75.383 1.00 74.06 358 LYS A N 1
ATOM 2751 C CA . LYS A 1 358 ? 16.696 -54.151 -74.829 1.00 74.06 358 LYS A CA 1
ATOM 2752 C C . LYS A 1 358 ? 17.389 -55.413 -75.354 1.00 74.06 358 LYS A C 1
ATOM 2754 O O . LYS A 1 358 ? 17.499 -56.381 -74.611 1.00 74.06 358 LYS A O 1
ATOM 2759 N N . GLU A 1 359 ? 17.856 -55.420 -76.600 1.00 73.75 359 GLU A N 1
ATOM 2760 C CA . GLU A 1 359 ? 18.667 -56.512 -77.156 1.00 73.75 359 GLU A CA 1
ATOM 2761 C C . GLU A 1 359 ? 20.063 -56.556 -76.525 1.00 73.75 359 GLU A C 1
ATOM 2763 O O . GLU A 1 359 ? 20.530 -57.630 -76.143 1.00 73.75 359 GLU A O 1
ATOM 2768 N N . VAL A 1 360 ? 20.709 -55.398 -76.353 1.00 70.81 360 VAL A N 1
ATOM 2769 C CA . VAL A 1 360 ? 22.003 -55.291 -75.666 1.00 70.81 360 VAL A CA 1
ATOM 2770 C C . VAL A 1 360 ? 21.870 -55.718 -74.204 1.00 70.81 360 VAL A C 1
ATOM 2772 O O . VAL A 1 360 ? 22.663 -56.540 -73.755 1.00 70.81 360 VAL A O 1
ATOM 2775 N N . ASP A 1 361 ? 20.835 -55.271 -73.493 1.00 65.88 361 ASP A N 1
ATOM 2776 C CA . ASP A 1 361 ? 20.560 -55.661 -72.106 1.00 65.88 361 ASP A CA 1
ATOM 2777 C C . ASP A 1 361 ? 20.157 -57.141 -71.993 1.00 65.88 361 ASP A C 1
ATOM 2779 O O . ASP A 1 361 ? 20.562 -57.822 -71.053 1.00 65.88 361 ASP A O 1
ATOM 2783 N N . GLY A 1 362 ? 19.428 -57.687 -72.973 1.00 61.97 362 GLY A N 1
ATOM 2784 C CA . GLY A 1 362 ? 19.090 -59.113 -73.050 1.00 61.97 362 GLY A CA 1
ATOM 2785 C C . GLY A 1 362 ? 20.312 -60.014 -73.262 1.00 61.97 362 GLY A C 1
ATOM 2786 O O . GLY A 1 362 ? 20.387 -61.103 -72.690 1.00 61.97 362 GLY A O 1
ATOM 2787 N N . LEU A 1 363 ? 21.310 -59.545 -74.018 1.00 61.03 363 LEU A N 1
ATOM 2788 C CA . LEU A 1 363 ? 22.612 -60.207 -74.154 1.00 61.03 363 LEU A CA 1
ATOM 2789 C C . LEU A 1 363 ? 23.499 -60.010 -72.914 1.00 61.03 363 LEU A C 1
ATOM 2791 O O . LEU A 1 363 ? 24.291 -60.897 -72.585 1.00 61.03 363 LEU A O 1
ATOM 2795 N N . PHE A 1 364 ? 23.348 -58.887 -72.208 1.00 52.69 364 PHE A N 1
ATOM 2796 C CA . PHE A 1 364 ? 24.100 -58.567 -70.993 1.00 52.69 364 PHE A CA 1
ATOM 2797 C C . PHE A 1 364 ? 23.582 -59.326 -69.756 1.00 52.69 364 PHE A C 1
ATOM 2799 O O . PHE A 1 364 ? 24.375 -59.707 -68.899 1.00 52.69 364 PHE A O 1
ATOM 2806 N N . LEU A 1 365 ? 22.280 -59.634 -69.674 1.00 52.28 365 LEU A N 1
ATOM 2807 C CA . LEU A 1 365 ? 21.687 -60.387 -68.556 1.00 52.28 365 LEU A CA 1
ATOM 2808 C C . LEU A 1 365 ? 21.860 -61.918 -68.641 1.00 52.28 365 LEU A C 1
ATOM 2810 O O . LEU A 1 365 ? 21.673 -62.596 -67.632 1.00 52.28 365 LEU A O 1
ATOM 2814 N N . ALA A 1 366 ? 22.249 -62.481 -69.793 1.00 48.72 366 ALA A N 1
ATOM 2815 C CA . ALA A 1 366 ? 22.460 -63.930 -69.965 1.00 48.72 366 ALA A CA 1
ATOM 2816 C C . ALA A 1 366 ? 23.924 -64.393 -69.783 1.00 48.72 366 ALA A C 1
ATOM 2818 O O . ALA A 1 366 ? 24.207 -65.592 -69.769 1.00 48.72 366 ALA A O 1
ATOM 2819 N N . LYS A 1 367 ? 24.873 -63.466 -69.614 1.00 47.75 367 LYS A N 1
ATOM 2820 C CA . LYS A 1 367 ? 26.290 -63.754 -69.348 1.00 47.75 367 LYS A CA 1
ATOM 2821 C C . LYS A 1 367 ? 26.789 -62.816 -68.255 1.00 47.75 367 LYS A C 1
ATOM 2823 O O . LYS A 1 367 ? 27.220 -61.720 -68.567 1.00 47.75 367 LYS A O 1
ATOM 2828 N N . PHE A 1 368 ? 26.726 -63.249 -66.997 1.00 37.75 368 PHE A N 1
ATOM 2829 C CA . PHE A 1 368 ? 27.858 -63.275 -66.053 1.00 37.75 368 PHE A CA 1
ATOM 2830 C C . PHE A 1 368 ? 27.362 -63.492 -64.615 1.00 37.75 368 PHE A C 1
ATOM 2832 O O . PHE A 1 368 ? 26.883 -62.591 -63.932 1.00 37.75 368 PHE A O 1
ATOM 2839 N N . PHE A 1 369 ? 27.536 -64.733 -64.163 1.00 33.03 369 PHE A N 1
ATOM 2840 C CA . PHE A 1 369 ? 27.439 -65.194 -62.785 1.00 33.03 369 PHE A CA 1
ATOM 2841 C C . PHE A 1 369 ? 28.856 -65.099 -62.170 1.00 33.03 369 PHE A C 1
ATOM 2843 O O . PHE A 1 369 ? 29.657 -65.985 -62.434 1.00 33.03 369 PHE A O 1
ATOM 2850 N N . LEU A 1 370 ? 29.138 -64.035 -61.390 1.00 31.86 370 LEU A N 1
ATOM 2851 C CA . LEU A 1 370 ? 30.211 -63.865 -60.363 1.00 31.86 370 LEU A CA 1
ATOM 2852 C C . LEU A 1 370 ? 31.693 -64.172 -60.758 1.00 31.86 370 LEU A C 1
ATOM 2854 O O . LEU A 1 370 ? 31.970 -64.722 -61.813 1.00 31.86 370 LEU A O 1
ATOM 2858 N N . PRO A 1 371 ? 32.700 -63.964 -59.883 1.00 46.31 371 PRO A N 1
ATOM 2859 C CA . PRO A 1 371 ? 33.018 -62.841 -58.987 1.00 46.31 371 PRO A CA 1
ATOM 2860 C C . PRO A 1 371 ? 34.470 -62.330 -59.210 1.00 46.31 371 PRO A C 1
ATOM 2862 O O . PRO A 1 371 ? 35.330 -63.101 -59.622 1.00 46.31 371 PRO A O 1
ATOM 2865 N N . ASN A 1 372 ? 34.816 -61.088 -58.839 1.00 32.12 372 ASN A N 1
ATOM 2866 C CA . ASN A 1 372 ? 36.043 -60.859 -58.053 1.00 32.12 372 ASN A CA 1
ATOM 2867 C C . ASN A 1 372 ? 36.220 -59.433 -57.532 1.00 32.12 372 ASN A C 1
ATOM 2869 O O . ASN A 1 372 ? 35.830 -58.440 -58.139 1.00 32.12 372 ASN A O 1
ATOM 2873 N N . GLN A 1 373 ? 36.822 -59.413 -56.352 1.00 32.88 373 GLN A N 1
ATOM 2874 C CA . GLN A 1 373 ? 37.026 -58.305 -55.439 1.00 32.88 373 GLN A CA 1
ATOM 2875 C C . GLN A 1 373 ? 38.210 -57.380 -55.817 1.00 32.88 373 GLN A C 1
ATOM 2877 O O . GLN A 1 373 ? 38.985 -57.689 -56.721 1.00 32.88 373 GLN A O 1
ATOM 2882 N N . PRO A 1 374 ? 38.337 -56.224 -55.130 1.00 40.91 374 PRO A N 1
ATOM 2883 C CA . PRO A 1 374 ? 39.042 -55.027 -55.588 1.00 40.91 374 PRO A CA 1
ATOM 2884 C C . PRO A 1 374 ? 40.484 -54.946 -55.070 1.00 40.91 374 PRO A C 1
ATOM 2886 O O . PRO A 1 374 ? 40.805 -55.593 -54.079 1.00 40.91 374 PRO A O 1
ATOM 2889 N N . GLN A 1 375 ? 41.311 -54.047 -55.633 1.00 33.34 375 GLN A N 1
ATOM 2890 C CA . GLN A 1 375 ? 42.251 -53.226 -54.847 1.00 33.34 375 GLN A CA 1
ATOM 2891 C C . GLN A 1 375 ? 42.901 -52.065 -55.642 1.00 33.34 375 GLN A C 1
ATOM 2893 O O . GLN A 1 375 ? 43.564 -52.299 -56.640 1.00 33.34 375 GLN A O 1
ATOM 2898 N N . LYS A 1 376 ? 42.740 -50.843 -55.086 1.00 32.31 376 LYS A N 1
ATOM 2899 C CA . LYS A 1 376 ? 43.672 -49.683 -54.968 1.00 32.31 376 LYS A CA 1
ATOM 2900 C C . LYS A 1 376 ? 44.326 -49.148 -56.273 1.00 32.31 376 LYS A C 1
ATOM 2902 O O . LYS A 1 376 ? 45.000 -49.867 -56.979 1.00 32.31 376 LYS A O 1
ATOM 2907 N N . SER A 1 377 ? 44.312 -47.852 -56.601 1.00 31.52 377 SER A N 1
ATOM 2908 C CA . SER A 1 377 ? 44.686 -46.720 -55.749 1.00 31.52 377 SER A CA 1
ATOM 2909 C C . SER A 1 377 ? 44.405 -45.353 -56.417 1.00 31.52 377 SER A C 1
ATOM 2911 O O . SER A 1 377 ? 44.562 -45.197 -57.620 1.00 31.52 377 SER A O 1
ATOM 2913 N N . LYS A 1 378 ? 44.023 -44.384 -55.568 1.00 35.56 378 LYS A N 1
ATOM 2914 C CA . LYS A 1 378 ? 44.353 -42.941 -55.561 1.00 35.56 378 LYS A CA 1
ATOM 2915 C C . LYS A 1 378 ? 44.155 -42.112 -56.846 1.00 35.56 378 LYS A C 1
ATOM 2917 O O . LYS A 1 378 ? 45.039 -42.031 -57.683 1.00 35.56 378 LYS A O 1
ATOM 2922 N N . ASN A 1 379 ? 43.068 -41.335 -56.867 1.00 34.66 379 ASN A N 1
ATOM 2923 C CA . ASN A 1 379 ? 43.126 -39.864 -56.815 1.00 34.66 379 ASN A CA 1
ATOM 2924 C C . ASN A 1 379 ? 41.744 -39.322 -56.426 1.00 34.66 379 ASN A C 1
ATOM 2926 O O . ASN A 1 379 ? 40.784 -39.360 -57.188 1.00 34.66 379 ASN A O 1
ATOM 2930 N N . HIS A 1 380 ? 41.645 -38.889 -55.172 1.00 29.84 380 HIS A N 1
ATOM 2931 C CA . HIS A 1 380 ? 40.410 -38.502 -54.505 1.00 29.84 380 HIS A CA 1
ATOM 2932 C C . HIS A 1 380 ? 40.262 -36.976 -54.602 1.00 29.84 380 HIS A C 1
ATOM 2934 O O . HIS A 1 380 ? 40.747 -36.255 -53.737 1.00 29.84 380 HIS A O 1
ATOM 2940 N N . ILE A 1 381 ? 39.606 -36.468 -55.649 1.00 37.00 381 ILE A N 1
ATOM 2941 C CA . ILE A 1 381 ? 39.055 -35.103 -55.644 1.00 37.00 381 ILE A CA 1
ATOM 2942 C C . ILE A 1 381 ? 37.559 -35.262 -55.399 1.00 37.00 381 ILE A C 1
ATOM 2944 O O . ILE A 1 381 ? 36.771 -35.536 -56.300 1.00 37.00 381 ILE A O 1
ATOM 2948 N N . ALA A 1 382 ? 37.199 -35.208 -54.118 1.00 32.78 382 ALA A N 1
ATOM 2949 C CA . ALA A 1 382 ? 35.832 -35.361 -53.662 1.00 32.78 382 ALA A CA 1
ATOM 2950 C C . ALA A 1 382 ? 35.009 -34.127 -54.044 1.00 32.78 382 ALA A C 1
ATOM 2952 O O . ALA A 1 382 ? 35.260 -33.024 -53.559 1.00 32.78 382 ALA A O 1
ATOM 2953 N N . TYR A 1 383 ? 33.974 -34.352 -54.851 1.00 30.39 383 TYR A N 1
ATOM 2954 C CA . TYR A 1 383 ? 32.784 -33.513 -54.874 1.00 30.39 383 TYR A CA 1
ATOM 2955 C C . TYR A 1 383 ? 32.188 -33.481 -53.461 1.00 30.39 383 TYR A C 1
ATOM 2957 O O . TYR A 1 383 ? 31.619 -34.463 -52.979 1.00 30.39 383 TYR A O 1
ATOM 2965 N N . ARG A 1 384 ? 32.349 -32.348 -52.776 1.00 31.36 384 ARG A N 1
ATOM 2966 C CA . ARG A 1 384 ? 31.715 -32.086 -51.486 1.00 31.36 384 ARG A CA 1
ATOM 2967 C C . ARG A 1 384 ? 30.282 -31.628 -51.752 1.00 31.36 384 ARG A C 1
ATOM 2969 O O . ARG A 1 384 ? 30.063 -30.543 -52.283 1.00 31.36 384 ARG A O 1
ATOM 2976 N N . LYS A 1 385 ? 29.313 -32.474 -51.391 1.00 33.53 385 LYS A N 1
ATOM 2977 C CA . LYS A 1 385 ? 27.900 -32.092 -51.243 1.00 33.53 385 LYS A CA 1
ATOM 2978 C C . LYS A 1 385 ? 27.793 -30.846 -50.345 1.00 33.53 385 LYS A C 1
ATOM 2980 O O . LYS A 1 385 ? 28.544 -30.765 -49.367 1.00 33.53 385 LYS A O 1
ATOM 2985 N N . PRO A 1 386 ? 26.856 -29.918 -50.600 1.00 36.34 386 PRO A N 1
ATOM 2986 C CA . PRO A 1 386 ? 26.513 -28.902 -49.621 1.00 36.34 386 PRO A CA 1
ATOM 2987 C C . PRO A 1 386 ? 25.768 -29.589 -48.472 1.00 36.34 386 PRO A C 1
ATOM 2989 O O . PRO A 1 386 ? 24.590 -29.919 -48.581 1.00 36.34 386 PRO A O 1
ATOM 2992 N N . ASN A 1 387 ? 26.484 -29.854 -47.380 1.00 34.09 387 ASN A N 1
ATOM 2993 C CA . ASN A 1 387 ? 25.846 -30.151 -46.109 1.00 34.09 387 ASN A CA 1
ATOM 2994 C C . ASN A 1 387 ? 25.162 -28.879 -45.618 1.00 34.09 387 ASN A C 1
ATOM 2996 O O . ASN A 1 387 ? 25.788 -27.826 -45.500 1.00 34.09 387 ASN A O 1
ATOM 3000 N N . GLN A 1 388 ? 23.882 -29.029 -45.297 1.00 40.44 388 GLN A N 1
ATOM 3001 C CA . GLN A 1 388 ? 23.203 -28.219 -44.304 1.00 40.44 388 GLN A CA 1
ATOM 3002 C C . GLN A 1 388 ? 24.080 -28.123 -43.052 1.00 40.44 388 GLN A C 1
ATOM 3004 O O . GLN A 1 388 ? 24.369 -29.124 -42.397 1.00 40.44 388 GLN A O 1
ATOM 3009 N N . THR A 1 389 ? 24.480 -26.903 -42.723 1.00 35.19 389 THR A N 1
ATOM 3010 C CA . THR A 1 389 ? 24.812 -26.501 -41.361 1.00 35.19 389 THR A CA 1
ATOM 3011 C C . THR A 1 389 ? 23.866 -25.370 -40.979 1.00 35.19 389 THR A C 1
ATOM 3013 O O . THR A 1 389 ? 23.840 -24.356 -41.682 1.00 35.19 389 THR A O 1
ATOM 3016 N N . PRO A 1 390 ? 23.109 -25.502 -39.882 1.00 41.62 390 PRO A N 1
ATOM 3017 C CA . PRO A 1 390 ? 22.510 -24.367 -39.209 1.00 41.62 390 PRO A CA 1
ATOM 3018 C C . PRO A 1 390 ? 23.598 -23.734 -38.338 1.00 41.62 390 PRO A C 1
ATOM 3020 O O . PRO A 1 390 ? 23.969 -24.313 -37.325 1.00 41.62 390 PRO A O 1
ATOM 3023 N N . CYS A 1 391 ? 24.170 -22.599 -38.748 1.00 28.94 391 CYS A N 1
ATOM 3024 C CA . CYS A 1 391 ? 24.867 -21.700 -37.821 1.00 28.94 391 CYS A CA 1
ATOM 3025 C C . CYS A 1 391 ? 25.268 -20.384 -38.500 1.00 28.94 391 CYS A C 1
ATOM 3027 O O . CYS A 1 391 ? 26.311 -20.297 -39.136 1.00 28.94 391 CYS A O 1
ATOM 3029 N N . THR A 1 392 ? 24.464 -19.346 -38.295 1.00 33.16 392 THR A N 1
ATOM 3030 C CA . THR A 1 392 ? 24.974 -18.039 -37.859 1.00 33.16 392 THR A CA 1
ATOM 3031 C C . THR A 1 392 ? 23.997 -17.533 -36.813 1.00 33.16 392 THR A C 1
ATOM 3033 O O . THR A 1 392 ? 23.139 -16.693 -37.073 1.00 33.16 392 THR A O 1
ATOM 3036 N N . GLN A 1 393 ? 24.107 -18.134 -35.627 1.00 36.53 393 GLN A N 1
ATOM 3037 C CA . GLN A 1 393 ? 23.779 -17.473 -34.376 1.00 36.53 393 GLN A CA 1
ATOM 3038 C C . GLN A 1 393 ? 24.563 -16.161 -34.381 1.00 36.53 393 GLN A C 1
ATOM 3040 O O . GLN A 1 393 ? 25.796 -16.164 -34.409 1.00 36.53 393 GLN A O 1
ATOM 3045 N N . THR A 1 394 ? 23.856 -15.044 -34.446 1.00 33.28 394 THR A N 1
ATOM 3046 C CA . THR A 1 394 ? 24.432 -13.717 -34.295 1.00 33.28 394 THR A CA 1
ATOM 3047 C C . THR A 1 394 ? 25.028 -13.648 -32.894 1.00 33.28 394 THR A C 1
ATOM 3049 O O . THR A 1 394 ? 24.325 -13.481 -31.901 1.00 33.28 394 THR A O 1
ATOM 3052 N N . TYR A 1 395 ? 26.336 -13.867 -32.822 1.00 37.25 395 TYR A N 1
ATOM 3053 C CA . TYR A 1 395 ? 27.159 -13.650 -31.647 1.00 37.25 395 TYR A CA 1
ATOM 3054 C C . TYR A 1 395 ? 27.186 -12.140 -31.403 1.00 37.25 395 TYR A C 1
ATOM 3056 O O . TYR A 1 395 ? 27.884 -11.390 -32.086 1.00 37.25 395 TYR A O 1
ATOM 3064 N N . VAL A 1 396 ? 26.329 -11.689 -30.490 1.00 40.78 396 VAL A N 1
ATOM 3065 C CA . VAL A 1 396 ? 26.327 -10.321 -29.975 1.00 40.78 396 VAL A CA 1
ATOM 3066 C C . VAL A 1 396 ? 27.665 -10.112 -29.258 1.00 40.78 396 VAL A C 1
ATOM 3068 O O . VAL A 1 396 ? 28.019 -10.925 -28.399 1.00 40.78 396 VAL A O 1
ATOM 3071 N N . PRO A 1 397 ? 28.449 -9.075 -29.593 1.00 46.81 397 PRO A N 1
ATOM 3072 C CA . PRO A 1 397 ? 29.733 -8.866 -28.954 1.00 46.81 397 PRO A CA 1
ATOM 3073 C C . PRO A 1 397 ? 29.511 -8.461 -27.495 1.00 46.81 397 PRO A C 1
ATOM 3075 O O . PRO A 1 397 ? 28.978 -7.398 -27.196 1.00 46.81 397 PRO A O 1
ATOM 3078 N N . TYR A 1 398 ? 29.891 -9.364 -26.597 1.00 43.66 398 TYR A N 1
ATOM 3079 C CA . TYR A 1 398 ? 30.722 -9.169 -25.406 1.00 43.66 398 TYR A CA 1
ATOM 3080 C C . TYR A 1 398 ? 31.088 -7.706 -25.028 1.00 43.66 398 TYR A C 1
ATOM 3082 O O . TYR A 1 398 ? 32.257 -7.350 -24.962 1.00 43.66 398 TYR A O 1
ATOM 3090 N N . ILE A 1 399 ? 30.094 -6.857 -24.743 1.00 42.16 399 ILE A N 1
ATOM 3091 C CA . ILE A 1 399 ? 30.191 -5.639 -23.904 1.00 42.16 399 ILE A CA 1
ATOM 3092 C C . ILE A 1 399 ? 28.969 -5.594 -22.960 1.00 42.16 399 ILE A C 1
ATOM 3094 O O . ILE A 1 399 ? 28.379 -4.557 -22.689 1.00 42.16 399 ILE A O 1
ATOM 3098 N N . ALA A 1 400 ? 28.556 -6.759 -22.458 1.00 38.19 400 ALA A N 1
ATOM 3099 C CA . ALA A 1 400 ? 27.590 -6.872 -21.359 1.00 38.19 400 ALA A CA 1
ATOM 3100 C C . ALA A 1 400 ? 28.224 -7.460 -20.082 1.00 38.19 400 ALA A C 1
ATOM 3102 O O . ALA A 1 400 ? 27.653 -7.350 -19.004 1.00 38.19 400 ALA A O 1
ATOM 3103 N N . VAL A 1 401 ? 29.446 -8.004 -20.172 1.00 43.88 401 VAL A N 1
ATOM 3104 C CA . VAL A 1 401 ? 30.119 -8.728 -19.073 1.00 43.88 401 VAL A CA 1
ATOM 3105 C C . VAL A 1 401 ? 31.115 -7.852 -18.284 1.00 43.88 401 VAL A C 1
ATOM 3107 O O . VAL A 1 401 ? 31.655 -8.285 -17.276 1.00 43.88 401 VAL A O 1
ATOM 3110 N N . LEU A 1 402 ? 31.322 -6.583 -18.663 1.00 41.44 402 LEU A N 1
ATOM 3111 C CA . LEU A 1 402 ? 32.241 -5.674 -17.944 1.00 41.44 402 LEU A CA 1
ATOM 3112 C C . LEU A 1 402 ? 31.605 -4.387 -17.392 1.00 41.44 402 LEU A C 1
ATOM 3114 O O . LEU A 1 402 ? 32.317 -3.497 -16.933 1.00 41.44 402 LEU A O 1
ATOM 3118 N N . VAL A 1 403 ? 30.272 -4.288 -17.410 1.00 36.75 403 VAL A N 1
ATOM 3119 C CA . VAL A 1 403 ? 29.530 -3.174 -16.780 1.00 36.75 403 VAL A CA 1
ATOM 3120 C C . VAL A 1 403 ? 28.661 -3.653 -15.607 1.00 36.75 403 VAL A C 1
ATOM 3122 O O . VAL A 1 403 ? 28.314 -2.849 -14.749 1.00 36.75 403 VAL A O 1
ATOM 3125 N N . HIS A 1 404 ? 28.410 -4.963 -15.478 1.00 37.16 404 HIS A N 1
ATOM 3126 C CA . HIS A 1 404 ? 27.784 -5.537 -14.276 1.00 37.16 404 HIS A CA 1
ATOM 3127 C C . HIS A 1 404 ? 28.751 -5.678 -13.089 1.00 37.16 404 HIS A C 1
ATOM 3129 O O . HIS A 1 404 ? 28.329 -5.599 -11.943 1.00 37.16 404 HIS A O 1
ATOM 3135 N N . THR A 1 405 ? 30.062 -5.777 -13.323 1.00 41.16 405 THR A N 1
ATOM 3136 C CA . THR A 1 405 ? 31.066 -5.918 -12.248 1.00 41.16 405 THR A CA 1
ATOM 3137 C C . THR A 1 405 ? 31.593 -4.587 -11.703 1.00 41.16 405 THR A C 1
ATOM 3139 O O . THR A 1 405 ? 32.575 -4.557 -10.965 1.00 41.16 405 THR A O 1
ATOM 3142 N N . ARG A 1 406 ? 30.938 -3.461 -12.024 1.00 38.22 406 ARG A N 1
ATOM 3143 C CA . ARG A 1 406 ? 31.267 -2.147 -11.439 1.00 38.22 406 ARG A CA 1
ATOM 3144 C C . ARG A 1 406 ? 30.070 -1.379 -10.880 1.00 38.22 406 ARG A C 1
ATOM 3146 O O . ARG A 1 406 ? 30.207 -0.205 -10.551 1.00 38.22 406 ARG A O 1
ATOM 3153 N N . ILE A 1 407 ? 28.937 -2.059 -10.709 1.00 37.78 407 ILE A N 1
ATOM 3154 C CA . ILE A 1 407 ? 27.828 -1.624 -9.848 1.00 37.78 407 ILE A CA 1
ATOM 3155 C C . ILE A 1 407 ? 27.812 -2.563 -8.631 1.00 37.78 407 ILE A C 1
ATOM 3157 O O . ILE A 1 407 ? 26.856 -3.271 -8.371 1.00 37.78 407 ILE A O 1
ATOM 3161 N N . MET A 1 408 ? 28.946 -2.631 -7.934 1.00 40.34 408 MET A N 1
ATOM 3162 C CA . MET A 1 408 ? 29.125 -3.337 -6.656 1.00 40.34 408 MET A CA 1
ATOM 3163 C C . MET A 1 408 ? 29.811 -2.384 -5.677 1.00 40.34 408 MET A C 1
ATOM 3165 O O . MET A 1 408 ? 30.881 -2.650 -5.142 1.00 40.34 408 MET A O 1
ATOM 3169 N N . ALA A 1 409 ? 29.233 -1.194 -5.553 1.00 46.81 409 ALA A N 1
ATOM 3170 C CA . ALA A 1 409 ? 29.575 -0.200 -4.546 1.00 46.81 409 ALA A CA 1
ATOM 3171 C C . ALA A 1 409 ? 28.413 0.791 -4.488 1.00 46.81 409 ALA A C 1
ATOM 3173 O O . ALA A 1 409 ? 28.521 1.895 -5.003 1.00 46.81 409 ALA A O 1
ATOM 3174 N N . ASP A 1 410 ? 27.262 0.294 -4.045 1.00 41.75 410 ASP A N 1
ATOM 3175 C CA . ASP A 1 410 ? 26.248 1.023 -3.274 1.00 41.75 410 ASP A CA 1
ATOM 3176 C C . ASP A 1 410 ? 25.142 0.008 -2.951 1.00 41.75 410 ASP A C 1
ATOM 3178 O O . ASP A 1 410 ? 24.007 0.087 -3.415 1.00 41.75 410 ASP A O 1
ATOM 3182 N N . THR A 1 411 ? 25.516 -1.021 -2.185 1.00 44.94 411 THR A N 1
ATOM 3183 C CA . THR A 1 411 ? 24.569 -1.897 -1.496 1.00 44.94 411 THR A CA 1
ATOM 3184 C C . THR A 1 411 ? 23.944 -1.058 -0.386 1.00 44.94 411 THR A C 1
ATOM 3186 O O . THR A 1 411 ? 24.393 -1.070 0.760 1.00 44.94 411 THR A O 1
ATOM 3189 N N . GLU A 1 412 ? 22.951 -0.240 -0.738 1.00 47.38 412 GLU A N 1
ATOM 3190 C CA . GLU A 1 412 ? 22.019 0.293 0.249 1.00 47.38 412 GLU A CA 1
ATOM 3191 C C . GLU A 1 412 ? 21.452 -0.914 0.996 1.00 47.38 412 GLU A C 1
ATOM 3193 O O . GLU A 1 412 ? 20.887 -1.824 0.392 1.00 47.38 412 GLU A O 1
ATOM 3198 N N . ALA A 1 413 ? 21.715 -0.960 2.299 1.00 53.16 413 ALA A N 1
ATOM 3199 C CA . ALA A 1 413 ? 21.388 -2.066 3.177 1.00 53.16 413 ALA A CA 1
ATOM 3200 C C . ALA A 1 413 ? 19.906 -2.456 3.049 1.00 53.16 413 ALA A C 1
ATOM 3202 O O . ALA A 1 413 ? 19.037 -1.851 3.682 1.00 53.16 413 ALA A O 1
ATOM 3203 N N . LEU A 1 414 ? 19.621 -3.495 2.256 1.00 58.66 414 LEU A N 1
ATOM 3204 C CA . LEU A 1 414 ? 18.446 -4.331 2.468 1.00 58.66 414 LEU A CA 1
ATOM 3205 C C . LEU A 1 414 ? 18.488 -4.710 3.949 1.00 58.66 414 LEU A C 1
ATOM 3207 O O . LEU A 1 414 ? 19.513 -5.197 4.428 1.00 58.66 414 LEU A O 1
ATOM 3211 N N . SER A 1 415 ? 17.434 -4.386 4.697 1.00 65.88 415 SER A N 1
ATOM 3212 C CA . SER A 1 415 ? 17.349 -4.645 6.135 1.00 65.88 415 SER A CA 1
ATOM 3213 C C . SER A 1 415 ? 17.192 -6.148 6.376 1.00 65.88 415 SER A C 1
ATOM 3215 O O . SER A 1 415 ? 16.099 -6.633 6.666 1.00 65.88 415 SER A O 1
ATOM 3217 N N . ILE A 1 416 ? 18.282 -6.876 6.163 1.00 82.56 416 ILE A N 1
ATOM 3218 C CA . ILE A 1 416 ? 18.414 -8.310 6.361 1.00 82.56 416 ILE A CA 1
ATOM 3219 C C . ILE A 1 416 ? 18.444 -8.544 7.867 1.00 82.56 416 ILE A C 1
ATOM 3221 O O . ILE A 1 416 ? 19.205 -7.902 8.592 1.00 82.56 416 ILE A O 1
ATOM 3225 N N . TYR A 1 417 ? 17.541 -9.398 8.335 1.00 86.88 417 TYR A N 1
ATOM 3226 C CA . TYR A 1 417 ? 17.393 -9.709 9.751 1.00 86.88 417 TYR A CA 1
ATOM 3227 C C . TYR A 1 417 ? 18.526 -10.608 10.245 1.00 86.88 417 TYR A C 1
ATOM 3229 O O . TYR A 1 417 ? 19.031 -10.387 11.342 1.00 86.88 417 TYR A O 1
ATOM 3237 N N . ASP A 1 418 ? 18.909 -11.589 9.426 1.00 90.31 418 ASP A N 1
ATOM 3238 C CA . ASP A 1 418 ? 19.950 -12.565 9.735 1.00 90.31 418 ASP A CA 1
ATOM 3239 C C . ASP A 1 418 ? 20.522 -13.199 8.457 1.00 90.31 418 ASP A C 1
ATOM 3241 O O . ASP A 1 418 ? 19.918 -13.094 7.380 1.00 90.31 418 ASP A O 1
ATOM 3245 N N . GLU A 1 419 ? 21.666 -13.865 8.594 1.00 92.56 419 GLU A N 1
ATOM 3246 C CA . GLU A 1 419 ? 22.316 -14.663 7.552 1.00 92.56 419 GLU A CA 1
ATOM 3247 C C . GLU A 1 419 ? 22.346 -16.124 8.008 1.00 92.56 419 GLU A C 1
ATOM 3249 O O . GLU A 1 419 ? 22.867 -16.438 9.074 1.00 92.56 419 GLU A O 1
ATOM 3254 N N . ILE A 1 420 ? 21.727 -17.004 7.226 1.00 91.94 420 ILE A N 1
ATOM 3255 C CA . ILE A 1 420 ? 21.460 -18.393 7.601 1.00 91.94 420 ILE A CA 1
ATOM 3256 C C . ILE A 1 420 ? 22.092 -19.298 6.550 1.00 91.94 420 ILE A C 1
ATOM 3258 O O . ILE A 1 420 ? 21.869 -19.118 5.353 1.00 91.94 420 ILE A O 1
ATOM 3262 N N . GLU A 1 421 ? 22.880 -20.273 6.989 1.00 92.19 421 GLU A N 1
ATOM 3263 C CA . GLU A 1 421 ? 23.453 -21.288 6.105 1.00 92.19 421 GLU A CA 1
ATOM 3264 C C . GLU A 1 421 ? 22.358 -22.262 5.650 1.00 92.19 421 GLU A C 1
ATOM 3266 O O . GLU A 1 421 ? 21.458 -22.619 6.415 1.00 92.19 421 GLU A O 1
ATOM 3271 N N . ILE A 1 422 ? 22.410 -22.709 4.393 1.00 92.19 422 ILE A N 1
ATOM 3272 C CA . ILE A 1 422 ? 21.393 -23.615 3.839 1.00 92.19 422 ILE A CA 1
ATOM 3273 C C . ILE A 1 422 ? 21.300 -24.947 4.603 1.00 92.19 422 ILE A C 1
ATOM 3275 O O . ILE A 1 422 ? 20.234 -25.562 4.637 1.00 92.19 422 ILE A O 1
ATOM 3279 N N . GLU A 1 423 ? 22.380 -25.352 5.275 1.00 90.69 423 GLU A N 1
ATOM 3280 C CA . GLU A 1 423 ? 22.451 -26.528 6.151 1.00 90.69 423 GLU A CA 1
ATOM 3281 C C . GLU A 1 423 ? 21.497 -26.441 7.357 1.00 90.69 423 GLU A C 1
ATOM 3283 O O . GLU A 1 423 ? 20.975 -27.461 7.813 1.00 90.69 423 GLU A O 1
ATOM 3288 N N . ASP A 1 424 ? 21.221 -25.224 7.838 1.00 92.12 424 ASP A N 1
ATOM 3289 C CA . ASP A 1 424 ? 20.311 -24.958 8.956 1.00 92.12 424 ASP A CA 1
ATOM 3290 C C . ASP A 1 424 ? 18.841 -24.849 8.512 1.00 92.12 424 ASP A C 1
ATOM 3292 O O . ASP A 1 424 ? 17.922 -24.794 9.341 1.00 92.12 424 ASP A O 1
ATOM 3296 N N . MET A 1 425 ? 18.582 -24.822 7.201 1.00 91.81 425 MET A N 1
ATOM 3297 C CA . MET A 1 425 ? 17.234 -24.781 6.648 1.00 91.81 425 MET A CA 1
ATOM 3298 C C . MET A 1 425 ? 16.658 -26.186 6.464 1.00 91.81 425 MET A C 1
ATOM 3300 O O . MET A 1 425 ? 17.328 -27.142 6.084 1.00 91.81 425 MET A O 1
ATOM 3304 N N . THR A 1 426 ? 15.352 -26.322 6.685 1.00 93.06 426 THR A N 1
ATOM 3305 C CA . THR A 1 426 ? 14.648 -27.581 6.427 1.00 93.06 426 THR A CA 1
ATOM 3306 C C . THR A 1 426 ? 14.102 -27.581 5.002 1.00 93.06 426 THR A C 1
ATOM 3308 O O . THR A 1 426 ? 13.303 -26.720 4.639 1.00 93.06 426 THR A O 1
ATOM 3311 N N . TYR A 1 427 ? 14.507 -28.555 4.190 1.00 93.94 427 TYR A N 1
ATOM 3312 C CA . TYR A 1 427 ? 14.013 -28.721 2.823 1.00 93.94 427 TYR A CA 1
ATOM 3313 C C . TYR A 1 427 ? 12.729 -29.561 2.779 1.00 93.94 427 TYR A C 1
ATOM 3315 O O . TYR A 1 427 ? 12.684 -30.668 3.321 1.00 93.94 427 TYR A O 1
ATOM 3323 N N . ASP A 1 428 ? 11.693 -29.055 2.104 1.00 91.75 428 ASP A N 1
ATOM 3324 C CA . ASP A 1 428 ? 10.476 -29.809 1.794 1.00 91.75 428 ASP A CA 1
ATOM 3325 C C . ASP A 1 428 ? 10.508 -30.300 0.331 1.00 91.75 428 ASP A C 1
ATOM 3327 O O . ASP A 1 428 ? 10.362 -29.493 -0.595 1.00 91.75 428 ASP A O 1
ATOM 3331 N N . PRO A 1 429 ? 10.643 -31.619 0.085 1.00 88.19 429 PRO A N 1
ATOM 3332 C CA . PRO A 1 429 ? 10.732 -32.167 -1.266 1.00 88.19 429 PRO A CA 1
ATOM 3333 C C . PRO A 1 429 ? 9.412 -32.092 -2.046 1.00 88.19 429 PRO A C 1
ATOM 3335 O O . PRO A 1 429 ? 9.427 -32.203 -3.271 1.00 88.19 429 PRO A O 1
ATOM 3338 N N . THR A 1 430 ? 8.266 -31.934 -1.377 1.00 87.38 430 THR A N 1
ATOM 3339 C CA . THR A 1 430 ? 6.959 -31.883 -2.054 1.00 87.38 430 THR A CA 1
ATOM 3340 C C . THR A 1 430 ? 6.683 -30.514 -2.655 1.00 87.38 430 THR A C 1
ATOM 3342 O O . THR A 1 430 ? 6.176 -30.420 -3.771 1.00 87.38 430 THR A O 1
ATOM 3345 N N . LEU A 1 431 ? 7.051 -29.463 -1.924 1.00 86.94 431 LEU A N 1
ATOM 3346 C CA . LEU A 1 431 ? 6.878 -28.074 -2.335 1.00 86.94 431 LEU A CA 1
ATOM 3347 C C . LEU A 1 431 ? 8.130 -27.496 -3.003 1.00 86.94 431 LEU A C 1
ATOM 3349 O O . LEU A 1 431 ? 8.030 -26.447 -3.629 1.00 86.94 431 LEU A O 1
ATOM 3353 N N . GLN A 1 432 ? 9.275 -28.189 -2.918 1.00 90.75 432 GLN A N 1
ATOM 3354 C CA . GLN A 1 432 ? 10.563 -27.749 -3.467 1.00 90.75 432 GLN A CA 1
ATOM 3355 C C . GLN A 1 432 ? 11.029 -26.410 -2.861 1.00 90.75 432 GLN A C 1
ATOM 3357 O O . GLN A 1 432 ? 11.590 -25.557 -3.551 1.00 90.75 432 GLN A O 1
ATOM 3362 N N . ILE A 1 433 ? 10.796 -26.238 -1.555 1.00 93.75 433 ILE A N 1
ATOM 3363 C CA . ILE A 1 433 ? 11.129 -25.024 -0.797 1.00 93.75 433 ILE A CA 1
ATOM 3364 C C . ILE A 1 433 ? 12.030 -25.342 0.396 1.00 93.75 433 ILE A C 1
ATOM 3366 O O . ILE A 1 433 ? 11.879 -26.378 1.051 1.00 93.75 433 ILE A O 1
ATOM 3370 N N . TYR A 1 434 ? 12.927 -24.416 0.713 1.00 94.94 434 TYR A N 1
ATOM 3371 C CA . TYR A 1 434 ? 13.658 -24.385 1.975 1.00 94.94 434 TYR A CA 1
ATOM 3372 C C . TYR A 1 434 ? 12.929 -23.482 2.959 1.00 94.94 434 TYR A C 1
ATOM 3374 O O . TYR A 1 434 ? 12.496 -22.387 2.593 1.00 94.94 434 TYR A O 1
ATOM 3382 N N . HIS A 1 435 ? 12.802 -23.929 4.210 1.00 95.38 435 HIS A N 1
ATOM 3383 C CA . HIS A 1 435 ? 12.150 -23.149 5.250 1.00 95.38 435 HIS A CA 1
ATOM 3384 C C . HIS A 1 435 ? 12.919 -23.085 6.571 1.00 95.38 435 HIS A C 1
ATOM 3386 O O . HIS A 1 435 ? 13.570 -24.045 6.983 1.00 95.38 435 HIS A O 1
ATOM 3392 N N . TYR A 1 436 ? 12.795 -21.948 7.263 1.00 96.19 436 TYR A N 1
ATOM 3393 C CA . TYR A 1 436 ? 13.437 -21.680 8.557 1.00 96.19 436 TYR A CA 1
ATOM 3394 C C . TYR A 1 436 ? 12.462 -20.989 9.531 1.00 96.19 436 TYR A C 1
ATOM 3396 O O . TYR A 1 436 ? 11.674 -20.145 9.098 1.00 96.19 436 TYR A O 1
ATOM 3404 N N . PRO A 1 437 ? 12.447 -21.321 10.837 1.00 95.19 437 PRO A N 1
ATOM 3405 C CA . PRO A 1 437 ? 11.513 -20.725 11.796 1.00 95.19 437 PRO A CA 1
ATOM 3406 C C . PRO A 1 437 ? 11.715 -19.209 11.962 1.00 95.19 437 PRO A C 1
ATOM 3408 O O . PRO A 1 437 ? 12.783 -18.740 12.341 1.00 95.19 437 PRO A O 1
ATOM 3411 N N . CYS A 1 438 ? 10.654 -18.430 11.746 1.00 94.88 438 CYS A N 1
ATOM 3412 C CA . CYS A 1 438 ? 10.657 -16.981 11.938 1.00 94.88 438 CYS A CA 1
ATOM 3413 C C . CYS A 1 438 ? 10.241 -16.606 13.377 1.00 94.88 438 CYS A C 1
ATOM 3415 O O . CYS A 1 438 ? 9.277 -17.176 13.903 1.00 94.88 438 CYS A O 1
ATOM 3417 N N . PRO A 1 439 ? 10.851 -15.579 14.010 1.00 92.00 439 PRO A N 1
ATOM 3418 C CA . PRO A 1 439 ? 10.466 -15.105 15.348 1.00 92.00 439 PRO A CA 1
ATOM 3419 C C . PRO A 1 439 ? 9.005 -14.633 15.471 1.00 92.00 439 PRO A C 1
ATOM 3421 O O . PRO A 1 439 ? 8.496 -14.494 16.582 1.00 92.00 439 PRO A O 1
ATOM 3424 N N . CYS A 1 440 ? 8.296 -14.395 14.361 1.00 88.88 440 CYS A N 1
ATOM 3425 C CA . CYS A 1 440 ? 6.868 -14.074 14.391 1.00 88.88 440 CYS A CA 1
ATOM 3426 C C . CYS A 1 440 ? 5.952 -15.295 14.610 1.00 88.88 440 CYS A C 1
ATOM 3428 O O . CYS A 1 440 ? 4.745 -15.107 14.771 1.00 88.88 440 CYS A O 1
ATOM 3430 N N . GLY A 1 441 ? 6.505 -16.515 14.607 1.00 89.62 441 GLY A N 1
ATOM 3431 C CA . GLY A 1 441 ? 5.769 -17.780 14.705 1.00 89.62 441 GLY A CA 1
ATOM 3432 C C . GLY A 1 441 ? 5.394 -18.417 13.361 1.00 89.62 441 GLY A C 1
ATOM 3433 O O . GLY A 1 441 ? 4.719 -19.443 13.360 1.00 89.62 441 GLY A O 1
ATOM 3434 N N . ASP A 1 442 ? 5.818 -17.819 12.247 1.00 95.00 442 ASP A N 1
ATOM 3435 C CA . ASP A 1 442 ? 5.689 -18.372 10.890 1.00 95.00 442 ASP A CA 1
ATOM 3436 C C . ASP A 1 442 ? 7.058 -18.878 10.389 1.00 95.00 442 ASP A C 1
ATOM 3438 O O . ASP A 1 442 ? 7.960 -19.093 11.203 1.00 95.00 442 ASP A O 1
ATOM 3442 N N . ARG A 1 443 ? 7.248 -19.072 9.081 1.00 94.06 443 ARG A N 1
ATOM 3443 C CA . ARG A 1 443 ? 8.503 -19.561 8.490 1.00 94.06 443 ARG A CA 1
ATOM 3444 C C . ARG A 1 443 ? 9.002 -18.620 7.394 1.00 94.06 443 ARG A C 1
ATOM 3446 O O . ARG A 1 443 ? 8.211 -17.984 6.708 1.00 94.06 443 ARG A O 1
ATOM 3453 N N . PHE A 1 444 ? 10.318 -18.496 7.269 1.00 96.19 444 PHE A N 1
ATOM 3454 C CA . PHE A 1 444 ? 10.944 -17.987 6.051 1.00 96.19 444 PHE A CA 1
ATOM 3455 C C . PHE A 1 444 ? 10.875 -19.075 4.992 1.00 96.19 444 PHE A C 1
ATOM 3457 O O . PHE A 1 444 ? 11.089 -20.234 5.338 1.00 96.19 444 PHE A O 1
ATOM 3464 N N . GLU A 1 445 ? 10.588 -18.710 3.747 1.00 94.38 445 GLU A N 1
ATOM 3465 C CA . GLU A 1 445 ? 10.480 -19.645 2.627 1.00 94.38 445 GLU A CA 1
ATOM 3466 C C . GLU A 1 445 ? 11.273 -19.111 1.427 1.00 94.38 445 GLU A C 1
ATOM 3468 O O . GLU A 1 445 ? 11.266 -17.905 1.161 1.00 94.38 445 GLU A O 1
ATOM 3473 N N . ILE A 1 446 ? 11.968 -20.006 0.723 1.00 94.06 446 ILE A N 1
ATOM 3474 C CA . ILE A 1 446 ? 12.635 -19.734 -0.557 1.00 94.06 446 ILE A CA 1
ATOM 3475 C C . ILE A 1 446 ? 12.582 -20.980 -1.449 1.00 94.06 446 ILE A C 1
ATOM 3477 O O . ILE A 1 446 ? 12.734 -22.105 -0.962 1.00 94.06 446 ILE A O 1
ATOM 3481 N N . GLY A 1 447 ? 12.319 -20.800 -2.745 1.00 92.44 447 GLY A N 1
ATOM 3482 C CA . GLY A 1 447 ? 12.253 -21.894 -3.708 1.00 92.44 447 GLY A CA 1
ATOM 3483 C C . GLY A 1 447 ? 13.635 -22.390 -4.129 1.00 92.44 447 GLY A C 1
ATOM 3484 O O . GLY A 1 447 ? 14.580 -21.616 -4.253 1.00 92.44 447 GLY A O 1
ATOM 3485 N N . ILE A 1 448 ? 13.757 -23.689 -4.418 1.00 91.56 448 ILE A N 1
ATOM 3486 C CA . ILE A 1 448 ? 14.999 -24.246 -4.983 1.00 91.56 448 ILE A CA 1
ATOM 3487 C C . ILE A 1 448 ? 15.314 -23.683 -6.377 1.00 91.56 448 ILE A C 1
ATOM 3489 O O . ILE A 1 448 ? 16.481 -23.550 -6.737 1.00 91.56 448 ILE A O 1
ATOM 3493 N N . ALA A 1 449 ? 14.284 -23.358 -7.165 1.00 87.75 449 ALA A N 1
ATOM 3494 C CA . ALA A 1 449 ? 14.452 -22.736 -8.475 1.00 87.75 449 ALA A CA 1
ATOM 3495 C C . ALA A 1 449 ? 15.072 -21.338 -8.333 1.00 87.75 449 ALA A C 1
ATOM 3497 O O . ALA A 1 449 ? 16.049 -21.041 -9.012 1.00 87.75 449 ALA A O 1
ATOM 3498 N N . ASP A 1 450 ? 14.579 -20.554 -7.372 1.00 90.50 450 ASP A N 1
ATOM 3499 C CA . ASP A 1 450 ? 15.060 -19.199 -7.092 1.00 90.50 450 ASP A CA 1
ATOM 3500 C C . ASP A 1 450 ? 16.525 -19.223 -6.615 1.00 90.50 450 ASP A C 1
ATOM 3502 O O . ASP A 1 450 ? 17.358 -18.469 -7.116 1.00 90.50 450 ASP A O 1
ATOM 3506 N N . LEU A 1 451 ? 16.883 -20.176 -5.741 1.00 89.38 451 LEU A N 1
ATOM 3507 C CA . LEU A 1 451 ? 18.275 -20.403 -5.321 1.00 89.38 451 LEU A CA 1
ATOM 3508 C C . LEU A 1 451 ? 19.190 -20.736 -6.515 1.00 89.38 451 LEU A C 1
ATOM 3510 O O . LEU A 1 451 ? 20.306 -20.232 -6.612 1.00 89.38 451 LEU A O 1
ATOM 3514 N N . ARG A 1 452 ? 18.730 -21.547 -7.476 1.00 86.38 452 ARG A N 1
ATOM 3515 C CA . ARG A 1 452 ? 19.517 -21.863 -8.686 1.00 86.38 452 ARG A CA 1
ATOM 3516 C C . ARG A 1 452 ? 19.648 -20.689 -9.652 1.00 86.38 452 ARG A C 1
ATOM 3518 O O . ARG A 1 452 ? 20.642 -20.619 -10.374 1.00 86.38 452 ARG A O 1
ATOM 3525 N N . ASP A 1 453 ? 18.678 -19.783 -9.646 1.00 86.81 453 ASP A N 1
ATOM 3526 C CA . ASP A 1 453 ? 18.705 -18.539 -10.416 1.00 86.81 453 ASP A CA 1
ATOM 3527 C C . ASP A 1 453 ? 19.566 -17.447 -9.740 1.00 86.81 453 ASP A C 1
ATOM 3529 O O . ASP A 1 453 ? 19.808 -16.392 -10.334 1.00 86.81 453 ASP A O 1
ATOM 3533 N N . GLY A 1 454 ? 20.100 -17.721 -8.540 1.00 84.44 454 GLY A N 1
ATOM 3534 C CA . GLY A 1 454 ? 20.992 -16.836 -7.786 1.00 84.44 454 GLY A CA 1
ATOM 3535 C C . GLY A 1 454 ? 20.272 -15.890 -6.823 1.00 84.44 454 GLY A C 1
ATOM 3536 O O . GLY A 1 454 ? 20.842 -14.873 -6.429 1.00 84.44 454 GLY A O 1
ATOM 3537 N N . GLU A 1 455 ? 19.020 -16.181 -6.463 1.00 89.88 455 GLU A N 1
ATOM 3538 C CA . GLU A 1 455 ? 18.287 -15.436 -5.443 1.00 89.88 455 GLU A CA 1
ATOM 3539 C C . GLU A 1 455 ? 18.617 -15.971 -4.044 1.00 89.88 455 GLU A C 1
ATOM 3541 O O . GLU A 1 455 ? 18.408 -17.139 -3.736 1.00 89.88 455 GLU A O 1
ATOM 3546 N N . GLU A 1 456 ? 19.141 -15.098 -3.183 1.00 91.88 456 GLU A N 1
ATOM 3547 C CA . GLU A 1 456 ? 19.638 -15.457 -1.844 1.00 91.88 456 GLU A CA 1
ATOM 3548 C C . GLU A 1 456 ? 18.717 -14.954 -0.716 1.00 91.88 456 GLU A C 1
ATOM 3550 O O . GLU A 1 456 ? 19.086 -15.010 0.455 1.00 91.88 456 GLU A O 1
ATOM 3555 N N . ILE A 1 457 ? 17.542 -14.394 -1.027 1.00 92.50 457 ILE A N 1
ATOM 3556 C CA . ILE A 1 457 ? 16.684 -13.719 -0.039 1.00 92.50 457 ILE A CA 1
ATOM 3557 C C . ILE A 1 457 ? 15.433 -14.545 0.254 1.00 92.50 457 ILE A C 1
ATOM 3559 O O . ILE A 1 457 ? 14.506 -14.594 -0.550 1.00 92.50 457 ILE A O 1
ATOM 3563 N N . ALA A 1 458 ? 15.367 -15.130 1.451 1.00 93.06 458 ALA A N 1
ATOM 3564 C CA . ALA A 1 458 ? 14.166 -15.812 1.926 1.00 93.06 458 ALA A CA 1
ATOM 3565 C C . ALA A 1 458 ? 13.243 -14.834 2.662 1.00 93.06 458 ALA A C 1
ATOM 3567 O O . ALA A 1 458 ? 13.681 -14.036 3.501 1.00 93.06 458 ALA A O 1
ATOM 3568 N N . VAL A 1 459 ? 11.942 -14.907 2.373 1.00 93.56 459 VAL A N 1
ATOM 3569 C CA . VAL A 1 459 ? 10.944 -13.951 2.874 1.00 93.56 459 VAL A CA 1
ATOM 3570 C C . VAL A 1 459 ? 9.933 -14.658 3.767 1.00 93.56 459 VAL A C 1
ATOM 3572 O O . VAL A 1 459 ? 9.462 -15.749 3.460 1.00 93.56 459 VAL A O 1
ATOM 3575 N N . CYS A 1 460 ? 9.572 -14.024 4.885 1.00 94.12 460 CYS A N 1
ATOM 3576 C CA . CYS A 1 460 ? 8.473 -14.493 5.726 1.00 94.12 460 CYS A CA 1
ATOM 3577 C C . CYS A 1 460 ? 7.141 -13.840 5.300 1.00 94.12 460 CYS A C 1
ATOM 3579 O O . CYS A 1 460 ? 7.022 -12.607 5.377 1.00 94.12 460 CYS A O 1
ATOM 3581 N N . PRO A 1 461 ? 6.105 -14.620 4.931 1.00 91.19 461 PRO A N 1
ATOM 3582 C CA . PRO A 1 461 ? 4.826 -14.082 4.463 1.00 91.19 461 PRO A CA 1
ATOM 3583 C C . PRO A 1 461 ? 4.035 -13.363 5.568 1.00 91.19 461 PRO A C 1
ATOM 3585 O O . PRO A 1 461 ? 3.249 -12.461 5.277 1.00 91.19 461 PRO A O 1
ATOM 3588 N N . SER A 1 462 ? 4.257 -13.706 6.842 1.00 89.44 462 SER A N 1
ATOM 3589 C CA . SER A 1 462 ? 3.533 -13.105 7.972 1.00 89.44 462 SER A CA 1
ATOM 3590 C C . SER A 1 462 ? 4.089 -11.766 8.459 1.00 89.44 462 SER A C 1
ATOM 3592 O O . SER A 1 462 ? 3.326 -10.926 8.944 1.00 89.44 462 SER A O 1
ATOM 3594 N N . CYS A 1 463 ? 5.407 -11.553 8.406 1.00 89.38 463 CYS A N 1
ATOM 3595 C CA . CYS A 1 463 ? 6.031 -10.361 8.995 1.00 89.38 463 CYS A CA 1
ATOM 3596 C C . CYS A 1 463 ? 6.942 -9.581 8.050 1.00 89.38 463 CYS A C 1
ATOM 3598 O O . CYS A 1 463 ? 7.533 -8.594 8.491 1.00 89.38 463 CYS A O 1
ATOM 3600 N N . SER A 1 464 ? 7.047 -9.975 6.776 1.00 86.06 464 SER A N 1
ATOM 3601 C CA . SER A 1 464 ? 7.882 -9.317 5.758 1.00 86.06 464 SER A CA 1
ATOM 3602 C C . SER A 1 464 ? 9.366 -9.186 6.133 1.00 86.06 464 SER A C 1
ATOM 3604 O O . SER A 1 464 ? 10.081 -8.385 5.539 1.00 86.06 464 SER A O 1
ATOM 3606 N N . LEU A 1 465 ? 9.832 -9.959 7.124 1.00 91.62 465 LEU A N 1
ATOM 3607 C CA . LEU A 1 465 ? 11.257 -10.061 7.423 1.00 91.62 465 LEU A CA 1
ATOM 3608 C C . LEU A 1 465 ? 11.941 -10.813 6.283 1.00 91.62 465 LEU A C 1
ATOM 3610 O O . LEU A 1 465 ? 11.344 -11.706 5.674 1.00 91.62 465 LEU A O 1
ATOM 3614 N N . MET A 1 466 ? 13.190 -10.442 6.036 1.00 92.31 466 MET A N 1
ATOM 3615 C CA . MET A 1 466 ? 14.037 -11.002 4.993 1.00 92.31 466 MET A CA 1
ATOM 3616 C C . MET A 1 466 ? 15.321 -11.508 5.643 1.00 92.31 466 MET A C 1
ATOM 3618 O O . MET A 1 466 ? 15.911 -10.795 6.458 1.00 92.31 466 MET A O 1
ATOM 3622 N N . VAL A 1 467 ? 15.738 -12.721 5.297 1.00 93.38 467 VAL A N 1
ATOM 3623 C CA . VAL A 1 467 ? 17.015 -13.318 5.720 1.00 93.38 467 VAL A CA 1
ATOM 3624 C C . VAL A 1 467 ? 17.825 -13.685 4.485 1.00 93.38 467 VAL A C 1
ATOM 3626 O O . VAL A 1 467 ? 1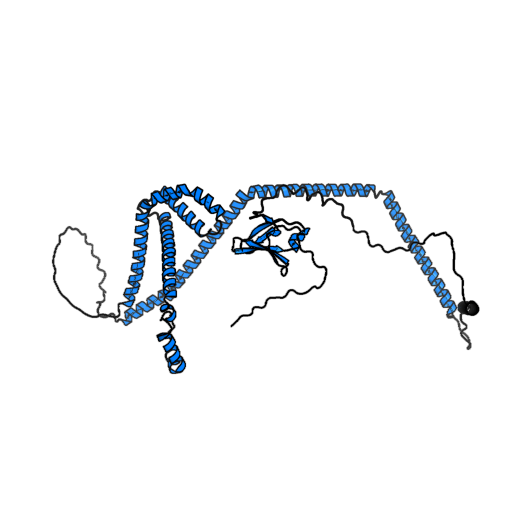7.245 -13.986 3.439 1.00 93.38 467 VAL A O 1
ATOM 3629 N N . ARG A 1 468 ? 19.152 -13.624 4.593 1.00 93.81 468 ARG A N 1
ATOM 3630 C CA . ARG A 1 468 ? 20.055 -14.032 3.513 1.00 93.81 468 ARG A CA 1
ATOM 3631 C C . ARG A 1 468 ? 20.404 -15.503 3.687 1.00 93.81 468 ARG A C 1
ATOM 3633 O O . ARG A 1 468 ? 20.789 -15.897 4.783 1.00 93.81 468 ARG A O 1
ATOM 3640 N N . VAL A 1 469 ? 20.281 -16.287 2.627 1.00 93.50 469 VAL A N 1
ATOM 3641 C CA . VAL A 1 469 ? 20.639 -17.705 2.609 1.00 93.50 469 VAL A CA 1
ATOM 3642 C C . VAL A 1 469 ? 22.030 -17.851 2.006 1.00 93.50 469 VAL A C 1
ATOM 3644 O O . VAL A 1 469 ? 22.252 -17.435 0.872 1.00 93.50 469 VAL A O 1
ATOM 3647 N N . ILE A 1 470 ? 22.962 -18.424 2.764 1.00 92.56 470 ILE A N 1
ATOM 3648 C CA . ILE A 1 470 ? 24.315 -18.749 2.299 1.00 92.56 470 ILE A CA 1
ATOM 3649 C C . ILE A 1 470 ? 24.287 -20.187 1.770 1.00 92.56 470 ILE A C 1
ATOM 3651 O O . ILE A 1 470 ? 23.971 -21.108 2.526 1.00 92.56 470 ILE A O 1
ATOM 3655 N N . PHE A 1 471 ? 24.581 -20.381 0.482 1.00 91.75 471 PHE A N 1
ATOM 3656 C CA . PHE A 1 471 ? 24.572 -21.695 -0.168 1.00 91.75 471 PHE A CA 1
ATOM 3657 C C . PHE A 1 471 ? 25.634 -21.802 -1.264 1.00 91.75 471 PHE A C 1
ATOM 3659 O O . PHE A 1 471 ? 25.942 -20.811 -1.927 1.00 91.75 471 PHE A O 1
ATOM 3666 N N . ASP A 1 472 ? 26.113 -23.024 -1.510 1.00 87.81 472 ASP A N 1
ATOM 3667 C CA . ASP A 1 472 ? 26.837 -23.380 -2.727 1.00 87.81 472 ASP A CA 1
ATOM 3668 C C . ASP A 1 472 ? 25.931 -24.193 -3.670 1.00 87.81 472 ASP A C 1
ATOM 3670 O O . ASP A 1 472 ? 25.041 -24.937 -3.251 1.00 87.81 472 ASP A O 1
ATOM 3674 N N . LEU A 1 473 ? 26.148 -24.079 -4.986 1.00 81.12 473 LEU A N 1
ATOM 3675 C CA . LEU A 1 473 ? 25.332 -24.785 -5.992 1.00 81.12 473 LEU A CA 1
ATOM 3676 C C . LEU A 1 473 ? 25.408 -26.319 -5.878 1.00 81.12 473 LEU A C 1
ATOM 3678 O O . LEU A 1 473 ? 24.518 -27.012 -6.374 1.00 81.12 473 LEU A O 1
ATOM 3682 N N . ASP A 1 474 ? 26.457 -26.845 -5.246 1.00 80.88 474 ASP A N 1
ATOM 3683 C CA . ASP A 1 474 ? 26.651 -28.279 -5.029 1.00 80.88 474 ASP A CA 1
ATOM 3684 C C . ASP A 1 474 ? 25.794 -28.837 -3.873 1.00 80.88 474 ASP A C 1
ATOM 3686 O O . ASP A 1 474 ? 25.530 -30.043 -3.855 1.00 80.88 474 ASP A O 1
ATOM 3690 N N . ASP A 1 475 ? 25.302 -27.978 -2.970 1.00 78.81 475 ASP A N 1
ATOM 3691 C CA . ASP A 1 475 ? 24.472 -28.361 -1.814 1.00 78.81 475 ASP A CA 1
ATOM 3692 C C . ASP A 1 475 ? 22.987 -28.527 -2.173 1.00 78.81 475 ASP A C 1
ATOM 3694 O O . ASP A 1 475 ? 22.194 -29.093 -1.413 1.00 78.81 475 ASP A O 1
ATOM 3698 N N . LEU A 1 476 ? 22.593 -28.052 -3.358 1.00 82.81 476 LEU A N 1
ATOM 3699 C CA . LEU A 1 476 ? 21.220 -28.122 -3.840 1.00 82.81 476 LEU A CA 1
ATOM 3700 C C . LEU A 1 476 ? 20.920 -29.508 -4.448 1.00 82.81 476 LEU A C 1
ATOM 3702 O O . LEU A 1 476 ? 21.682 -30.008 -5.285 1.00 82.81 476 LEU A O 1
ATOM 3706 N N . PRO A 1 477 ? 19.775 -30.136 -4.111 1.00 78.50 477 PRO A N 1
ATOM 3707 C CA . PRO A 1 477 ? 19.312 -31.353 -4.768 1.00 78.50 477 PRO A CA 1
ATOM 3708 C C . PRO A 1 477 ? 19.280 -31.184 -6.290 1.00 78.50 477 PRO A C 1
ATOM 3710 O O . PRO A 1 477 ? 18.752 -30.193 -6.789 1.00 78.50 477 PRO A O 1
ATOM 3713 N N . LYS A 1 478 ? 19.826 -32.146 -7.043 1.00 75.75 478 LYS A N 1
ATOM 3714 C CA . LYS A 1 478 ? 19.790 -32.146 -8.517 1.00 75.75 478 LYS A CA 1
ATOM 3715 C C . LYS A 1 478 ? 18.422 -32.616 -9.003 1.00 75.75 478 LYS A C 1
ATOM 3717 O O . LYS A 1 478 ? 17.892 -33.593 -8.475 1.00 75.75 478 LYS A O 1
ATOM 3722 N N . ASP A 1 479 ? 17.873 -31.955 -10.022 1.00 62.34 479 ASP A N 1
ATOM 3723 C CA . ASP A 1 479 ? 16.646 -32.431 -10.660 1.00 62.34 479 ASP A CA 1
ATOM 3724 C C . ASP A 1 479 ? 16.905 -33.811 -11.257 1.00 62.34 479 ASP A C 1
ATOM 3726 O O . ASP A 1 479 ? 17.804 -34.000 -12.077 1.00 62.34 479 ASP A O 1
ATOM 3730 N N . ASN A 1 480 ? 16.119 -34.797 -10.830 1.00 50.44 480 ASN A N 1
ATOM 3731 C CA . ASN A 1 480 ? 16.079 -36.070 -11.523 1.00 50.44 480 ASN A CA 1
ATOM 3732 C C . ASN A 1 480 ? 15.422 -35.829 -12.888 1.00 50.44 480 ASN A C 1
ATOM 3734 O O . ASN A 1 480 ? 14.201 -35.702 -12.982 1.00 50.44 480 ASN A O 1
ATOM 3738 N N . ASP A 1 481 ? 16.240 -35.774 -13.938 1.00 49.16 481 ASP A N 1
ATOM 3739 C CA . ASP A 1 481 ? 15.807 -35.815 -15.333 1.00 49.16 481 ASP A CA 1
ATOM 3740 C C . ASP A 1 481 ? 15.009 -37.103 -15.586 1.00 49.16 481 ASP A C 1
ATOM 3742 O O . ASP A 1 481 ? 15.558 -38.163 -15.896 1.00 49.16 481 ASP A O 1
ATOM 3746 N N . GLY A 1 482 ? 13.688 -37.038 -15.414 1.00 45.31 482 GLY A N 1
ATOM 3747 C CA . GLY A 1 482 ? 12.850 -38.210 -15.607 1.00 45.31 482 GLY A CA 1
ATOM 3748 C C . GLY A 1 482 ? 11.398 -38.059 -15.186 1.00 45.31 482 GLY A C 1
ATOM 3749 O O . GLY A 1 482 ? 10.988 -38.653 -14.195 1.00 45.31 482 GLY A O 1
ATOM 3750 N N . THR A 1 483 ? 10.601 -37.464 -16.080 1.00 36.69 483 THR A N 1
ATOM 3751 C CA . THR A 1 483 ? 9.153 -37.707 -16.284 1.00 36.69 483 THR A CA 1
ATOM 3752 C C . THR A 1 483 ? 8.178 -36.683 -15.687 1.00 36.69 483 THR A C 1
ATOM 3754 O O . THR A 1 483 ? 7.901 -36.677 -14.497 1.00 36.69 483 THR A O 1
ATOM 3757 N N . GLY A 1 484 ? 7.493 -35.965 -16.587 1.00 32.62 484 GLY A N 1
ATOM 3758 C CA . GLY A 1 484 ? 6.028 -35.883 -16.524 1.00 32.62 484 GLY A CA 1
ATOM 3759 C C . GLY A 1 484 ? 5.413 -34.583 -16.015 1.00 32.62 484 GLY A C 1
ATOM 3760 O O . GLY A 1 484 ? 5.032 -34.470 -14.860 1.00 32.62 484 GLY A O 1
ATOM 3761 N N . SER A 1 485 ? 5.203 -33.656 -16.947 1.00 36.91 485 SER A N 1
ATOM 3762 C CA . SER A 1 485 ? 4.239 -32.552 -16.888 1.00 36.91 485 SER A CA 1
ATOM 3763 C C . SER A 1 485 ? 2.880 -32.942 -16.272 1.00 36.91 485 SER A C 1
ATOM 3765 O O . SER A 1 485 ? 2.316 -33.968 -16.657 1.00 36.91 485 SER A O 1
ATOM 3767 N N . GLY A 1 486 ? 2.293 -32.088 -15.420 1.00 31.09 486 GLY A N 1
ATOM 3768 C CA . GLY A 1 486 ? 0.851 -32.155 -15.162 1.00 31.09 486 GLY A CA 1
ATOM 3769 C C . GLY A 1 486 ? 0.300 -31.461 -13.913 1.00 31.09 486 GLY A C 1
ATOM 3770 O O . GLY A 1 486 ? 0.395 -31.988 -12.816 1.00 31.09 486 GLY A O 1
ATOM 3771 N N . ALA A 1 487 ? -0.463 -30.395 -14.171 1.00 30.61 487 ALA A N 1
ATOM 3772 C CA . ALA A 1 487 ? -1.680 -29.986 -13.460 1.00 30.61 487 ALA A CA 1
ATOM 3773 C C . ALA A 1 487 ? -1.572 -29.128 -12.183 1.00 30.61 487 ALA A C 1
ATOM 3775 O O . ALA A 1 487 ? -1.518 -29.595 -11.051 1.00 30.61 487 ALA A O 1
ATOM 3776 N N . VAL A 1 488 ? -1.779 -27.830 -12.418 1.00 42.50 488 VAL A N 1
ATOM 3777 C CA . VAL A 1 488 ? -2.556 -26.927 -11.559 1.00 42.50 488 VAL A CA 1
ATOM 3778 C C . VAL A 1 488 ? -3.845 -27.634 -11.104 1.00 42.50 488 VAL A C 1
ATOM 3780 O O . VAL A 1 488 ? -4.683 -27.973 -11.941 1.00 42.50 488 VAL A O 1
ATOM 3783 N N . ALA A 1 489 ? -4.031 -27.831 -9.796 1.00 29.28 489 ALA A N 1
ATOM 3784 C CA . ALA A 1 489 ? -5.290 -28.303 -9.221 1.00 29.28 489 ALA A CA 1
ATOM 3785 C C . ALA A 1 489 ? -5.846 -27.265 -8.241 1.00 29.28 489 ALA A C 1
ATOM 3787 O O . ALA A 1 489 ? -5.251 -26.937 -7.217 1.00 29.28 489 ALA A O 1
ATOM 3788 N N . ALA A 1 490 ? -7.002 -26.731 -8.625 1.00 30.67 490 ALA A N 1
ATOM 3789 C CA . ALA A 1 490 ? -7.789 -25.750 -7.909 1.00 30.67 490 ALA A CA 1
ATOM 3790 C C . ALA A 1 490 ? -8.382 -26.291 -6.595 1.00 30.67 490 ALA A C 1
ATOM 3792 O O . ALA A 1 490 ? -8.606 -27.486 -6.415 1.00 30.67 490 ALA A O 1
ATOM 3793 N N . ALA A 1 491 ? -8.682 -25.340 -5.712 1.00 33.97 491 ALA A N 1
ATOM 3794 C CA . ALA A 1 491 ? -9.320 -25.490 -4.414 1.00 33.97 491 ALA A CA 1
ATOM 3795 C C . ALA A 1 491 ? -10.540 -26.430 -4.388 1.00 33.97 491 ALA A C 1
ATOM 3797 O O . ALA A 1 491 ? -11.403 -26.395 -5.263 1.00 33.97 491 ALA A O 1
ATOM 3798 N N . THR A 1 492 ? -10.694 -27.174 -3.289 1.00 27.88 492 THR A N 1
ATOM 3799 C CA . THR A 1 492 ? -12.005 -27.646 -2.825 1.00 27.88 492 THR A CA 1
ATOM 3800 C C . THR A 1 492 ? -12.081 -27.539 -1.305 1.00 27.88 492 THR A C 1
ATOM 3802 O O . THR A 1 492 ? -11.340 -28.178 -0.565 1.00 27.88 492 THR A O 1
ATOM 3805 N N . ILE A 1 493 ? -13.007 -26.690 -0.863 1.00 38.69 493 ILE A N 1
ATOM 3806 C CA . ILE A 1 493 ? -13.504 -26.578 0.505 1.00 38.69 493 ILE A CA 1
ATOM 3807 C C . ILE A 1 493 ? -14.370 -27.810 0.779 1.00 38.69 493 ILE A C 1
ATOM 3809 O O . ILE A 1 493 ? -15.346 -28.037 0.067 1.00 38.69 493 ILE A O 1
ATOM 3813 N N . THR A 1 494 ? -14.093 -28.551 1.851 1.00 33.34 494 THR A N 1
ATOM 3814 C CA . THR A 1 494 ? -15.084 -29.456 2.449 1.00 33.34 494 THR A CA 1
ATOM 3815 C C . THR A 1 494 ? -15.270 -29.131 3.919 1.00 33.34 494 THR A C 1
ATOM 3817 O O . THR A 1 494 ? -14.389 -29.354 4.749 1.00 33.34 494 THR A O 1
ATOM 3820 N N . ALA A 1 495 ? -16.457 -28.603 4.208 1.00 37.69 495 ALA A N 1
ATOM 3821 C CA . ALA A 1 495 ? -17.056 -28.543 5.527 1.00 37.69 495 ALA A CA 1
ATOM 3822 C C . ALA A 1 495 ? -17.195 -29.956 6.111 1.00 37.69 495 ALA A C 1
ATOM 3824 O O . ALA A 1 495 ? -17.550 -30.895 5.397 1.00 37.69 495 ALA A O 1
ATOM 3825 N N . LYS A 1 496 ? -16.960 -30.092 7.418 1.00 36.09 496 LYS A N 1
ATOM 3826 C CA . LYS A 1 496 ? -17.279 -31.306 8.168 1.00 36.09 496 LYS A CA 1
ATOM 3827 C C . LYS A 1 496 ? -18.341 -30.969 9.211 1.00 36.09 496 LYS A C 1
ATOM 3829 O O . LYS A 1 496 ? -18.148 -30.049 10.006 1.00 36.09 496 LYS A O 1
ATOM 3834 N N . ALA A 1 497 ? -19.463 -31.674 9.090 1.00 40.69 497 ALA A N 1
ATOM 3835 C CA . ALA A 1 497 ? -20.564 -31.735 10.043 1.00 40.69 497 ALA A CA 1
ATOM 3836 C C . ALA A 1 497 ? -20.179 -32.534 11.294 1.00 40.69 497 ALA A C 1
ATOM 3838 O O . ALA A 1 497 ? -19.283 -33.407 11.175 1.00 40.69 497 ALA A O 1
#

Radius of gyration: 54.14 Å; chains: 1; bounding box: 101×111×167 Å

Organism: Paracoccidioides brasiliensis (NCBI:txid121759)

Sequence (497 aa):
MISPCDPAILTNNPQFKALHQQLTTTILNPDGSTRAHAADPSRRAVQADLKKYLIRAVKTRILRRVVARVAVEESNGGLDDELRNLVSVIVLYIQHTSSSFKNSANNDELHSLFSPDLKRFHSAIPSLIPSISSLLSADLSHLKSFASTISTSTSNSDNHNSNSSDRQPAHQPTNQPRPRNRLRPLSLKPSPADISLPSQLSNRLRTLRTIQSHDLPTARTKLTVTAAAVLAAHAQVMERMIHILERTKHGALARGGKARAEHVAVVLQGIEGKVCIMRHEMLSAIYTPETTAALARYRDHLDDTRLRLEERRKQAVLKLEAYERADSGEGAGADGDGGSEKPGAMVEIARRYGALVKEVDGLFLAKFFLPNQPQKSKNHIAYRKPNQTPCTQTYVPYIAVLVHTRIMADTEALSIYDEIEIEDMTYDPTLQIYHYPCPCGDRFEIGIADLRDGEEIAVCPSCSLMVRVIFDLDDLPKDNDGTGSGAVAAATITAKA

Secondary structure (DSSP, 8-state):
-PPPPPHHHHHH-HHHHHHHHHIIIIIB-TTS-BHHHHH-HHHHHHHHHHHHHHHHHHHHHHHHHHHHHHHH---SS---HHHHHHHHHHHHHHHHHHH-TT-HHHHHHHHHHHHHHHHHHHHHHHHHHHHHHHHHHHHHHHHHHHHHHHHHHHSTTS-------------------------PPP--PPPTT---HHHHHHHHHHHHHHIIIIIHHHHHHHHHHHHHHHHHHHHHHHHHHHHHHHHHTSHHHHHHHHHHHHHHHHHHHHHHHHHHHHHHHHHHHHS-HHHHHHHHHHHHHHHHHHHHHHHHHHHHHHHHHHHHHHHTT------------PPPHHHHHHHHHHHHHHHHHHHHHTS------------------------------S-SSSSGGG--S------EEEEEEGGGSEEETTTTEEEEE-TTSSEEEEEHHHHHTT--EEE-TTT--EEEEE--TTSSPPP------------------

pLDDT: mean 72.87, std 22.27, range [26.27, 98.19]